Protein AF-T1CLN7-F1 (afdb_monomer_lite)

pLDDT: mean 91.07, std 9.76, range [41.06, 98.38]

Foldseek 3Di:
DADQQQDDDPPDRPNPDDPVVSVVVVVVVVVLVVLCVDPVCVPPVVSLVVLLVRLLVRLLVVLVVCVVPPCSVPPRPSVADDAAEAADCQQPPVQLVCVSSVHHYYYHHPDVVSVVNCCVRPVPQQLCAQPAALADDDPPPPDDDDDDGRGGSNRVVVNCVRLVVVLVVLLCVVQVLLFFFDAQDPVQCVQPVVCVVRHRHGFGFDDWDKFKWFADPDPVLRVDTAGQDQAQWPDPDPPFTKGWDWDDDQSDIFIWMDGDDDDPCRNRDQADPDDDSWGARPNPRHIDDPLNQLVRLLVVRIDMDTRWIWTDDPPDIDIGTDDPVSVVSNLPQAAPDFAFDFDPCDDDPDGCVSRNQTTNRSVDRSSRNSSVVSSVVCVVVSLVVQLVSQVVVVFDDPVADVVNVDSGSD

Structure (mmCIF, N/CA/C/O backbone):
data_AF-T1CLN7-F1
#
_entry.id   AF-T1CLN7-F1
#
loop_
_atom_site.group_PDB
_atom_site.id
_atom_site.type_symbol
_atom_site.label_atom_id
_atom_site.label_alt_id
_atom_site.label_comp_id
_atom_site.label_asym_id
_atom_site.label_entity_id
_atom_site.label_seq_id
_atom_site.pdbx_PDB_ins_code
_atom_site.Cartn_x
_atom_site.Cartn_y
_atom_site.Cartn_z
_atom_site.occupancy
_atom_site.B_iso_or_equiv
_atom_site.auth_seq_id
_atom_site.auth_comp_id
_atom_site.auth_asym_id
_atom_site.auth_atom_id
_atom_site.pdbx_PDB_model_num
ATOM 1 N N . MET A 1 1 ? 28.813 9.329 -17.641 1.00 59.41 1 MET A N 1
ATOM 2 C CA . MET A 1 1 ? 29.922 8.900 -18.520 1.00 59.41 1 MET A CA 1
ATOM 3 C C . MET A 1 1 ? 30.165 9.965 -19.581 1.00 59.41 1 MET A C 1
ATOM 5 O O . MET A 1 1 ? 29.965 9.713 -20.758 1.00 59.41 1 MET A O 1
ATOM 9 N N . VAL A 1 2 ? 30.537 11.173 -19.158 1.00 68.88 2 VAL A N 1
ATOM 10 C CA . VAL A 1 2 ? 30.987 12.227 -20.073 1.00 68.88 2 VAL A CA 1
ATOM 11 C C . VAL A 1 2 ? 32.319 12.724 -19.532 1.00 68.88 2 VAL A C 1
ATOM 13 O O . VAL A 1 2 ? 32.438 12.941 -18.323 1.00 68.88 2 VAL A O 1
ATOM 16 N N . ASN A 1 3 ? 33.325 12.808 -20.394 1.00 73.69 3 ASN A N 1
ATOM 17 C CA . ASN A 1 3 ? 34.664 13.248 -20.028 1.00 73.69 3 ASN A CA 1
ATOM 18 C C . ASN A 1 3 ? 34.623 14.709 -19.568 1.00 73.69 3 ASN A C 1
ATOM 20 O O . ASN A 1 3 ? 34.013 15.549 -20.224 1.00 73.69 3 ASN A O 1
ATOM 24 N N . ASP A 1 4 ? 35.294 15.028 -18.457 1.00 74.25 4 ASP A N 1
ATOM 25 C CA . ASP A 1 4 ? 35.520 16.429 -18.097 1.00 74.25 4 ASP A CA 1
ATOM 26 C C . ASP A 1 4 ? 36.529 17.028 -19.094 1.00 74.25 4 ASP A C 1
ATOM 28 O O . ASP A 1 4 ? 37.690 16.591 -19.109 1.00 74.25 4 ASP A O 1
ATOM 32 N N . PRO A 1 5 ? 36.141 18.046 -19.888 1.00 66.00 5 PRO A N 1
ATOM 33 C CA . PRO A 1 5 ? 37.040 18.691 -20.845 1.00 66.00 5 PRO A CA 1
ATOM 34 C C . PRO A 1 5 ? 38.242 19.377 -20.166 1.00 66.00 5 PRO A C 1
ATOM 36 O O . PRO A 1 5 ? 39.188 19.785 -20.839 1.00 66.00 5 PRO A O 1
ATOM 39 N N . GLY A 1 6 ? 38.231 19.524 -18.835 1.00 60.41 6 GLY A N 1
ATOM 40 C CA . GLY A 1 6 ? 39.309 20.085 -18.024 1.00 60.41 6 GLY A CA 1
ATOM 41 C C . GLY A 1 6 ? 40.275 19.088 -17.369 1.00 60.41 6 GLY A C 1
ATOM 42 O O . GLY A 1 6 ? 41.155 19.553 -16.641 1.00 60.41 6 GLY A O 1
ATOM 43 N N . TYR A 1 7 ? 40.154 17.768 -17.574 1.00 62.16 7 TYR A N 1
ATOM 44 C CA . TYR A 1 7 ? 40.996 16.785 -16.867 1.00 62.16 7 TYR A CA 1
ATOM 45 C C . TYR A 1 7 ? 42.503 16.977 -17.145 1.00 62.16 7 TYR A C 1
ATOM 47 O O . TYR A 1 7 ? 42.960 17.042 -18.294 1.00 62.16 7 TYR A O 1
ATOM 55 N N . GLN A 1 8 ? 43.296 17.044 -16.073 1.00 55.75 8 GLN A N 1
ATOM 56 C CA . GLN A 1 8 ? 44.755 17.181 -16.117 1.00 55.75 8 GLN A CA 1
ATOM 57 C C . GLN A 1 8 ? 45.423 15.843 -15.782 1.00 55.75 8 GLN A C 1
ATOM 59 O O . GLN A 1 8 ? 45.048 15.189 -14.813 1.00 55.75 8 GLN A O 1
ATOM 64 N N . GLN A 1 9 ? 46.439 15.450 -16.556 1.00 49.25 9 GLN A N 1
ATOM 65 C CA . GLN A 1 9 ? 47.309 14.315 -16.228 1.00 49.25 9 GLN A CA 1
ATOM 66 C C . GLN A 1 9 ? 48.760 14.818 -16.202 1.00 49.25 9 GLN A C 1
ATOM 68 O O . GLN A 1 9 ? 49.310 15.187 -17.236 1.00 49.25 9 GLN A O 1
ATOM 73 N N . GLY A 1 10 ? 49.378 14.864 -15.017 1.00 58.50 10 GLY A N 1
ATOM 74 C CA . GLY A 1 10 ? 50.705 15.467 -14.830 1.00 58.50 10 GLY A CA 1
ATOM 75 C C . GLY A 1 10 ? 50.675 17.003 -14.876 1.00 58.50 10 GLY A C 1
ATOM 76 O O . GLY A 1 10 ? 49.749 17.622 -14.362 1.00 58.50 10 GLY A O 1
ATOM 77 N N . SER A 1 11 ? 51.691 17.633 -15.475 1.00 41.06 11 SER A N 1
ATOM 78 C CA . SER A 1 11 ? 51.850 19.098 -15.546 1.00 41.06 11 SER A CA 1
ATOM 79 C C . SER A 1 11 ? 51.095 19.778 -16.705 1.00 41.06 11 SER A C 1
ATOM 81 O O . SER A 1 11 ? 51.303 20.965 -16.956 1.00 41.06 11 SER A O 1
ATOM 83 N N . GLY A 1 12 ? 50.210 19.060 -17.409 1.00 46.72 12 GLY A N 1
ATOM 84 C CA . GLY A 1 12 ? 49.452 19.575 -18.554 1.00 46.72 12 GLY A CA 1
ATOM 85 C C . GLY A 1 12 ? 48.003 19.080 -18.621 1.00 46.72 12 GLY A C 1
ATOM 86 O O . GLY A 1 12 ? 47.623 18.087 -17.996 1.00 46.72 12 GLY A O 1
ATOM 87 N N . PHE A 1 13 ? 47.179 19.786 -19.402 1.00 50.38 13 PHE A N 1
ATOM 88 C CA . PHE A 1 13 ? 45.841 19.323 -19.784 1.00 50.38 13 PHE A CA 1
ATOM 89 C C . PHE A 1 13 ? 45.981 18.150 -20.754 1.00 50.38 13 PHE A C 1
ATOM 91 O O . PHE A 1 13 ? 46.615 18.300 -21.799 1.00 50.38 13 PHE A O 1
ATOM 98 N N . LYS A 1 14 ? 45.375 16.998 -20.443 1.00 53.06 14 LYS A N 1
ATOM 99 C CA . LYS A 1 14 ? 45.470 15.806 -21.303 1.00 53.06 14 LYS A CA 1
ATOM 100 C C . LYS A 1 14 ? 44.819 16.031 -22.680 1.00 53.06 14 LYS A C 1
ATOM 102 O O . LYS A 1 14 ? 45.256 15.446 -23.662 1.00 53.06 14 LYS A O 1
ATOM 107 N N . TYR A 1 15 ? 43.832 16.928 -22.748 1.00 55.28 15 TYR A N 1
ATOM 108 C CA . TYR A 1 15 ? 43.024 17.223 -23.938 1.00 55.28 15 TYR A CA 1
ATOM 109 C C . TYR A 1 15 ? 43.515 18.409 -24.791 1.00 55.28 15 TYR A C 1
ATOM 111 O O . TYR A 1 15 ? 42.861 18.775 -25.762 1.00 55.28 15 TYR A O 1
ATOM 119 N N . GLY A 1 16 ? 44.629 19.066 -24.441 1.00 54.53 16 GLY A N 1
ATOM 120 C CA . GLY A 1 16 ? 45.173 20.183 -25.237 1.00 54.53 16 GLY A CA 1
ATOM 121 C C . GLY A 1 16 ? 44.279 21.435 -25.348 1.00 54.53 16 GLY A C 1
ATOM 122 O O . GLY A 1 16 ? 44.619 22.368 -26.075 1.00 54.53 16 GLY A O 1
ATOM 123 N N . VAL A 1 17 ? 43.152 21.495 -24.632 1.00 62.22 17 VAL A N 1
ATOM 124 C CA . VAL A 1 17 ? 42.264 22.665 -24.568 1.00 62.22 17 VAL A CA 1
ATOM 125 C C . VAL A 1 17 ? 42.686 23.611 -23.445 1.00 62.22 17 VAL A C 1
ATOM 127 O O . VAL A 1 17 ? 43.022 23.193 -22.338 1.00 62.22 17 VAL A O 1
ATOM 130 N N . ASN A 1 18 ? 42.686 24.915 -23.734 1.00 76.50 18 ASN A N 1
ATOM 131 C CA . ASN A 1 18 ? 42.946 25.939 -22.726 1.00 76.50 18 ASN A CA 1
ATOM 132 C C . ASN A 1 18 ? 41.763 26.048 -21.738 1.00 76.50 18 ASN A C 1
ATOM 134 O O . ASN A 1 18 ? 40.655 25.581 -22.010 1.00 76.50 18 ASN A O 1
ATOM 138 N N . LYS A 1 19 ? 41.996 26.677 -20.577 1.00 77.06 19 LYS A N 1
ATOM 139 C CA . LYS A 1 19 ? 40.991 26.799 -19.500 1.00 77.06 19 LYS A CA 1
ATOM 140 C C . LYS A 1 19 ? 39.662 27.393 -19.973 1.00 77.06 19 LYS A C 1
ATOM 142 O O . LYS A 1 19 ? 38.613 26.955 -19.518 1.00 77.06 19 LYS A O 1
ATOM 147 N N . GLU A 1 20 ? 39.721 28.368 -20.872 1.00 81.38 20 GLU A N 1
ATOM 148 C CA . GLU A 1 20 ? 38.552 29.065 -21.407 1.00 81.38 20 GLU A CA 1
ATOM 149 C C . GLU A 1 20 ? 37.677 28.136 -22.259 1.00 81.38 20 GLU A C 1
ATOM 151 O O . GLU A 1 20 ? 36.484 28.005 -21.998 1.00 81.38 20 GLU A O 1
ATOM 156 N N . LYS A 1 21 ? 38.271 27.386 -23.196 1.00 81.94 21 LYS A N 1
ATOM 157 C CA . LYS A 1 21 ? 37.543 26.389 -23.997 1.00 81.94 21 LYS A CA 1
ATOM 158 C C . LYS A 1 21 ? 36.950 25.273 -23.135 1.00 81.94 21 LYS A C 1
ATOM 160 O O . LYS A 1 21 ? 35.828 24.845 -23.382 1.00 81.94 21 LYS A O 1
ATOM 165 N N . ALA A 1 22 ? 37.673 24.831 -22.105 1.00 79.88 22 ALA A N 1
ATOM 166 C CA . ALA A 1 22 ? 37.174 23.822 -21.172 1.00 79.88 22 ALA A CA 1
ATOM 167 C C . ALA A 1 22 ? 36.015 24.329 -20.292 1.00 79.88 22 ALA A C 1
ATOM 169 O O . ALA A 1 22 ? 35.220 23.518 -19.819 1.00 79.88 22 ALA A O 1
ATOM 170 N N . ALA A 1 23 ? 35.922 25.639 -20.040 1.00 85.06 23 ALA A N 1
ATOM 171 C CA . ALA A 1 23 ? 34.800 26.242 -19.323 1.00 85.06 23 ALA A CA 1
ATOM 172 C C . ALA A 1 23 ? 33.552 26.335 -20.213 1.00 85.06 23 ALA A C 1
ATOM 174 O O . ALA A 1 23 ? 32.482 25.920 -19.781 1.00 85.06 23 ALA A O 1
ATOM 175 N N . ILE A 1 24 ? 33.714 26.778 -21.466 1.00 88.44 24 ILE A N 1
ATOM 176 C CA . ILE A 1 24 ? 32.625 26.846 -22.456 1.00 88.44 24 ILE A CA 1
ATOM 177 C C . ILE A 1 24 ? 32.010 25.459 -22.687 1.00 88.44 24 ILE A C 1
ATOM 179 O O . ILE A 1 24 ? 30.791 25.305 -22.663 1.00 88.44 24 ILE A O 1
ATOM 183 N N . GLU A 1 25 ? 32.840 24.426 -22.868 1.00 87.19 25 GLU A N 1
ATOM 184 C CA . GLU A 1 25 ? 32.320 23.070 -23.072 1.00 87.19 25 GLU A CA 1
ATOM 185 C C . GLU A 1 25 ? 31.628 22.527 -21.813 1.00 87.19 25 GLU A C 1
ATOM 187 O O . GLU A 1 25 ? 30.588 21.881 -21.914 1.00 87.19 25 GLU A O 1
ATOM 192 N N . ARG A 1 26 ? 32.136 22.849 -20.615 1.00 88.81 26 ARG A N 1
ATOM 193 C CA . ARG A 1 26 ? 31.452 22.511 -19.357 1.00 88.81 26 ARG A CA 1
ATOM 194 C C . ARG A 1 26 ? 30.084 23.169 -19.242 1.00 88.81 26 ARG A C 1
ATOM 196 O O . ARG A 1 26 ? 29.141 22.499 -18.841 1.00 88.81 26 ARG A O 1
ATOM 203 N N . GLU A 1 27 ? 29.963 24.440 -19.606 1.00 92.25 27 GLU A N 1
ATOM 204 C CA . GLU A 1 27 ? 28.684 25.155 -19.591 1.00 92.25 27 GLU A CA 1
ATOM 205 C C . GLU A 1 27 ? 27.667 24.500 -20.538 1.00 92.25 27 GLU A C 1
ATOM 207 O O . GLU A 1 27 ? 26.531 24.239 -20.140 1.00 92.25 27 GLU A O 1
ATOM 212 N N . ARG A 1 28 ? 28.093 24.113 -21.749 1.00 93.56 28 ARG A N 1
ATOM 213 C CA . ARG A 1 28 ? 27.245 23.357 -22.686 1.00 93.56 28 ARG A CA 1
ATOM 214 C C . ARG A 1 28 ? 26.778 22.022 -22.093 1.00 93.56 28 ARG A C 1
ATOM 216 O O . ARG A 1 28 ? 25.601 21.685 -22.212 1.00 93.56 28 ARG A O 1
ATOM 223 N N . LEU A 1 29 ? 27.678 21.267 -21.458 1.00 92.62 29 LEU A N 1
ATOM 224 C CA . LEU A 1 29 ? 27.351 19.985 -20.822 1.00 92.62 29 LEU A CA 1
ATOM 225 C C . LEU A 1 29 ? 26.399 20.156 -19.634 1.00 92.62 29 LEU A C 1
ATOM 227 O O . LEU A 1 29 ? 25.430 19.405 -19.511 1.00 92.62 29 LEU A O 1
ATOM 231 N N . PHE A 1 30 ? 26.633 21.159 -18.785 1.00 94.25 30 PHE A N 1
ATOM 232 C CA . PHE A 1 30 ? 25.728 21.475 -17.684 1.00 94.25 30 PHE A CA 1
ATOM 233 C C . PHE A 1 30 ? 24.345 21.841 -18.187 1.00 94.25 30 PHE A C 1
ATOM 235 O O . PHE A 1 30 ? 23.371 21.401 -17.586 1.00 94.25 30 PHE A O 1
ATOM 242 N N . LYS A 1 31 ? 24.238 22.526 -19.329 1.00 95.75 31 LYS A N 1
ATOM 243 C CA . LYS A 1 31 ? 22.930 22.855 -19.882 1.00 95.75 31 LYS A CA 1
ATOM 244 C C . LYS A 1 31 ? 22.094 21.616 -20.227 1.00 95.75 31 LYS A C 1
ATOM 246 O O . LYS A 1 31 ? 20.892 21.599 -19.981 1.00 95.75 31 LYS A O 1
ATOM 251 N N . ILE A 1 32 ? 22.726 20.555 -20.735 1.00 94.56 32 ILE A N 1
ATOM 252 C CA . ILE A 1 32 ? 22.050 19.269 -20.983 1.00 94.56 32 ILE A CA 1
ATOM 253 C C . ILE A 1 32 ? 21.564 18.657 -19.660 1.00 94.56 32 ILE A C 1
ATOM 255 O O . ILE A 1 32 ? 20.435 18.180 -19.582 1.00 94.56 32 ILE A O 1
ATOM 259 N N . ILE A 1 33 ? 22.393 18.696 -18.612 1.00 93.62 33 ILE A N 1
ATOM 260 C CA . ILE A 1 33 ? 22.046 18.162 -17.285 1.00 93.62 33 ILE A CA 1
ATOM 261 C C . ILE A 1 33 ? 20.901 18.961 -16.650 1.00 93.62 33 ILE A C 1
ATOM 263 O O . ILE A 1 33 ? 19.965 18.361 -16.130 1.00 93.62 33 ILE A O 1
ATOM 267 N N . GLU A 1 34 ? 20.943 20.293 -16.712 1.00 95.88 34 GLU A N 1
ATOM 268 C CA . GLU A 1 34 ? 19.867 21.167 -16.235 1.00 95.88 34 GLU A CA 1
ATOM 269 C C . GLU A 1 34 ? 18.533 20.805 -16.884 1.00 95.88 34 GLU A C 1
ATOM 271 O O . GLU A 1 34 ? 17.537 20.6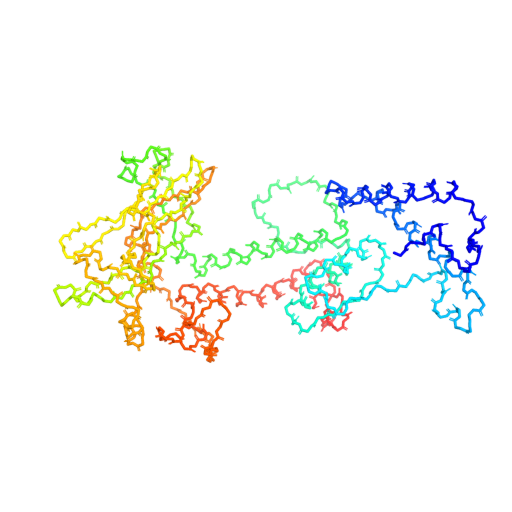31 -16.185 1.00 95.88 34 GLU A O 1
ATOM 276 N N . ASP A 1 35 ? 18.525 20.638 -18.209 1.00 96.19 35 ASP A N 1
ATOM 277 C CA . ASP A 1 35 ? 17.312 20.302 -18.945 1.00 96.19 35 ASP A CA 1
ATOM 278 C C . ASP A 1 35 ? 16.799 18.891 -18.584 1.00 96.19 35 ASP A C 1
ATOM 280 O O . ASP A 1 35 ? 15.587 18.699 -18.501 1.00 96.19 35 ASP A O 1
ATOM 284 N N . LEU A 1 36 ? 17.688 17.919 -18.327 1.00 93.81 36 LEU A N 1
ATOM 285 C CA . LEU A 1 36 ? 17.329 16.549 -17.917 1.00 93.81 36 LEU A CA 1
ATOM 286 C C . LEU A 1 36 ? 16.696 16.464 -16.518 1.00 93.81 36 LEU A C 1
ATOM 288 O O . LEU A 1 36 ? 15.902 15.558 -16.266 1.00 93.81 36 LEU A O 1
ATOM 292 N N . VAL A 1 37 ? 17.062 17.364 -15.601 1.00 93.25 37 VAL A N 1
ATOM 293 C CA . VAL A 1 37 ? 16.590 17.344 -14.201 1.00 93.25 37 VAL A CA 1
ATOM 294 C C . VAL A 1 37 ? 15.163 17.895 -14.064 1.00 93.25 37 VAL A C 1
ATOM 296 O O . VAL A 1 37 ? 14.482 17.612 -13.076 1.00 93.25 37 VAL A O 1
ATOM 299 N N . LEU A 1 38 ? 14.681 18.653 -15.052 1.00 94.75 38 LEU A N 1
ATOM 300 C CA . LEU A 1 38 ? 13.325 19.199 -15.051 1.00 94.75 38 LEU A CA 1
ATOM 301 C C . LEU A 1 38 ? 12.282 18.091 -15.238 1.00 94.75 38 LEU A C 1
ATOM 303 O O . LEU A 1 38 ? 12.330 17.319 -16.198 1.00 94.75 38 LEU A O 1
ATOM 307 N N . TRP A 1 39 ? 11.295 18.046 -14.340 1.00 90.31 39 TRP A N 1
ATOM 308 C CA . TRP A 1 39 ? 10.235 17.033 -14.345 1.00 90.31 39 TRP A CA 1
ATOM 309 C C . TRP A 1 39 ? 9.468 17.007 -15.673 1.00 90.31 39 TRP A C 1
ATOM 311 O O . TRP A 1 39 ? 9.153 15.940 -16.205 1.00 90.31 39 TRP A O 1
ATOM 321 N N . GLU A 1 40 ? 9.224 18.180 -16.247 1.00 93.00 40 GLU A N 1
ATOM 322 C CA . GLU A 1 40 ? 8.513 18.379 -17.508 1.00 93.00 40 GLU A CA 1
ATOM 323 C C . GLU A 1 40 ? 9.232 17.720 -18.697 1.00 93.00 40 GLU A C 1
ATOM 325 O O . GLU A 1 40 ? 8.587 17.329 -19.669 1.00 93.00 40 GLU A O 1
ATOM 330 N N . ASN A 1 41 ? 10.554 17.536 -18.602 1.00 92.56 41 ASN A N 1
ATOM 331 C CA . ASN A 1 41 ? 11.386 16.958 -19.655 1.00 92.56 41 ASN A CA 1
ATOM 332 C C . ASN A 1 41 ? 11.583 15.440 -19.531 1.00 92.56 41 ASN A C 1
ATOM 334 O O . ASN A 1 41 ? 12.268 14.851 -20.365 1.00 92.56 41 ASN A O 1
ATOM 338 N N . THR A 1 42 ? 10.951 14.778 -18.555 1.00 85.94 42 THR A N 1
ATOM 339 C CA . THR A 1 42 ? 11.146 13.341 -18.270 1.00 85.94 42 THR A CA 1
ATOM 340 C C . THR A 1 42 ? 10.945 12.429 -19.494 1.00 85.94 42 THR A C 1
ATOM 342 O O . THR A 1 42 ? 11.605 11.397 -19.596 1.00 85.94 42 THR A O 1
ATOM 345 N N . ASN A 1 43 ? 10.071 12.811 -20.432 1.00 86.00 43 ASN A N 1
ATOM 346 C CA . ASN A 1 43 ? 9.811 12.078 -21.680 1.00 86.00 43 ASN A CA 1
ATOM 347 C C . ASN A 1 43 ? 10.076 12.931 -22.936 1.00 86.00 43 ASN A C 1
ATOM 349 O O . ASN A 1 43 ? 9.506 12.670 -23.996 1.00 86.00 43 ASN A O 1
ATOM 353 N N . ASN A 1 44 ? 10.874 13.996 -22.821 1.00 92.94 44 ASN A N 1
ATOM 354 C CA . ASN A 1 44 ? 11.188 14.862 -23.950 1.00 92.94 44 ASN A CA 1
ATOM 355 C C . ASN A 1 44 ? 12.311 14.236 -24.790 1.00 92.94 44 ASN A C 1
ATOM 357 O O . ASN A 1 44 ? 13.486 14.308 -24.428 1.00 92.94 44 ASN A O 1
ATOM 361 N N . GLU A 1 45 ? 11.948 13.632 -25.924 1.00 91.88 45 GLU A N 1
ATOM 362 C CA . GLU A 1 45 ? 12.907 12.950 -26.801 1.00 91.88 45 GLU A CA 1
ATOM 363 C C . GLU A 1 45 ? 13.990 13.876 -27.365 1.00 91.88 45 GLU A C 1
ATOM 365 O O . GLU A 1 45 ? 15.094 13.408 -27.609 1.00 91.88 45 GLU A O 1
ATOM 370 N N . GLU A 1 46 ? 13.747 15.182 -27.514 1.00 95.25 46 GLU A N 1
ATOM 371 C CA . GLU A 1 46 ? 14.788 16.119 -27.956 1.00 95.25 46 GLU A CA 1
ATOM 372 C C . GLU A 1 46 ? 15.891 16.266 -26.896 1.00 95.25 46 GLU A C 1
ATOM 374 O O . GLU A 1 46 ? 17.085 16.249 -27.202 1.00 95.25 46 GLU A O 1
ATOM 379 N N . VAL A 1 47 ? 15.506 16.364 -25.620 1.00 95.31 47 VAL A N 1
ATOM 380 C CA . VAL A 1 47 ? 16.453 16.441 -24.496 1.00 95.31 47 VAL A CA 1
ATOM 381 C C . VAL A 1 47 ? 17.199 15.114 -24.340 1.00 95.31 47 VAL A C 1
ATOM 383 O O . VAL A 1 47 ? 18.426 15.108 -24.224 1.00 95.31 47 VAL A O 1
ATOM 386 N N . LEU A 1 48 ? 16.478 13.989 -24.396 1.00 94.75 48 LEU A N 1
ATOM 387 C CA . LEU A 1 48 ? 17.070 12.654 -24.294 1.00 94.75 48 LEU A CA 1
ATOM 388 C C . LEU A 1 48 ? 18.021 12.354 -25.460 1.00 94.75 48 LEU A C 1
ATOM 390 O O . LEU A 1 48 ? 19.093 11.794 -25.234 1.00 94.75 48 LEU A O 1
ATOM 394 N N . ALA A 1 49 ? 17.675 12.748 -26.689 1.00 95.81 49 ALA A N 1
ATOM 395 C CA . ALA A 1 49 ? 18.530 12.578 -27.861 1.00 95.81 49 ALA A CA 1
ATOM 396 C C . ALA A 1 49 ? 19.855 13.333 -27.706 1.00 95.81 49 ALA A C 1
ATOM 398 O O . ALA A 1 49 ? 20.910 12.718 -27.851 1.00 95.81 49 ALA A O 1
ATOM 399 N N . ARG A 1 50 ? 19.822 14.613 -27.300 1.00 95.88 50 ARG A N 1
ATOM 400 C CA . ARG A 1 50 ? 21.047 15.393 -27.035 1.00 95.88 50 ARG A CA 1
ATOM 401 C C . ARG A 1 50 ? 21.945 14.727 -25.991 1.00 95.88 50 ARG A C 1
ATOM 403 O O . ARG A 1 50 ? 23.161 14.685 -26.155 1.00 95.88 50 ARG A O 1
ATOM 410 N N . ALA A 1 51 ? 21.356 14.187 -24.924 1.00 95.94 51 ALA A N 1
ATOM 411 C CA . ALA A 1 51 ? 22.105 13.484 -23.886 1.00 95.94 51 ALA A CA 1
ATOM 412 C C . ALA A 1 51 ? 22.734 12.175 -24.397 1.00 95.94 51 ALA A C 1
ATOM 414 O O . ALA A 1 51 ? 23.915 11.924 -24.153 1.00 95.94 51 ALA A O 1
ATOM 415 N N . ARG A 1 52 ? 21.971 11.363 -25.142 1.00 95.94 52 ARG A N 1
ATOM 416 C CA . ARG A 1 52 ? 22.446 10.115 -25.769 1.00 95.94 52 ARG A CA 1
ATOM 417 C C . ARG A 1 52 ? 23.596 10.383 -26.744 1.00 95.94 52 ARG A C 1
ATOM 419 O O . ARG A 1 52 ? 24.617 9.701 -26.693 1.00 95.94 52 ARG A O 1
ATOM 426 N N . GLU A 1 53 ? 23.452 11.396 -27.598 1.00 95.69 53 GLU A N 1
ATOM 427 C CA . GLU A 1 53 ? 24.487 11.821 -28.547 1.00 95.69 53 GLU A CA 1
ATOM 428 C C . GLU A 1 53 ? 25.777 12.230 -27.835 1.00 95.69 53 GLU A C 1
ATOM 430 O O . GLU A 1 53 ? 26.866 11.827 -28.248 1.00 95.69 53 GLU A O 1
ATOM 435 N N . GLU A 1 54 ? 25.667 12.973 -26.732 1.00 95.31 54 GLU A N 1
ATOM 436 C CA . GLU A 1 54 ? 26.829 13.386 -25.951 1.00 95.31 54 GLU A CA 1
ATOM 437 C C . GLU A 1 54 ? 27.536 12.203 -25.277 1.00 95.31 54 GLU A C 1
ATOM 439 O O . GLU A 1 54 ? 28.766 12.134 -25.276 1.00 95.31 54 GLU A O 1
ATOM 444 N N . ILE A 1 55 ? 26.779 11.234 -24.755 1.00 95.31 55 ILE A N 1
ATOM 445 C CA . ILE A 1 55 ? 27.338 9.995 -24.194 1.00 95.31 55 ILE A CA 1
ATOM 446 C C . ILE A 1 55 ? 28.122 9.231 -25.271 1.00 95.31 55 ILE A C 1
ATOM 448 O O . ILE A 1 55 ? 29.259 8.824 -25.029 1.00 95.31 55 ILE A O 1
ATOM 452 N N . VAL A 1 56 ? 27.562 9.081 -26.478 1.00 94.94 56 VAL A N 1
ATOM 453 C CA . VAL A 1 56 ? 28.241 8.417 -27.607 1.00 94.94 56 VAL A CA 1
ATOM 454 C C . VAL A 1 56 ? 29.495 9.180 -28.029 1.00 94.94 56 VAL A C 1
ATOM 456 O O . VAL A 1 56 ? 30.546 8.573 -28.247 1.00 94.94 56 VAL A O 1
ATOM 459 N N . ARG A 1 57 ? 29.412 10.512 -28.125 1.00 93.38 57 ARG A N 1
ATOM 460 C CA . ARG A 1 57 ? 30.551 11.372 -28.462 1.00 93.38 57 ARG A CA 1
ATOM 461 C C . ARG A 1 57 ? 31.684 11.199 -27.454 1.00 93.38 57 ARG A C 1
ATOM 463 O O . ARG A 1 57 ? 32.820 10.953 -27.860 1.00 93.38 57 ARG A O 1
ATOM 470 N N . SER A 1 58 ? 31.371 11.273 -26.162 1.00 92.56 58 SER A N 1
ATOM 471 C CA . SER A 1 58 ? 32.360 11.092 -25.101 1.00 92.56 58 SER A CA 1
ATOM 472 C C . SER A 1 58 ? 32.948 9.683 -25.092 1.00 92.56 58 SER A C 1
ATOM 474 O O . SER A 1 58 ? 34.141 9.532 -24.833 1.00 92.56 58 SER A O 1
ATOM 476 N N . TRP A 1 59 ? 32.152 8.652 -25.387 1.00 93.44 59 TRP A N 1
ATOM 477 C CA . TRP A 1 59 ? 32.658 7.285 -25.470 1.00 93.44 59 TRP A CA 1
ATOM 478 C C . TRP A 1 59 ? 33.674 7.120 -26.599 1.00 93.44 59 TRP A C 1
ATOM 480 O O . TRP A 1 59 ? 34.769 6.616 -26.365 1.00 93.44 59 TRP A O 1
ATOM 490 N N . ARG A 1 60 ? 33.366 7.621 -27.800 1.00 93.31 60 ARG A N 1
ATOM 491 C CA . ARG A 1 60 ? 34.282 7.560 -28.951 1.00 93.31 60 ARG A CA 1
ATOM 492 C C . ARG A 1 60 ? 35.608 8.267 -28.685 1.00 93.31 60 ARG A C 1
ATOM 494 O O . ARG A 1 60 ? 36.657 7.761 -29.075 1.00 93.31 60 ARG A O 1
ATOM 501 N N . GLU A 1 61 ? 35.573 9.402 -27.993 1.00 90.12 61 GLU A N 1
ATOM 502 C CA . GLU A 1 61 ? 36.788 10.085 -27.545 1.00 90.12 61 GLU A CA 1
ATOM 503 C C . GLU A 1 61 ? 37.600 9.214 -26.573 1.00 90.12 61 GLU A C 1
ATOM 505 O O . GLU A 1 61 ? 38.807 9.043 -26.749 1.00 90.12 61 GLU A O 1
ATOM 510 N N . THR A 1 62 ? 36.941 8.606 -25.582 1.00 89.69 62 THR A N 1
ATOM 511 C CA . THR A 1 62 ? 37.584 7.666 -24.653 1.00 89.69 62 THR A CA 1
ATOM 512 C C . THR A 1 62 ? 38.206 6.480 -25.389 1.00 89.69 62 THR A C 1
ATOM 514 O O . THR A 1 62 ? 39.322 6.080 -25.054 1.00 89.69 62 THR A O 1
ATOM 517 N N . CYS A 1 63 ? 37.542 5.941 -26.412 1.00 91.56 63 CYS A N 1
ATOM 518 C CA . CYS A 1 63 ? 38.082 4.867 -27.241 1.00 91.56 63 CYS A CA 1
ATOM 519 C C . CYS A 1 63 ? 39.358 5.289 -27.974 1.00 91.56 63 CYS A C 1
ATOM 521 O O . CYS A 1 63 ? 40.370 4.593 -27.899 1.00 91.56 63 CYS A O 1
ATOM 523 N N . GLU A 1 64 ? 39.341 6.454 -28.622 1.00 90.25 64 GLU A N 1
ATOM 524 C CA . GLU A 1 64 ? 40.493 6.984 -29.357 1.00 90.25 64 GLU A CA 1
ATOM 525 C C . GLU A 1 64 ? 41.705 7.203 -28.439 1.00 90.25 64 GLU A C 1
ATOM 527 O O . GLU A 1 64 ? 42.833 6.844 -28.785 1.00 90.25 64 GLU A O 1
ATOM 532 N N . LEU A 1 65 ? 41.477 7.712 -27.224 1.00 86.88 65 LEU A N 1
ATOM 533 C CA . LEU A 1 65 ? 42.530 7.891 -26.221 1.00 86.88 65 LEU A CA 1
ATOM 534 C C . LEU A 1 65 ? 43.160 6.576 -25.752 1.00 86.88 65 LEU A C 1
ATOM 536 O O . LEU A 1 65 ? 44.314 6.570 -25.321 1.00 86.88 65 LEU A O 1
ATOM 540 N N . ASN A 1 66 ? 42.417 5.474 -25.823 1.00 88.38 66 ASN A N 1
ATOM 541 C CA . ASN A 1 66 ? 42.849 4.162 -25.354 1.00 88.38 66 ASN A CA 1
ATOM 542 C C . ASN A 1 66 ? 43.137 3.182 -26.500 1.00 88.38 66 ASN A C 1
ATOM 544 O O . ASN A 1 66 ? 43.329 1.993 -26.251 1.00 88.38 66 ASN A O 1
ATOM 548 N N . LYS A 1 67 ? 43.262 3.662 -27.745 1.00 90.00 67 LYS A N 1
ATOM 549 C CA . LYS A 1 67 ? 43.544 2.817 -28.920 1.00 90.00 67 LYS A CA 1
ATOM 550 C C . LYS A 1 67 ? 44.829 1.988 -28.815 1.00 90.00 67 LYS A C 1
ATOM 552 O O . LYS A 1 67 ? 44.956 0.963 -29.471 1.00 90.00 67 LYS A O 1
ATOM 557 N N . GLY A 1 68 ? 45.787 2.436 -27.999 1.00 88.88 68 GLY A N 1
ATOM 558 C CA . GLY A 1 68 ? 47.039 1.724 -27.725 1.00 88.88 68 GLY A CA 1
ATOM 559 C C . GLY A 1 68 ? 46.949 0.670 -26.614 1.00 88.88 68 GLY A C 1
ATOM 560 O O . GLY A 1 68 ? 47.954 0.028 -26.319 1.00 88.88 68 GLY A O 1
ATOM 561 N N . HIS A 1 69 ? 45.793 0.504 -25.961 1.00 91.12 69 HIS A N 1
ATOM 562 C CA . HIS A 1 69 ? 45.612 -0.479 -24.895 1.00 91.12 69 HIS A CA 1
ATOM 563 C C . HIS A 1 69 ? 45.691 -1.912 -25.464 1.00 91.12 69 HIS A C 1
ATOM 565 O O . HIS A 1 69 ? 45.065 -2.181 -26.490 1.00 91.12 69 HIS A O 1
ATOM 571 N N . PRO A 1 70 ? 46.371 -2.871 -24.802 1.00 93.69 70 PRO A N 1
ATOM 572 C CA . PRO A 1 70 ? 46.489 -4.250 -25.300 1.00 93.69 70 PRO A CA 1
ATOM 573 C C . PRO A 1 70 ? 45.145 -4.945 -25.572 1.00 93.69 70 PRO A C 1
ATOM 575 O O . PRO A 1 70 ? 45.059 -5.815 -26.430 1.00 93.69 70 PRO A O 1
ATOM 578 N N . GLN A 1 71 ? 44.093 -4.533 -24.859 1.00 92.69 71 GLN A N 1
ATOM 579 C CA . GLN A 1 71 ? 42.714 -5.017 -25.016 1.00 92.69 71 GLN A CA 1
ATOM 580 C C . GLN A 1 71 ? 41.767 -3.960 -25.620 1.00 92.69 71 GLN A C 1
ATOM 582 O O . GLN A 1 71 ? 40.572 -3.975 -25.339 1.00 92.69 71 GLN A O 1
ATOM 587 N N . ALA A 1 72 ? 42.273 -2.997 -26.401 1.00 89.12 72 ALA A N 1
ATOM 588 C CA . ALA A 1 72 ? 41.463 -1.893 -26.937 1.00 89.12 72 ALA A CA 1
ATOM 589 C C . ALA A 1 72 ? 40.238 -2.365 -27.738 1.00 89.12 72 ALA A C 1
ATOM 591 O O . ALA A 1 72 ? 39.157 -1.804 -27.587 1.00 89.12 72 ALA A O 1
ATOM 592 N N . ALA A 1 73 ? 40.384 -3.433 -28.527 1.00 87.31 73 ALA A N 1
ATOM 593 C CA . ALA A 1 73 ? 39.290 -3.993 -29.322 1.00 87.31 73 ALA A CA 1
ATOM 594 C C . ALA A 1 73 ? 38.109 -4.507 -28.472 1.00 87.31 73 ALA A C 1
ATOM 596 O O . ALA A 1 73 ? 36.973 -4.507 -28.938 1.00 87.31 73 ALA A O 1
ATOM 597 N N . GLU A 1 74 ? 38.374 -4.932 -27.235 1.00 88.75 74 GLU A N 1
ATOM 598 C CA . GLU A 1 74 ? 37.368 -5.462 -26.311 1.00 88.75 74 GLU A CA 1
ATOM 599 C C . GLU A 1 74 ? 36.831 -4.369 -25.377 1.00 88.75 74 GLU A C 1
ATOM 601 O O . GLU A 1 74 ? 35.623 -4.173 -25.278 1.00 88.75 74 GLU A O 1
ATOM 606 N N . LEU A 1 75 ? 37.728 -3.632 -24.713 1.00 89.38 75 LEU A N 1
ATOM 607 C CA . LEU A 1 75 ? 37.374 -2.687 -23.647 1.00 89.38 75 LEU A CA 1
ATOM 608 C C . LEU A 1 75 ? 37.011 -1.287 -24.153 1.00 89.38 75 LEU A C 1
ATOM 610 O O . LEU A 1 75 ? 36.392 -0.521 -23.423 1.00 89.38 75 LEU A O 1
ATOM 614 N N . PHE A 1 76 ? 37.412 -0.935 -25.376 1.00 92.50 76 PHE A N 1
ATOM 615 C CA . PHE A 1 76 ? 37.315 0.417 -25.926 1.00 92.50 76 PHE A CA 1
ATOM 616 C C . PHE A 1 76 ? 36.770 0.400 -27.361 1.00 92.50 76 PHE A C 1
ATOM 618 O O . PHE A 1 76 ? 37.263 1.110 -28.237 1.00 92.50 76 PHE A O 1
ATOM 625 N N . ASN A 1 77 ? 35.733 -0.402 -27.607 1.00 90.88 77 ASN A N 1
ATOM 626 C CA . ASN A 1 77 ? 35.076 -0.486 -28.909 1.00 90.88 77 ASN A CA 1
ATOM 627 C C . ASN A 1 77 ? 34.204 0.767 -29.183 1.00 90.88 77 ASN A C 1
ATOM 629 O O . ASN A 1 77 ? 33.211 0.965 -28.483 1.00 90.88 77 ASN A O 1
ATOM 633 N N . PRO A 1 78 ? 34.503 1.592 -30.207 1.00 91.88 78 PRO A N 1
ATOM 634 C CA . PRO A 1 78 ? 33.772 2.838 -30.480 1.00 91.88 78 PRO A CA 1
ATOM 635 C C . PRO A 1 78 ? 32.328 2.636 -30.968 1.00 91.88 78 PRO A C 1
ATOM 637 O O . PRO A 1 78 ? 31.537 3.583 -30.927 1.00 91.88 78 PRO A O 1
ATOM 640 N N . ASP A 1 79 ? 31.985 1.426 -31.412 1.00 90.88 79 ASP A N 1
ATOM 641 C CA . ASP A 1 79 ? 30.657 1.061 -31.910 1.00 90.88 79 ASP A CA 1
ATOM 642 C C . ASP A 1 79 ? 29.787 0.388 -30.837 1.00 90.88 79 ASP A C 1
ATOM 644 O O . ASP A 1 79 ? 28.595 0.169 -31.053 1.00 90.88 79 ASP A O 1
ATOM 648 N N . LYS A 1 80 ? 30.356 0.079 -29.663 1.00 91.00 80 LYS A N 1
ATOM 649 C CA . LYS A 1 80 ? 29.640 -0.536 -28.542 1.00 91.00 80 LYS A CA 1
ATOM 650 C C . LYS A 1 80 ? 29.853 0.266 -27.262 1.00 91.00 80 LYS A C 1
ATOM 652 O O . LYS A 1 80 ? 30.951 0.277 -26.714 1.00 91.00 80 LYS A O 1
ATOM 657 N N . LEU A 1 81 ? 28.790 0.906 -26.771 1.00 91.94 81 LEU A N 1
ATOM 658 C CA . LEU A 1 81 ? 28.803 1.569 -25.464 1.00 91.94 81 LEU A CA 1
ATOM 659 C C . LEU A 1 81 ? 29.080 0.553 -24.341 1.00 91.94 81 LEU A C 1
ATOM 661 O O . LEU A 1 81 ? 28.626 -0.592 -24.432 1.00 91.94 81 LEU A O 1
ATOM 665 N N . PRO A 1 82 ? 29.784 0.956 -23.268 1.00 91.00 82 PRO A N 1
ATOM 666 C CA . PRO A 1 82 ? 29.919 0.121 -22.087 1.00 91.00 82 PRO A CA 1
ATOM 667 C C . PRO A 1 82 ? 28.549 -0.076 -21.438 1.00 91.00 82 PRO A C 1
ATOM 669 O O . PRO A 1 82 ? 27.732 0.847 -21.375 1.00 91.00 82 PRO A O 1
ATOM 672 N N . ALA A 1 83 ? 28.313 -1.280 -20.927 1.00 91.75 83 ALA A N 1
ATOM 673 C CA . ALA A 1 83 ? 27.101 -1.561 -20.183 1.00 91.75 83 ALA A CA 1
ATOM 674 C C . ALA A 1 83 ? 27.141 -0.897 -18.794 1.00 91.75 83 ALA A C 1
ATOM 676 O O . ALA A 1 83 ? 28.191 -0.793 -18.153 1.00 91.75 83 ALA A O 1
ATOM 677 N N . PHE A 1 84 ? 25.985 -0.437 -18.327 1.00 94.00 84 PHE A N 1
ATOM 678 C CA . PHE A 1 84 ? 25.780 0.053 -16.973 1.00 94.00 84 PHE A CA 1
ATOM 679 C C . PHE A 1 84 ? 25.517 -1.131 -16.041 1.00 94.00 84 PHE A C 1
ATOM 681 O O . PHE A 1 84 ? 24.659 -1.963 -16.325 1.00 94.00 84 PHE A O 1
ATOM 688 N N . HIS A 1 85 ? 26.235 -1.201 -14.923 1.00 94.50 85 HIS A N 1
ATOM 689 C CA . HIS A 1 85 ? 26.085 -2.266 -13.936 1.00 94.50 85 HIS A CA 1
ATOM 690 C C . HIS A 1 85 ? 25.742 -1.675 -12.569 1.00 94.50 85 HIS A C 1
ATOM 692 O O . HIS A 1 85 ? 26.512 -0.877 -12.034 1.00 94.50 85 HIS A O 1
ATOM 698 N N . ASP A 1 86 ? 24.623 -2.107 -11.992 1.00 95.38 86 ASP A N 1
ATOM 699 C CA . ASP A 1 86 ? 24.210 -1.759 -10.631 1.00 95.38 86 ASP A CA 1
ATOM 700 C C . ASP A 1 86 ? 23.973 -3.031 -9.801 1.00 95.38 86 ASP A C 1
ATOM 702 O O . ASP A 1 86 ? 22.917 -3.663 -9.913 1.00 95.38 86 ASP A O 1
ATOM 706 N N . PRO A 1 87 ? 24.958 -3.458 -8.989 1.00 94.12 87 PRO A N 1
ATOM 707 C CA . PRO A 1 87 ? 24.854 -4.700 -8.237 1.00 94.12 87 PRO A CA 1
ATOM 708 C C . PRO A 1 87 ? 23.925 -4.620 -7.010 1.00 94.12 87 PRO A C 1
ATOM 710 O O . PRO A 1 87 ? 23.669 -5.658 -6.396 1.00 94.12 87 PRO A O 1
ATOM 713 N N . PHE A 1 88 ? 23.434 -3.424 -6.656 1.00 94.62 88 PHE A N 1
ATOM 714 C CA . PHE A 1 88 ? 22.567 -3.158 -5.501 1.00 94.62 88 PHE A CA 1
ATOM 715 C C . PHE A 1 88 ? 21.413 -2.231 -5.901 1.00 94.62 88 PHE A C 1
ATOM 717 O O . PHE A 1 88 ? 21.179 -1.187 -5.288 1.00 94.62 88 PHE A O 1
ATOM 724 N N . ALA A 1 89 ? 20.710 -2.617 -6.963 1.00 94.75 89 ALA A N 1
ATOM 725 C CA . ALA A 1 89 ? 19.809 -1.732 -7.686 1.00 94.75 89 ALA A CA 1
ATOM 726 C C . ALA A 1 89 ? 18.583 -1.281 -6.881 1.00 94.75 89 ALA A C 1
ATOM 728 O O . ALA A 1 89 ? 17.950 -0.279 -7.234 1.00 94.75 89 ALA A O 1
ATOM 729 N N . GLY A 1 90 ? 18.204 -2.004 -5.820 1.00 94.81 90 GLY A N 1
ATOM 730 C CA . GLY A 1 90 ? 17.018 -1.704 -5.030 1.00 94.81 90 GLY A CA 1
ATOM 731 C C . GLY A 1 90 ? 15.784 -1.551 -5.924 1.00 94.81 90 GLY A C 1
ATOM 732 O O . GLY A 1 90 ? 15.408 -2.464 -6.653 1.00 94.81 90 GLY A O 1
ATOM 733 N N . GLY A 1 91 ? 15.159 -0.372 -5.907 1.00 92.88 91 GLY A N 1
ATOM 734 C CA . GLY A 1 91 ? 13.987 -0.072 -6.740 1.00 92.88 91 GLY A CA 1
ATOM 735 C C . GLY A 1 91 ? 14.257 0.115 -8.242 1.00 92.88 91 GLY A C 1
ATOM 736 O O . GLY A 1 91 ? 13.302 0.284 -8.990 1.00 92.88 91 GLY A O 1
ATOM 737 N N . GLY A 1 92 ? 15.516 0.117 -8.692 1.00 94.44 92 GLY A N 1
ATOM 738 C CA . GLY A 1 92 ? 15.867 0.155 -10.116 1.00 94.44 92 GLY A CA 1
ATOM 739 C C . GLY A 1 92 ? 15.921 1.537 -10.767 1.00 94.44 92 GLY A C 1
ATOM 740 O O . GLY A 1 92 ? 15.974 1.638 -11.988 1.00 94.44 92 GLY A O 1
ATOM 741 N N . ALA A 1 93 ? 15.928 2.620 -9.987 1.00 93.50 93 ALA A N 1
ATOM 742 C CA . ALA A 1 93 ? 15.925 3.977 -10.542 1.00 93.50 93 ALA A CA 1
ATOM 743 C C . ALA A 1 93 ? 17.164 4.280 -11.412 1.00 93.50 93 ALA A C 1
ATOM 745 O O . ALA A 1 93 ? 17.031 4.854 -12.489 1.00 93.50 93 ALA A O 1
ATOM 746 N N . LEU A 1 94 ? 18.358 3.867 -10.970 1.00 94.69 94 LEU A N 1
ATOM 747 C CA . LEU A 1 94 ? 19.606 4.063 -11.716 1.00 94.69 94 LEU A CA 1
ATOM 748 C C . LEU A 1 94 ? 19.657 3.259 -13.028 1.00 94.69 94 LEU A C 1
ATOM 750 O O . LEU A 1 94 ? 19.898 3.872 -14.069 1.00 94.69 94 LEU A O 1
ATOM 754 N N . PRO A 1 95 ? 19.408 1.932 -13.039 1.00 94.38 95 PRO A N 1
ATOM 755 C CA . PRO A 1 95 ? 19.399 1.172 -14.289 1.00 94.38 95 PRO A CA 1
ATOM 756 C C . PRO A 1 95 ? 18.273 1.599 -15.244 1.00 94.38 95 PRO A C 1
ATOM 758 O O . PRO A 1 95 ? 18.481 1.591 -16.455 1.00 94.38 95 PRO A O 1
ATOM 761 N N . LEU A 1 96 ? 17.113 2.036 -14.736 1.00 92.31 96 LEU A N 1
ATOM 762 C CA . LEU A 1 96 ? 16.055 2.604 -15.579 1.00 92.31 96 LEU A CA 1
ATOM 763 C C . LEU A 1 96 ? 16.521 3.890 -16.273 1.00 92.31 96 LEU A C 1
ATOM 765 O O . LEU A 1 96 ? 16.309 4.060 -17.473 1.00 92.31 96 LEU A O 1
ATOM 769 N N . GLU A 1 97 ? 17.176 4.788 -15.536 1.00 92.94 97 GLU A N 1
ATOM 770 C CA . GLU A 1 97 ? 17.701 6.030 -16.105 1.00 92.94 97 GLU A CA 1
ATOM 771 C C . GLU A 1 97 ? 18.813 5.763 -17.124 1.00 92.94 97 GLU A C 1
ATOM 773 O O . GLU A 1 97 ? 18.831 6.361 -18.198 1.00 92.94 97 GLU A O 1
ATOM 778 N N . ALA A 1 98 ? 19.711 4.820 -16.833 1.00 93.00 98 ALA A N 1
ATOM 779 C CA . ALA A 1 98 ? 20.749 4.401 -17.767 1.00 93.00 98 ALA A CA 1
ATOM 780 C C . ALA A 1 98 ? 20.145 3.864 -19.079 1.00 93.00 98 ALA A C 1
ATOM 782 O O . ALA A 1 98 ? 20.555 4.295 -20.160 1.00 93.00 98 ALA A O 1
ATOM 783 N N . GLN A 1 99 ? 19.113 3.018 -18.998 1.00 90.75 99 GLN A N 1
ATOM 784 C CA . GLN A 1 99 ? 18.361 2.549 -20.164 1.00 90.75 99 GLN A CA 1
ATOM 785 C C . GLN A 1 99 ? 17.694 3.709 -20.920 1.00 90.75 99 GLN A C 1
ATOM 787 O O . GLN A 1 99 ? 17.779 3.773 -22.148 1.00 90.75 99 GLN A O 1
ATOM 792 N N . ARG A 1 100 ? 17.085 4.671 -20.209 1.00 90.25 100 ARG A N 1
ATOM 793 C CA . ARG A 1 100 ? 16.488 5.878 -20.809 1.00 90.25 100 ARG A CA 1
ATOM 794 C C . ARG A 1 100 ? 17.524 6.699 -21.584 1.00 90.25 100 ARG A C 1
ATOM 796 O O . ARG A 1 100 ? 17.218 7.222 -22.658 1.00 90.25 100 ARG A O 1
ATOM 803 N N . LEU A 1 101 ? 18.759 6.751 -21.089 1.00 92.81 101 LEU A N 1
ATOM 804 C CA . LEU A 1 101 ? 19.911 7.404 -21.716 1.00 92.81 101 LEU A CA 1
ATOM 805 C C . LEU A 1 101 ? 20.635 6.531 -22.760 1.00 92.81 101 LEU A C 1
ATOM 807 O O . LEU A 1 101 ? 21.692 6.920 -23.252 1.00 92.81 101 LEU A O 1
ATOM 811 N N . GLY A 1 102 ? 20.057 5.391 -23.151 1.00 90.38 102 GLY A N 1
ATOM 812 C CA . GLY A 1 102 ? 20.540 4.556 -24.255 1.00 90.38 102 GLY A CA 1
ATOM 813 C C . GLY A 1 102 ? 21.619 3.538 -23.881 1.00 90.38 102 GLY A C 1
ATOM 814 O O . GLY A 1 102 ? 22.264 2.991 -24.773 1.00 90.38 102 GLY A O 1
ATOM 815 N N . LEU A 1 103 ? 21.830 3.278 -22.590 1.00 92.25 103 LEU A N 1
ATOM 816 C CA . LEU A 1 103 ? 22.807 2.300 -22.115 1.00 92.25 103 LEU A CA 1
ATOM 817 C C . LEU A 1 103 ? 22.162 0.932 -21.900 1.00 92.25 103 LEU A C 1
ATOM 819 O O . LEU A 1 103 ? 21.103 0.806 -21.281 1.00 92.25 103 LEU A O 1
ATOM 823 N N . GLU A 1 104 ? 22.858 -0.113 -22.336 1.00 90.50 104 GLU A N 1
ATOM 824 C CA . GLU A 1 104 ? 22.560 -1.474 -21.903 1.00 90.50 104 GLU A CA 1
ATOM 825 C C . GLU A 1 104 ? 22.771 -1.562 -20.387 1.00 90.50 104 GLU A C 1
ATOM 827 O O . GLU A 1 104 ? 23.831 -1.187 -19.895 1.00 90.50 104 GLU A O 1
ATOM 832 N N . SER A 1 105 ? 21.755 -1.996 -19.641 1.00 91.50 105 SER A N 1
ATOM 833 C CA . SER A 1 105 ? 21.750 -1.913 -18.177 1.00 91.50 105 SER A CA 1
ATOM 834 C C . SER A 1 105 ? 21.558 -3.286 -17.545 1.00 91.50 105 SER A C 1
ATOM 836 O O . SER A 1 105 ? 20.598 -3.991 -17.846 1.00 91.50 105 SER A O 1
ATOM 838 N N . TYR A 1 106 ? 22.456 -3.631 -16.629 1.00 92.00 106 TYR A N 1
ATOM 839 C CA . TYR A 1 106 ? 22.448 -4.852 -15.839 1.00 92.00 106 TYR A CA 1
ATOM 840 C C . TYR A 1 106 ? 22.288 -4.494 -14.366 1.00 92.00 106 TYR A C 1
ATOM 842 O O . TYR A 1 106 ? 23.084 -3.742 -13.804 1.00 92.00 106 TYR A O 1
ATOM 850 N N . ALA A 1 107 ? 21.265 -5.056 -13.736 1.00 92.88 107 ALA A N 1
ATOM 851 C CA . ALA A 1 107 ? 20.923 -4.788 -12.350 1.00 92.88 107 ALA A CA 1
ATOM 852 C C . ALA A 1 107 ? 20.839 -6.097 -11.563 1.00 92.88 107 ALA A C 1
ATOM 854 O O . ALA A 1 107 ? 20.296 -7.088 -12.057 1.00 92.88 107 ALA A O 1
ATOM 855 N N . SER A 1 108 ? 21.335 -6.093 -10.328 1.00 93.81 108 SER A N 1
ATOM 856 C CA . SER A 1 108 ? 21.100 -7.172 -9.369 1.00 93.81 108 SER A CA 1
ATOM 857 C C . SER A 1 108 ? 20.726 -6.618 -8.002 1.00 93.81 108 SER A C 1
ATOM 859 O O . SER A 1 108 ? 20.997 -5.463 -7.686 1.00 93.81 108 SER A O 1
ATOM 861 N N . ASP A 1 109 ? 20.103 -7.459 -7.185 1.00 95.94 109 ASP A N 1
ATOM 862 C CA . ASP A 1 109 ? 19.865 -7.180 -5.775 1.00 95.94 109 ASP A CA 1
ATOM 863 C C . ASP A 1 109 ? 19.763 -8.507 -5.012 1.00 95.94 109 ASP A C 1
ATOM 865 O O . ASP A 1 109 ? 19.389 -9.535 -5.583 1.00 95.94 109 ASP A O 1
ATOM 869 N N . LEU A 1 110 ? 20.088 -8.489 -3.720 1.00 95.56 110 LEU A N 1
ATOM 870 C CA . LEU A 1 110 ? 19.904 -9.648 -2.848 1.00 95.56 110 LEU A CA 1
ATOM 871 C C . LEU A 1 110 ? 18.416 -9.884 -2.545 1.00 95.56 110 LEU A C 1
ATOM 873 O O . LEU A 1 110 ? 17.992 -11.021 -2.344 1.00 95.56 110 LEU A O 1
ATOM 877 N N . ASN A 1 111 ? 17.622 -8.814 -2.481 1.00 93.75 111 ASN A N 1
ATOM 878 C CA . ASN A 1 111 ? 16.201 -8.884 -2.193 1.00 93.75 111 ASN A CA 1
ATOM 879 C C . ASN A 1 111 ? 15.416 -9.303 -3.455 1.00 93.75 111 ASN A C 1
ATOM 881 O O . ASN A 1 111 ? 15.360 -8.541 -4.423 1.00 93.75 111 ASN A O 1
ATOM 885 N N . PRO A 1 112 ? 14.722 -10.456 -3.456 1.00 94.25 112 PRO A N 1
ATOM 886 C CA . PRO A 1 112 ? 13.970 -10.915 -4.627 1.00 94.25 112 PRO A CA 1
ATOM 887 C C . PRO A 1 112 ? 12.818 -9.974 -5.018 1.00 94.25 112 PRO A C 1
ATOM 889 O O . PRO A 1 112 ? 12.440 -9.915 -6.189 1.00 94.25 112 PRO A O 1
ATOM 892 N N . VAL A 1 113 ? 12.279 -9.194 -4.073 1.00 94.12 113 VAL A N 1
ATOM 893 C CA . VAL A 1 113 ? 11.267 -8.167 -4.369 1.00 94.12 113 VAL A CA 1
ATOM 894 C C . VAL A 1 113 ? 11.875 -7.051 -5.215 1.00 94.12 113 VAL A C 1
ATOM 896 O O . VAL A 1 113 ? 11.277 -6.644 -6.207 1.00 94.12 113 VAL A O 1
ATOM 899 N N . ALA A 1 114 ? 13.085 -6.602 -4.872 1.00 94.62 114 ALA A N 1
ATOM 900 C CA . ALA A 1 114 ? 13.817 -5.615 -5.661 1.00 94.62 114 ALA A CA 1
ATOM 901 C C . ALA A 1 114 ? 14.089 -6.146 -7.076 1.00 94.62 114 ALA A C 1
ATOM 903 O O . ALA A 1 114 ? 13.765 -5.477 -8.056 1.00 94.62 114 ALA A O 1
ATOM 904 N N . VAL A 1 115 ? 14.570 -7.387 -7.207 1.00 94.31 115 VAL A N 1
ATOM 905 C CA . VAL A 1 115 ? 14.782 -8.028 -8.519 1.00 94.31 115 VAL A CA 1
ATOM 906 C C . VAL A 1 115 ? 13.488 -8.071 -9.343 1.00 94.31 115 VAL A C 1
ATOM 908 O O . VAL A 1 115 ? 13.499 -7.731 -10.524 1.00 94.31 115 VAL A O 1
ATOM 911 N N . THR A 1 116 ? 12.359 -8.422 -8.723 1.00 93.88 116 THR A N 1
ATOM 912 C CA . THR A 1 116 ? 11.050 -8.480 -9.398 1.00 93.88 116 THR A CA 1
ATOM 913 C C . THR A 1 116 ? 10.605 -7.106 -9.905 1.00 93.88 116 THR A C 1
ATOM 915 O O . THR A 1 116 ? 10.146 -6.992 -11.041 1.00 93.88 116 THR A O 1
ATOM 918 N N . ILE A 1 117 ? 10.793 -6.051 -9.105 1.00 93.38 117 ILE A N 1
ATOM 919 C CA . ILE A 1 117 ? 10.499 -4.666 -9.507 1.00 93.38 117 ILE A CA 1
ATOM 920 C C . ILE A 1 117 ? 11.355 -4.265 -10.715 1.00 93.38 117 ILE A C 1
ATOM 922 O O . ILE A 1 117 ? 10.820 -3.761 -11.701 1.00 93.38 117 ILE A O 1
ATOM 926 N N . ASN A 1 118 ? 12.661 -4.548 -10.681 1.00 93.25 118 ASN A N 1
ATOM 927 C CA . ASN A 1 118 ? 13.564 -4.267 -11.801 1.00 93.25 118 ASN A CA 1
ATOM 928 C C . ASN A 1 118 ? 13.130 -5.001 -13.079 1.00 93.25 118 ASN A C 1
ATOM 930 O O . ASN A 1 118 ? 13.074 -4.395 -14.148 1.00 93.25 118 ASN A O 1
ATOM 934 N N . LYS A 1 119 ? 12.747 -6.282 -12.980 1.00 92.31 119 LYS A N 1
ATOM 935 C CA . LYS A 1 119 ? 12.216 -7.037 -14.126 1.00 92.31 119 LYS A CA 1
ATOM 936 C C . LYS A 1 119 ? 10.962 -6.385 -14.705 1.00 92.31 119 LYS A C 1
ATOM 938 O O . LYS A 1 119 ? 10.897 -6.161 -15.912 1.00 92.31 119 LYS A O 1
ATOM 943 N N . ALA A 1 120 ? 10.000 -6.043 -13.850 1.00 91.38 120 ALA A N 1
ATOM 944 C CA . ALA A 1 120 ? 8.732 -5.445 -14.258 1.00 91.38 120 ALA A CA 1
ATOM 945 C C . ALA A 1 120 ? 8.887 -4.039 -14.861 1.00 91.38 120 ALA A C 1
ATOM 947 O O . ALA A 1 120 ? 8.114 -3.672 -15.741 1.00 91.38 120 ALA A O 1
ATOM 948 N N . MET A 1 121 ? 9.869 -3.257 -14.404 1.00 88.00 121 MET A N 1
ATOM 949 C CA . MET A 1 121 ? 10.049 -1.867 -14.834 1.00 88.00 121 MET A CA 1
ATOM 950 C C . MET A 1 121 ? 11.051 -1.683 -15.980 1.00 88.00 121 MET A C 1
ATOM 952 O O . MET A 1 121 ? 10.900 -0.734 -16.743 1.00 88.00 121 MET A O 1
ATOM 956 N N . ILE A 1 122 ? 12.058 -2.554 -16.108 1.00 88.62 122 ILE A N 1
ATOM 957 C CA . ILE A 1 122 ? 13.227 -2.322 -16.979 1.00 88.62 122 ILE A CA 1
ATOM 958 C C . ILE A 1 122 ? 13.389 -3.433 -18.020 1.00 88.62 122 ILE A C 1
ATOM 960 O O . ILE A 1 122 ? 13.607 -3.149 -19.197 1.00 88.62 122 ILE A O 1
ATOM 964 N N . GLU A 1 123 ? 13.288 -4.702 -17.611 1.00 89.00 123 GLU A N 1
ATOM 965 C CA . GLU A 1 123 ? 13.586 -5.840 -18.496 1.00 89.00 123 GLU A CA 1
ATOM 966 C C . GLU A 1 123 ? 12.397 -6.220 -19.390 1.00 89.00 123 GLU A C 1
ATOM 968 O O . GLU A 1 123 ? 12.558 -6.464 -20.586 1.00 89.00 123 GLU A O 1
ATOM 973 N N . ILE A 1 124 ? 11.199 -6.302 -18.809 1.00 91.81 124 ILE A N 1
ATOM 974 C CA . ILE A 1 124 ? 9.999 -6.796 -19.492 1.00 91.81 124 ILE A CA 1
ATOM 975 C C . ILE A 1 124 ? 9.417 -5.753 -20.461 1.00 91.81 124 ILE A C 1
ATOM 977 O O . ILE A 1 124 ? 9.199 -6.110 -21.620 1.00 91.81 124 ILE A O 1
ATOM 981 N N . PRO A 1 125 ? 9.188 -4.478 -20.081 1.00 91.06 125 PRO A N 1
ATOM 982 C CA . PRO A 1 125 ? 8.465 -3.536 -20.939 1.00 91.06 125 PRO A CA 1
ATOM 983 C C . PRO A 1 125 ? 9.053 -3.328 -22.347 1.00 91.06 125 PRO A C 1
ATOM 985 O O . PRO A 1 125 ? 8.271 -3.315 -23.303 1.00 91.06 125 PRO A O 1
ATOM 988 N N . PRO A 1 126 ? 10.386 -3.230 -22.542 1.00 88.50 126 PRO A N 1
ATOM 989 C CA . PRO A 1 126 ? 10.969 -3.100 -23.878 1.00 88.50 126 PRO A CA 1
ATOM 990 C C . PRO A 1 126 ? 10.673 -4.283 -24.808 1.00 88.50 126 PRO A C 1
ATOM 992 O O . PRO A 1 126 ? 10.540 -4.079 -26.013 1.00 88.50 126 PRO A O 1
ATOM 995 N N . LYS A 1 127 ? 10.502 -5.505 -24.276 1.00 90.56 127 LYS A N 1
ATOM 996 C CA . LYS A 1 127 ? 10.151 -6.701 -25.073 1.00 90.56 127 LYS A CA 1
ATOM 997 C C . LYS A 1 127 ? 8.749 -6.597 -25.698 1.00 90.56 127 LYS A C 1
ATOM 999 O O . LYS A 1 127 ? 8.454 -7.266 -26.689 1.00 90.56 127 LYS A O 1
ATOM 1004 N N . PHE A 1 128 ? 7.904 -5.722 -25.151 1.00 91.62 128 PHE A N 1
ATOM 1005 C CA . PHE A 1 128 ? 6.550 -5.430 -25.628 1.00 91.62 128 PHE A CA 1
ATOM 1006 C C . PHE A 1 128 ? 6.452 -4.082 -26.357 1.00 91.62 128 PHE A C 1
ATOM 1008 O O . PHE A 1 128 ? 5.347 -3.618 -26.647 1.00 91.62 128 PHE A O 1
ATOM 1015 N N . ALA A 1 129 ? 7.582 -3.439 -26.668 1.00 91.62 129 ALA A N 1
ATOM 1016 C CA . ALA A 1 129 ? 7.581 -2.147 -27.338 1.00 91.62 129 ALA A CA 1
ATOM 1017 C C . ALA A 1 129 ? 6.846 -2.211 -28.687 1.00 91.62 129 ALA A C 1
ATOM 1019 O O . ALA A 1 129 ? 7.120 -3.078 -29.514 1.00 91.62 129 ALA A O 1
ATOM 1020 N N . GLY A 1 130 ? 5.908 -1.288 -28.917 1.00 91.81 130 GLY A N 1
ATOM 1021 C CA . GLY A 1 130 ? 5.156 -1.233 -30.175 1.00 91.81 130 GLY A CA 1
ATOM 1022 C C . GLY A 1 130 ? 4.018 -2.252 -30.293 1.00 91.81 130 GLY A C 1
ATOM 1023 O O . GLY A 1 130 ? 3.306 -2.238 -31.297 1.00 91.81 130 GLY A O 1
ATOM 1024 N N . ARG A 1 131 ? 3.828 -3.142 -29.307 1.00 92.00 131 ARG A N 1
ATOM 1025 C CA . ARG A 1 131 ? 2.752 -4.141 -29.345 1.00 92.00 131 ARG A CA 1
ATOM 1026 C C . ARG A 1 131 ? 1.403 -3.499 -29.013 1.00 92.00 131 ARG A C 1
ATOM 1028 O O . ARG A 1 131 ? 1.313 -2.611 -28.169 1.00 92.00 131 ARG A O 1
ATOM 1035 N N . THR A 1 132 ? 0.354 -3.965 -29.686 1.00 93.06 132 THR A N 1
ATOM 1036 C CA . THR A 1 132 ? -1.040 -3.575 -29.411 1.00 93.06 132 THR A CA 1
ATOM 1037 C C . THR A 1 132 ? -1.552 -4.360 -28.195 1.00 93.06 132 THR A C 1
ATOM 1039 O O . THR A 1 132 ? -1.211 -5.538 -28.087 1.00 93.06 132 THR A O 1
ATOM 1042 N N . PRO A 1 133 ? -2.342 -3.750 -27.292 1.00 94.25 133 PRO A N 1
ATOM 1043 C CA . PRO A 1 133 ? -2.929 -4.447 -26.152 1.00 94.25 133 PRO A CA 1
ATOM 1044 C C . PRO A 1 133 ? -3.929 -5.516 -26.599 1.00 94.25 133 PRO A C 1
ATOM 1046 O O . PRO A 1 133 ? -4.746 -5.266 -27.491 1.00 94.25 133 PRO A O 1
ATOM 1049 N N . VAL A 1 134 ? -3.898 -6.670 -25.939 1.00 95.06 134 VAL A N 1
ATOM 1050 C CA . VAL A 1 134 ? -4.768 -7.825 -26.228 1.00 95.06 134 VAL A CA 1
ATOM 1051 C C . VAL A 1 134 ? -5.929 -7.965 -25.242 1.00 95.06 134 VAL A C 1
ATOM 1053 O O . VAL A 1 134 ? -6.923 -8.619 -25.541 1.00 95.06 134 VAL A O 1
ATOM 1056 N N . GLY A 1 135 ? -5.836 -7.327 -24.075 1.00 93.25 135 GLY A N 1
ATOM 1057 C CA . GLY A 1 135 ? -6.820 -7.433 -23.009 1.00 93.25 135 GLY A CA 1
ATOM 1058 C C . GLY A 1 135 ? -8.181 -6.841 -23.375 1.00 93.25 135 GLY A C 1
ATOM 1059 O O . GLY A 1 135 ? -8.285 -5.965 -24.248 1.00 93.25 135 GLY A O 1
ATOM 1060 N N . PRO A 1 136 ? -9.245 -7.271 -22.675 1.00 91.12 136 PRO A N 1
ATOM 1061 C CA . PRO A 1 136 ? -10.606 -6.847 -22.965 1.00 91.12 136 PRO A CA 1
ATOM 1062 C C . PRO A 1 136 ? -10.776 -5.347 -22.711 1.00 91.12 136 PRO A C 1
ATOM 1064 O O . PRO A 1 136 ? -10.336 -4.821 -21.687 1.00 91.12 136 PRO A O 1
ATOM 1067 N N . ARG A 1 137 ? -11.441 -4.645 -23.636 1.00 88.12 137 ARG A N 1
ATOM 1068 C CA . ARG A 1 137 ? -11.781 -3.227 -23.447 1.00 88.12 137 ARG A CA 1
ATOM 1069 C C . ARG A 1 137 ? -12.688 -3.066 -22.226 1.00 88.12 137 ARG A C 1
ATOM 1071 O O . ARG A 1 137 ? -13.582 -3.877 -21.997 1.00 88.12 137 ARG A O 1
ATOM 1078 N N . ILE A 1 138 ? -12.470 -2.002 -21.458 1.00 86.88 138 ILE A N 1
ATOM 1079 C CA . ILE A 1 138 ? -13.299 -1.701 -20.292 1.00 86.88 138 ILE A CA 1
ATOM 1080 C C . ILE A 1 138 ? -14.580 -1.024 -20.781 1.00 86.88 138 ILE A C 1
ATOM 1082 O O . ILE A 1 138 ? -14.514 -0.031 -21.497 1.00 86.88 138 ILE A O 1
ATOM 1086 N N . GLU A 1 139 ? -15.748 -1.522 -20.374 1.00 77.25 139 GLU A N 1
ATOM 1087 C CA . GLU A 1 139 ? -17.057 -1.006 -20.819 1.00 77.25 139 GLU A CA 1
ATOM 1088 C C . GLU A 1 139 ? -17.249 0.500 -20.567 1.00 77.25 139 GLU A C 1
ATOM 1090 O O . GLU A 1 139 ? -17.949 1.180 -21.315 1.00 77.25 139 GLU A O 1
ATOM 1095 N N . SER A 1 140 ? -16.616 1.046 -19.523 1.00 72.25 140 SER A N 1
ATOM 1096 C CA . SER A 1 140 ? -16.671 2.476 -19.200 1.00 72.25 140 SER A CA 1
ATOM 1097 C C . SER A 1 140 ? -15.804 3.357 -20.104 1.00 72.25 140 SER A C 1
ATOM 1099 O O . SER A 1 140 ? -15.927 4.584 -20.046 1.00 72.25 140 SER A O 1
ATOM 1101 N N . ASP A 1 141 ? -14.915 2.771 -20.910 1.00 73.62 141 ASP A N 1
ATOM 1102 C CA . ASP A 1 141 ? -14.074 3.524 -21.832 1.00 73.62 141 ASP A CA 1
ATOM 1103 C C . ASP A 1 141 ? -14.933 4.026 -22.997 1.00 73.62 141 ASP A C 1
ATOM 1105 O O . ASP A 1 141 ? -15.210 3.324 -23.965 1.00 73.62 141 ASP A O 1
ATOM 1109 N N . ARG A 1 142 ? -15.321 5.303 -22.938 1.00 58.16 142 ARG A N 1
ATOM 1110 C CA . ARG A 1 142 ? -16.022 6.004 -24.031 1.00 58.16 142 ARG A CA 1
ATOM 1111 C C . ARG A 1 142 ? -15.125 6.306 -25.242 1.00 58.16 142 ARG A C 1
ATOM 1113 O O . ARG A 1 142 ? -15.480 7.146 -26.065 1.00 58.16 142 ARG A O 1
ATOM 1120 N N . GLN A 1 143 ? -13.945 5.691 -25.338 1.00 55.94 143 GLN A N 1
ATOM 1121 C CA . GLN A 1 143 ? -13.005 5.903 -26.438 1.00 55.94 143 GLN A CA 1
ATOM 1122 C C . GLN A 1 143 ? -13.459 5.139 -27.686 1.00 55.94 143 GLN A C 1
ATOM 1124 O O . GLN A 1 143 ? -12.903 4.116 -28.085 1.00 55.94 143 GLN A O 1
ATOM 1129 N N . GLU A 1 144 ? -14.487 5.677 -28.334 1.00 51.59 144 GLU A N 1
ATOM 1130 C CA . GLU A 1 144 ? -14.749 5.402 -29.737 1.00 51.59 144 GLU A CA 1
ATOM 1131 C C . GLU A 1 144 ? -13.800 6.249 -30.610 1.00 51.59 144 GLU A C 1
ATOM 1133 O O . GLU A 1 144 ? -13.887 7.475 -30.633 1.00 51.59 144 GLU A O 1
ATOM 1138 N N . LYS A 1 145 ? -12.950 5.571 -31.396 1.00 51.28 145 LYS A N 1
ATOM 1139 C CA . LYS A 1 145 ? -12.444 6.038 -32.707 1.00 51.28 145 LYS A CA 1
ATOM 1140 C C . LYS A 1 145 ? -11.363 7.137 -32.749 1.00 51.28 145 LYS A C 1
ATOM 1142 O O . LYS A 1 145 ? -11.370 7.941 -33.679 1.00 51.28 145 LYS A O 1
ATOM 1147 N N . LEU A 1 146 ? -10.377 7.150 -31.850 1.00 57.03 146 LEU A N 1
ATOM 1148 C CA . LEU A 1 146 ? -9.073 7.748 -32.197 1.00 57.03 146 LEU A CA 1
ATOM 1149 C C . LEU A 1 146 ? -8.083 6.652 -32.595 1.00 57.03 146 LEU A C 1
ATOM 1151 O O . LEU A 1 146 ? -8.114 5.560 -32.038 1.00 57.03 146 LEU A O 1
ATOM 1155 N N . HIS A 1 147 ? -7.204 6.946 -33.556 1.00 61.38 147 HIS A N 1
ATOM 1156 C CA . HIS A 1 147 ? -6.058 6.089 -33.850 1.00 61.38 147 HIS A CA 1
ATOM 1157 C C . HIS A 1 147 ? -5.179 5.988 -32.597 1.00 61.38 147 HIS A C 1
ATOM 1159 O O . HIS A 1 147 ? -4.509 6.947 -32.212 1.00 61.38 147 HIS A O 1
ATOM 1165 N N . GLU A 1 148 ? -5.218 4.832 -31.942 1.00 73.06 148 GLU A N 1
ATOM 1166 C CA . GLU A 1 148 ? -4.414 4.543 -30.760 1.00 73.06 148 GLU A CA 1
ATOM 1167 C C . GLU A 1 148 ? -2.970 4.257 -31.202 1.00 73.06 148 GLU A C 1
ATOM 1169 O O . GLU A 1 148 ? -2.696 3.307 -31.934 1.00 73.06 148 GLU A O 1
ATOM 1174 N N . HIS A 1 149 ? -2.036 5.119 -30.794 1.00 83.50 149 HIS A N 1
ATOM 1175 C CA . HIS A 1 149 ? -0.614 4.955 -31.086 1.00 83.50 149 HIS A CA 1
ATOM 1176 C C . HIS A 1 149 ? 0.090 4.207 -29.947 1.00 83.50 149 HIS A C 1
ATOM 1178 O O . HIS A 1 149 ? 0.358 4.778 -28.882 1.00 83.50 149 HIS A O 1
ATOM 1184 N N . TRP A 1 150 ? 0.431 2.940 -30.190 1.00 90.25 150 TRP A N 1
ATOM 1185 C CA . TRP A 1 150 ? 1.041 2.025 -29.216 1.00 90.25 150 TRP A CA 1
ATOM 1186 C C . TRP A 1 150 ? 2.573 2.077 -29.175 1.00 90.25 150 TRP A C 1
ATOM 1188 O O . TRP A 1 150 ? 3.237 1.053 -29.075 1.00 90.25 150 TRP A O 1
ATOM 1198 N N . SER A 1 151 ? 3.169 3.268 -29.246 1.00 89.00 151 SER A N 1
ATOM 1199 C CA . SER A 1 151 ? 4.628 3.420 -29.135 1.00 89.00 151 SER A CA 1
ATOM 1200 C C . SER A 1 151 ? 5.175 2.998 -27.776 1.00 89.00 151 SER A C 1
ATOM 1202 O O . SER A 1 151 ? 4.577 3.306 -26.739 1.00 89.00 151 SER A O 1
ATOM 1204 N N . GLY A 1 152 ? 6.374 2.411 -27.780 1.00 88.31 152 GLY A N 1
ATOM 1205 C CA . GLY A 1 152 ? 7.049 1.973 -26.559 1.00 88.31 152 GLY A CA 1
ATOM 1206 C C . GLY A 1 152 ? 6.182 0.984 -25.781 1.00 88.31 152 GLY A C 1
ATOM 1207 O O . GLY A 1 152 ? 5.459 0.191 -26.377 1.00 88.31 152 GLY A O 1
ATOM 1208 N N . ALA A 1 153 ? 6.208 1.059 -24.453 1.00 90.94 153 ALA A N 1
ATOM 1209 C CA . ALA A 1 153 ? 5.477 0.139 -23.579 1.00 90.94 153 ALA A CA 1
ATOM 1210 C C . ALA A 1 153 ? 3.980 0.478 -23.383 1.00 90.94 153 ALA A C 1
ATOM 1212 O O . ALA A 1 153 ? 3.341 -0.069 -22.485 1.00 90.94 153 ALA A O 1
ATOM 1213 N N . ARG A 1 154 ? 3.395 1.388 -24.180 1.00 91.81 154 ARG A N 1
ATOM 1214 C CA . ARG A 1 154 ? 2.006 1.848 -23.979 1.00 91.81 154 ARG A CA 1
ATOM 1215 C C . ARG A 1 154 ? 0.971 0.734 -24.119 1.00 91.81 154 ARG A C 1
ATOM 1217 O O . ARG A 1 154 ? 0.013 0.734 -23.357 1.00 91.81 154 ARG A O 1
ATOM 1224 N N . GLY A 1 155 ? 1.161 -0.199 -25.053 1.00 93.94 155 GLY A N 1
ATOM 1225 C CA . GLY A 1 155 ? 0.255 -1.342 -25.196 1.00 93.94 155 GLY A CA 1
ATOM 1226 C C . GLY A 1 155 ? 0.277 -2.253 -23.971 1.00 93.94 155 GLY A C 1
ATOM 1227 O O . GLY A 1 155 ? -0.774 -2.563 -23.424 1.00 93.94 155 GLY A O 1
ATOM 1228 N N . LEU A 1 156 ? 1.466 -2.576 -23.451 1.00 94.56 156 LEU A N 1
ATOM 1229 C CA . LEU A 1 156 ? 1.595 -3.347 -22.210 1.00 94.56 156 LEU A CA 1
ATOM 1230 C C . LEU A 1 156 ? 0.959 -2.625 -21.011 1.00 94.56 156 LEU A C 1
ATOM 1232 O O . LEU A 1 156 ? 0.249 -3.241 -20.223 1.00 94.56 156 LEU A O 1
ATOM 1236 N N . ALA A 1 157 ? 1.189 -1.317 -20.869 1.00 93.62 157 ALA A N 1
ATOM 1237 C CA . ALA A 1 157 ? 0.582 -0.528 -19.795 1.00 93.62 157 ALA A CA 1
ATOM 1238 C C . ALA A 1 157 ? -0.955 -0.534 -19.872 1.00 93.62 157 ALA A C 1
ATOM 1240 O O . ALA A 1 157 ? -1.639 -0.588 -18.848 1.00 93.62 157 ALA A O 1
ATOM 1241 N N . GLU A 1 158 ? -1.495 -0.508 -21.089 1.00 94.44 158 GLU A N 1
ATOM 1242 C CA . GLU A 1 158 ? -2.927 -0.614 -21.333 1.00 94.44 158 GLU A CA 1
ATOM 1243 C C . GLU A 1 158 ? -3.471 -2.009 -20.989 1.00 94.44 158 GLU A C 1
ATOM 1245 O O . GLU A 1 158 ? -4.524 -2.104 -20.359 1.00 94.44 158 GLU A O 1
ATOM 1250 N N . ASP A 1 159 ? -2.743 -3.083 -21.299 1.00 95.44 159 ASP A N 1
ATOM 1251 C CA . ASP A 1 159 ? -3.103 -4.435 -20.856 1.00 95.44 159 ASP A CA 1
ATOM 1252 C C . ASP A 1 159 ? -3.120 -4.550 -19.330 1.00 95.44 159 ASP A C 1
ATOM 1254 O O . ASP A 1 159 ? -4.102 -5.032 -18.762 1.00 95.44 159 ASP A O 1
ATOM 1258 N N . VAL A 1 160 ? -2.103 -4.024 -18.638 1.00 95.00 160 VAL A N 1
ATOM 1259 C CA . VAL A 1 160 ? -2.074 -3.983 -17.164 1.00 95.00 160 VAL A CA 1
ATOM 1260 C C . VAL A 1 160 ? -3.318 -3.280 -16.609 1.00 95.00 160 VAL A C 1
ATOM 1262 O O . VAL A 1 160 ? -3.927 -3.760 -15.650 1.00 95.00 160 VAL A O 1
ATOM 1265 N N . ARG A 1 161 ? -3.747 -2.174 -17.229 1.00 95.12 161 ARG A N 1
ATOM 1266 C CA . ARG A 1 161 ? -4.971 -1.459 -16.841 1.00 95.12 161 ARG A CA 1
ATOM 1267 C C . ARG A 1 161 ? -6.226 -2.308 -17.066 1.00 95.12 161 ARG A C 1
ATOM 1269 O O . ARG A 1 161 ? -7.064 -2.393 -16.166 1.00 95.12 161 ARG A O 1
ATOM 1276 N N . ARG A 1 162 ? -6.364 -2.935 -18.238 1.00 95.56 162 ARG A N 1
ATOM 1277 C CA . ARG A 1 162 ? -7.530 -3.753 -18.621 1.00 95.56 162 ARG A CA 1
ATOM 1278 C C . ARG A 1 162 ? -7.676 -4.992 -17.743 1.00 95.56 162 ARG A C 1
ATOM 1280 O O . ARG A 1 162 ? -8.740 -5.204 -17.161 1.00 95.56 162 ARG A O 1
ATOM 1287 N N . TYR A 1 163 ? -6.605 -5.763 -17.569 1.00 96.88 163 TYR A N 1
ATOM 1288 C CA . TYR A 1 163 ? -6.620 -6.940 -16.699 1.00 96.88 163 TYR A CA 1
ATOM 1289 C C . TYR A 1 163 ? -6.742 -6.569 -15.222 1.00 96.88 163 TYR A C 1
ATOM 1291 O O . TYR A 1 163 ? -7.432 -7.265 -14.483 1.00 96.88 163 TYR A O 1
ATOM 1299 N N . GLY A 1 164 ? -6.166 -5.442 -14.791 1.00 95.75 164 GLY A N 1
ATOM 1300 C CA . GLY A 1 164 ? -6.377 -4.912 -13.443 1.00 95.75 164 GLY A CA 1
ATOM 1301 C C . GLY A 1 164 ? -7.846 -4.570 -13.171 1.00 95.75 164 GLY A C 1
ATOM 1302 O O . GLY A 1 164 ? -8.378 -4.897 -12.108 1.00 95.75 164 GLY A O 1
ATOM 1303 N N . ALA A 1 165 ? -8.540 -3.967 -14.138 1.00 95.38 165 ALA A N 1
ATOM 1304 C CA . ALA A 1 165 ? -9.967 -3.680 -14.024 1.00 95.38 165 ALA A CA 1
ATOM 1305 C C . ALA A 1 165 ? -10.828 -4.948 -14.035 1.00 95.38 165 ALA A C 1
ATOM 1307 O O . ALA A 1 165 ? -11.746 -5.065 -13.222 1.00 95.38 165 ALA A O 1
ATOM 1308 N N . TRP A 1 166 ? -10.507 -5.911 -14.902 1.00 96.56 166 TRP A N 1
ATOM 1309 C CA . TRP A 1 166 ? -11.153 -7.222 -14.904 1.00 96.56 166 TRP A CA 1
ATOM 1310 C C . TRP A 1 166 ? -10.970 -7.936 -13.556 1.00 96.56 166 TRP A C 1
ATOM 1312 O O . TRP A 1 166 ? -11.951 -8.351 -12.942 1.00 96.56 166 TRP A O 1
ATOM 1322 N N . MET A 1 167 ? -9.740 -7.989 -13.037 1.00 97.25 167 MET A N 1
ATOM 1323 C CA . MET A 1 167 ? -9.425 -8.613 -11.751 1.00 97.25 167 MET A CA 1
ATOM 1324 C C . MET A 1 167 ? -10.173 -7.935 -10.601 1.00 97.25 167 MET A C 1
ATOM 1326 O O . MET A 1 167 ? -10.712 -8.612 -9.728 1.00 97.25 167 MET A O 1
ATOM 1330 N N . ARG A 1 168 ? -10.267 -6.599 -10.612 1.00 95.69 168 ARG A N 1
ATOM 1331 C CA . ARG A 1 168 ? -11.083 -5.853 -9.648 1.00 95.69 168 ARG A CA 1
ATOM 1332 C C . ARG A 1 168 ? -12.557 -6.260 -9.725 1.00 95.69 168 ARG A C 1
ATOM 1334 O O . ARG A 1 168 ? -13.159 -6.474 -8.678 1.00 95.69 168 ARG A O 1
ATOM 1341 N N . ALA A 1 169 ? -13.135 -6.350 -10.922 1.00 95.94 169 ALA A N 1
ATOM 1342 C CA . ALA A 1 169 ? -14.534 -6.738 -11.093 1.00 95.94 169 ALA A CA 1
ATOM 1343 C C . ALA A 1 169 ? -14.788 -8.175 -10.605 1.00 95.94 169 ALA A C 1
ATOM 1345 O O . ALA A 1 169 ? -15.786 -8.434 -9.934 1.00 95.94 169 ALA A O 1
ATOM 1346 N N . GLU A 1 170 ? -13.867 -9.102 -10.875 1.00 97.69 170 GLU A N 1
ATOM 1347 C CA . GLU A 1 170 ? -13.945 -10.472 -10.360 1.00 97.69 170 GLU A CA 1
ATOM 1348 C C . GLU A 1 170 ? -13.796 -10.538 -8.836 1.00 97.69 170 GLU A C 1
ATOM 1350 O O . GLU A 1 170 ? -14.540 -11.261 -8.171 1.00 97.69 170 GLU A O 1
ATOM 1355 N N . ALA A 1 171 ? -12.897 -9.744 -8.252 1.00 97.81 171 ALA A N 1
ATOM 1356 C CA . ALA A 1 171 ? -12.796 -9.621 -6.802 1.00 97.81 171 ALA A CA 1
ATOM 1357 C C . ALA A 1 171 ? -14.096 -9.052 -6.206 1.00 97.81 171 ALA A C 1
ATOM 1359 O O . ALA A 1 171 ? -14.614 -9.597 -5.236 1.00 97.81 171 ALA A O 1
ATOM 1360 N N . GLU A 1 172 ? -14.684 -8.016 -6.808 1.00 97.00 172 GLU A N 1
ATOM 1361 C CA . GLU A 1 172 ? -15.952 -7.433 -6.354 1.00 97.00 172 GLU A CA 1
ATOM 1362 C C . GLU A 1 172 ? -17.100 -8.457 -6.378 1.00 97.00 172 GLU A C 1
ATOM 1364 O O . GLU A 1 172 ? -17.863 -8.534 -5.416 1.00 97.00 172 GLU A O 1
ATOM 1369 N N . LYS A 1 173 ? -17.174 -9.326 -7.394 1.00 97.88 173 LYS A N 1
ATOM 1370 C CA . LYS A 1 173 ? -18.140 -10.441 -7.416 1.00 97.88 173 LYS A CA 1
ATOM 1371 C C . LYS A 1 173 ? -17.926 -11.425 -6.260 1.00 97.88 173 LYS A C 1
ATOM 1373 O O . LYS A 1 173 ? -18.897 -11.879 -5.660 1.00 97.88 173 LYS A O 1
ATOM 1378 N N . ARG A 1 174 ? -16.669 -11.762 -5.946 1.00 97.50 174 ARG A N 1
ATOM 1379 C CA . ARG A 1 174 ? -16.316 -12.778 -4.935 1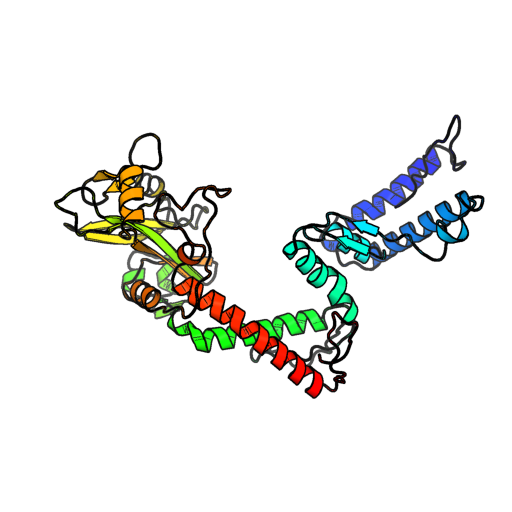.00 97.50 174 ARG A CA 1
ATOM 1380 C C . ARG A 1 174 ? -16.466 -12.271 -3.503 1.00 97.50 174 ARG A C 1
ATOM 1382 O O . ARG A 1 174 ? -16.997 -12.984 -2.658 1.00 97.50 174 ARG A O 1
ATOM 1389 N N . ILE A 1 175 ? -16.002 -11.054 -3.225 1.00 97.62 175 ILE A N 1
ATOM 1390 C CA . ILE A 1 175 ? -15.876 -10.524 -1.858 1.00 97.62 175 ILE A CA 1
ATOM 1391 C C . ILE A 1 175 ? -16.565 -9.177 -1.645 1.00 97.62 175 ILE A C 1
ATOM 1393 O O . ILE A 1 175 ? -16.549 -8.676 -0.526 1.00 97.62 175 ILE A O 1
ATOM 1397 N N . GLY A 1 176 ? -17.196 -8.579 -2.660 1.00 97.12 176 GLY A N 1
ATOM 1398 C CA . GLY A 1 176 ? -17.808 -7.246 -2.558 1.00 97.12 176 GLY A CA 1
ATOM 1399 C C . GLY A 1 176 ? -18.891 -7.131 -1.483 1.00 97.12 176 GLY A C 1
ATOM 1400 O O . GLY A 1 176 ? -19.063 -6.063 -0.900 1.00 97.12 176 GLY A O 1
ATOM 1401 N N . HIS A 1 177 ? -19.550 -8.238 -1.131 1.00 96.75 177 HIS A N 1
ATOM 1402 C CA . HIS A 1 177 ? -20.497 -8.295 -0.014 1.00 96.75 177 HIS A CA 1
ATOM 1403 C C . HIS A 1 177 ? -19.855 -7.950 1.348 1.00 96.75 177 HIS A C 1
ATOM 1405 O O . HIS A 1 177 ? -20.538 -7.413 2.212 1.00 96.75 177 HIS A O 1
ATOM 1411 N N . LEU A 1 178 ? -18.539 -8.157 1.519 1.00 97.69 178 LEU A N 1
ATOM 1412 C CA . LEU A 1 178 ? -17.773 -7.772 2.719 1.00 97.69 178 LEU A CA 1
ATOM 1413 C C . LEU A 1 178 ? -17.387 -6.278 2.755 1.00 97.69 178 LEU A C 1
ATOM 1415 O O . LEU A 1 178 ? -16.817 -5.793 3.746 1.00 97.69 178 LEU A O 1
ATOM 1419 N N . TYR A 1 179 ? -17.677 -5.552 1.671 1.00 96.62 179 TYR A N 1
ATOM 1420 C CA . TYR A 1 179 ? -17.343 -4.143 1.452 1.00 96.62 179 TYR A CA 1
ATOM 1421 C C . TYR A 1 179 ? -18.591 -3.335 1.061 1.00 96.62 179 TYR A C 1
ATOM 1423 O O . TYR A 1 179 ? -18.631 -2.723 -0.010 1.00 96.62 179 TYR A O 1
ATOM 1431 N N . PRO A 1 180 ? -19.627 -3.310 1.918 1.00 96.69 180 PRO A N 1
ATOM 1432 C CA . PRO A 1 180 ? -20.860 -2.597 1.625 1.00 96.69 180 PRO A CA 1
ATOM 1433 C C . PRO A 1 180 ? -20.598 -1.095 1.489 1.00 96.69 180 PRO A C 1
ATOM 1435 O O . PRO A 1 180 ? -19.747 -0.520 2.176 1.00 96.69 180 PRO A O 1
ATOM 1438 N N . LYS A 1 181 ? -21.380 -0.447 0.625 1.00 97.50 181 LYS A N 1
ATOM 1439 C CA . LYS A 1 181 ? -21.512 1.014 0.610 1.00 97.50 181 LYS A CA 1
ATOM 1440 C C . LYS A 1 181 ? -22.264 1.481 1.855 1.00 97.50 181 LYS A C 1
ATOM 1442 O O . LYS A 1 181 ? -23.053 0.726 2.412 1.00 97.50 181 LYS A O 1
ATOM 1447 N N . ILE A 1 182 ? -22.065 2.739 2.234 1.00 97.25 182 ILE A N 1
ATOM 1448 C CA . ILE A 1 182 ? -22.773 3.367 3.355 1.00 97.25 182 ILE A CA 1
ATOM 1449 C C . ILE A 1 182 ? -23.743 4.427 2.841 1.00 97.25 182 ILE A C 1
ATOM 1451 O O . ILE A 1 182 ? -23.371 5.278 2.033 1.00 97.25 182 ILE A O 1
ATOM 1455 N N . GLU A 1 183 ? -24.997 4.366 3.280 1.00 97.00 183 GLU A N 1
ATOM 1456 C CA . GLU A 1 183 ? -26.005 5.371 2.947 1.00 97.00 183 GLU A CA 1
ATOM 1457 C C . GLU A 1 183 ? -25.960 6.525 3.949 1.00 97.00 183 GLU A C 1
ATOM 1459 O O . GLU A 1 183 ? -25.957 6.304 5.160 1.00 97.00 183 GLU A O 1
ATOM 1464 N N . VAL A 1 184 ? -25.923 7.763 3.456 1.00 96.88 184 VAL A N 1
ATOM 1465 C CA . VAL A 1 184 ? -25.982 8.944 4.325 1.00 96.88 184 VAL A CA 1
ATOM 1466 C C . VAL A 1 184 ? -27.436 9.211 4.698 1.00 96.88 184 VAL A C 1
ATOM 1468 O O . VAL A 1 184 ? -28.237 9.613 3.855 1.00 96.88 184 VAL A O 1
ATOM 1471 N N . THR A 1 185 ? -27.785 9.016 5.966 1.00 96.31 185 THR A N 1
ATOM 1472 C CA . THR A 1 185 ? -29.154 9.232 6.453 1.00 96.31 185 THR A CA 1
ATOM 1473 C C . THR A 1 185 ? -29.389 10.680 6.895 1.00 96.31 185 THR A C 1
ATOM 1475 O O . THR A 1 185 ? -28.448 11.442 7.138 1.00 96.31 185 THR A O 1
ATOM 1478 N N . ALA A 1 186 ? -30.661 11.069 7.030 1.00 96.06 186 ALA A N 1
ATOM 1479 C CA . ALA A 1 186 ? -31.031 12.377 7.572 1.00 96.06 186 ALA A CA 1
ATOM 1480 C C . ALA A 1 186 ? -30.506 12.573 9.007 1.00 96.06 186 ALA A C 1
ATOM 1482 O O . ALA A 1 186 ? -29.994 13.646 9.326 1.00 96.06 186 ALA A O 1
ATOM 1483 N N . ASP A 1 187 ? -30.544 11.520 9.829 1.00 94.06 187 ASP A N 1
ATOM 1484 C CA . ASP A 1 187 ? -30.045 11.543 11.209 1.00 94.06 187 ASP A CA 1
ATOM 1485 C C . ASP A 1 187 ? -28.535 11.788 11.266 1.00 94.06 187 ASP A C 1
ATOM 1487 O O . ASP A 1 187 ? -28.067 12.597 12.067 1.00 94.06 187 ASP A O 1
ATOM 1491 N N . MET A 1 188 ? -27.761 11.163 10.367 1.00 94.00 188 MET A N 1
ATOM 1492 C CA . MET A 1 188 ? -26.322 11.431 10.259 1.00 94.00 188 MET A CA 1
ATOM 1493 C C . MET A 1 188 ? -26.043 12.902 9.924 1.00 94.00 188 MET A C 1
ATOM 1495 O O . MET A 1 188 ? -25.073 13.471 10.422 1.00 94.00 188 MET A O 1
ATOM 1499 N N . ALA A 1 189 ? -26.886 13.521 9.093 1.00 94.50 189 ALA A N 1
ATOM 1500 C CA . ALA A 1 189 ? -26.727 14.900 8.638 1.00 94.50 189 ALA A CA 1
ATOM 1501 C C . ALA A 1 189 ? -27.300 15.960 9.598 1.00 94.50 189 ALA A C 1
ATOM 1503 O O . ALA A 1 189 ? -27.062 17.154 9.378 1.00 94.50 189 ALA A O 1
ATOM 1504 N N . ALA A 1 190 ? -28.017 15.562 10.657 1.00 92.50 190 ALA A N 1
ATOM 1505 C CA . ALA A 1 190 ? -28.713 16.476 11.567 1.00 92.50 190 ALA A CA 1
ATOM 1506 C C . ALA A 1 190 ? -27.773 17.547 12.156 1.00 92.50 190 ALA A C 1
ATOM 1508 O O . ALA A 1 190 ? -28.054 18.743 12.069 1.00 92.50 190 ALA A O 1
ATOM 1509 N N . GLU A 1 191 ? -26.607 17.122 12.653 1.00 87.69 191 GLU A N 1
ATOM 1510 C CA . GLU A 1 191 ? -25.559 17.992 13.214 1.00 87.69 191 GLU A CA 1
ATOM 1511 C C . GLU A 1 191 ? -24.330 18.131 12.297 1.00 87.69 191 GLU A C 1
ATOM 1513 O O . GLU A 1 191 ? -23.286 18.640 12.707 1.00 87.69 191 GLU A O 1
ATOM 1518 N N . ARG A 1 192 ? -24.422 17.663 11.048 1.00 91.88 192 ARG A N 1
ATOM 1519 C CA . ARG A 1 192 ? -23.294 17.573 10.109 1.00 91.88 192 ARG A CA 1
ATOM 1520 C C . ARG A 1 192 ? -23.626 18.273 8.791 1.00 91.88 192 ARG A C 1
ATOM 1522 O O . ARG A 1 192 ? -24.079 17.631 7.840 1.00 91.88 192 ARG A O 1
ATOM 1529 N N . PRO A 1 193 ? -23.419 19.604 8.705 1.00 91.06 193 PRO A N 1
ATOM 1530 C CA . PRO A 1 193 ? -23.713 20.382 7.502 1.00 91.06 193 PRO A CA 1
ATOM 1531 C C . PRO A 1 193 ? -23.013 19.864 6.241 1.00 91.06 193 PRO A C 1
ATOM 1533 O O . PRO A 1 193 ? -23.559 19.989 5.149 1.00 91.06 193 PRO A O 1
ATOM 1536 N N . ASP A 1 194 ? -21.837 19.255 6.396 1.00 91.19 194 ASP A N 1
ATOM 1537 C CA . ASP A 1 194 ? -21.065 18.635 5.320 1.00 91.19 194 ASP A CA 1
ATOM 1538 C C . ASP A 1 194 ? -21.755 17.406 4.702 1.00 91.19 194 ASP A C 1
ATOM 1540 O O . ASP A 1 194 ? -21.526 17.109 3.531 1.00 91.19 194 ASP A O 1
ATOM 1544 N N . LEU A 1 195 ? -22.632 16.728 5.452 1.00 95.00 195 LEU A N 1
ATOM 1545 C CA . LEU A 1 195 ? -23.381 15.556 4.991 1.00 95.00 195 LEU A CA 1
ATOM 1546 C C . LEU A 1 195 ? -24.728 15.901 4.352 1.00 95.00 195 LEU A C 1
ATOM 1548 O O . LEU A 1 195 ? -25.262 15.085 3.605 1.00 95.00 195 LEU A O 1
ATOM 1552 N N . LYS A 1 196 ? -25.279 17.100 4.589 1.00 94.44 196 LYS A N 1
ATOM 1553 C CA . LYS A 1 196 ? -26.596 17.503 4.054 1.00 94.44 196 LYS A CA 1
ATOM 1554 C C . LYS A 1 196 ? -26.734 17.323 2.533 1.00 94.44 196 LYS A C 1
ATOM 1556 O O . LYS A 1 196 ? -27.760 16.795 2.114 1.00 94.44 196 LYS A O 1
ATOM 1561 N N . PRO A 1 197 ? -25.738 17.679 1.695 1.00 95.00 197 PRO A N 1
ATOM 1562 C CA . PRO A 1 197 ? -25.828 17.468 0.247 1.00 95.00 197 PRO A CA 1
ATOM 1563 C C . PRO A 1 197 ? -25.788 15.992 -0.172 1.00 95.00 197 PRO A C 1
ATOM 1565 O O . PRO A 1 197 ? -26.040 15.681 -1.334 1.00 95.00 197 PRO A O 1
ATOM 1568 N N . LEU A 1 198 ? -25.411 15.096 0.744 1.00 95.75 198 LEU A N 1
ATOM 1569 C CA . LEU A 1 198 ? -25.187 13.677 0.489 1.00 95.75 198 LEU A CA 1
ATOM 1570 C C . LEU A 1 198 ? -26.332 12.792 0.992 1.00 95.75 198 LEU A C 1
ATOM 1572 O O . LEU A 1 198 ? -26.300 11.595 0.734 1.00 95.75 198 LEU A O 1
ATOM 1576 N N . VAL A 1 199 ? -27.336 13.346 1.680 1.00 97.00 199 VAL A N 1
ATOM 1577 C CA . VAL A 1 199 ? -28.461 12.572 2.233 1.00 97.00 199 VAL A CA 1
ATOM 1578 C C . VAL A 1 199 ? -29.147 11.739 1.141 1.00 97.00 199 VAL A C 1
ATOM 1580 O O . VAL A 1 199 ? -29.464 12.247 0.067 1.00 97.00 199 VAL A O 1
ATOM 1583 N N . GLY A 1 200 ? -29.352 10.449 1.420 1.00 96.50 200 GLY A N 1
ATOM 1584 C CA . GLY A 1 200 ? -29.902 9.446 0.502 1.00 96.50 200 GLY A CA 1
ATOM 1585 C C . GLY A 1 200 ? -28.889 8.851 -0.485 1.00 96.50 200 GLY A C 1
ATOM 1586 O O . GLY A 1 200 ? -29.218 7.918 -1.216 1.00 96.50 200 GLY A O 1
ATOM 1587 N N . GLN A 1 201 ? -27.651 9.353 -0.535 1.00 97.06 201 GLN A N 1
ATOM 1588 C CA . GLN A 1 201 ? -26.610 8.795 -1.399 1.00 97.06 201 GLN A CA 1
ATOM 1589 C C . GLN A 1 201 ? -25.916 7.605 -0.732 1.00 97.06 201 GLN A C 1
ATOM 1591 O O . GLN A 1 201 ? -25.582 7.643 0.454 1.00 97.06 201 GLN A O 1
ATOM 1596 N N . LYS A 1 202 ? -25.628 6.569 -1.529 1.00 97.25 202 LYS A N 1
ATOM 1597 C CA . LYS A 1 202 ? -24.805 5.418 -1.130 1.00 97.25 202 LYS A CA 1
ATOM 1598 C C . LYS A 1 202 ? -23.355 5.655 -1.525 1.00 97.25 202 LYS A C 1
ATOM 1600 O O . LYS A 1 202 ? -23.002 5.551 -2.700 1.00 97.25 202 LYS A O 1
ATOM 1605 N N . LEU A 1 203 ? -22.520 5.958 -0.541 1.00 97.62 203 LEU A N 1
ATOM 1606 C CA . LEU A 1 203 ? -21.114 6.281 -0.736 1.00 97.62 203 LEU A CA 1
ATOM 1607 C C . LEU A 1 203 ? -20.245 5.021 -0.710 1.00 97.62 203 LEU A C 1
ATOM 1609 O O . LEU A 1 203 ? -20.456 4.111 0.097 1.00 97.62 203 LEU A O 1
ATOM 1613 N N . THR A 1 204 ? -19.234 4.986 -1.576 1.00 97.38 204 THR A N 1
ATOM 1614 C CA . THR A 1 204 ? -18.204 3.942 -1.560 1.00 97.38 204 THR A CA 1
ATOM 1615 C C . THR A 1 204 ? -17.359 4.086 -0.304 1.00 97.38 204 THR A C 1
ATOM 1617 O O . THR A 1 204 ? -16.793 5.148 -0.046 1.00 97.38 204 THR A O 1
ATOM 1620 N N . VAL A 1 205 ? -17.251 3.018 0.482 1.00 97.75 205 VAL A N 1
ATOM 1621 C CA . VAL A 1 205 ? -16.403 3.005 1.675 1.00 97.75 205 VAL A CA 1
ATOM 1622 C C . VAL A 1 205 ? -14.983 2.645 1.264 1.00 97.75 205 VAL A C 1
ATOM 1624 O O . VAL A 1 205 ? -14.754 1.636 0.606 1.00 97.75 205 VAL A O 1
ATOM 1627 N N . ILE A 1 206 ? -14.029 3.485 1.656 1.00 96.62 206 ILE A N 1
ATOM 1628 C CA . ILE A 1 206 ? -12.616 3.369 1.277 1.00 96.62 206 ILE A CA 1
ATOM 1629 C C . ILE A 1 206 ? -11.722 2.956 2.449 1.00 96.62 206 ILE A C 1
ATOM 1631 O O . ILE A 1 206 ? -10.609 2.489 2.228 1.00 96.62 206 ILE A O 1
ATOM 1635 N N . ALA A 1 207 ? -12.182 3.118 3.695 1.00 96.94 207 ALA A N 1
ATOM 1636 C CA . ALA A 1 207 ? -11.496 2.582 4.867 1.00 96.94 207 ALA A CA 1
ATOM 1637 C C . ALA A 1 207 ? -12.441 2.385 6.061 1.00 96.94 207 ALA A C 1
ATOM 1639 O O . ALA A 1 207 ? -13.417 3.111 6.241 1.00 96.94 207 ALA A O 1
ATOM 1640 N N . TRP A 1 208 ? -12.076 1.441 6.925 1.00 97.62 208 TRP A N 1
ATOM 1641 C CA . TRP A 1 208 ? -12.645 1.252 8.257 1.00 97.62 208 TRP A CA 1
ATOM 1642 C C . TRP A 1 208 ? -11.524 1.426 9.273 1.00 97.62 208 TRP A C 1
ATOM 1644 O O . TRP A 1 208 ? -10.471 0.802 9.138 1.00 97.62 208 TRP A O 1
ATOM 1654 N N . LEU A 1 209 ? -11.740 2.265 10.280 1.00 97.62 209 LEU A N 1
ATOM 1655 C CA . LEU A 1 209 ? -10.749 2.543 11.313 1.00 97.62 209 LEU A CA 1
ATOM 1656 C C . LEU A 1 209 ? -11.142 1.803 12.588 1.00 97.62 209 LEU A C 1
ATOM 1658 O O . LEU A 1 209 ? -12.237 2.009 13.106 1.00 97.62 209 LEU A O 1
ATOM 1662 N N . TRP A 1 210 ? -10.256 0.936 13.072 1.00 97.19 210 TRP A N 1
ATOM 1663 C CA . TRP A 1 210 ? -10.518 0.011 14.175 1.00 97.19 210 TRP A CA 1
ATOM 1664 C C . TRP A 1 210 ? -9.600 0.292 15.363 1.00 97.19 210 TRP A C 1
ATOM 1666 O O . TRP A 1 210 ? -8.410 0.552 15.183 1.00 97.19 210 TRP A O 1
ATOM 1676 N N . ALA A 1 211 ? -10.135 0.162 16.575 1.00 96.81 211 ALA A N 1
ATOM 1677 C CA . ALA A 1 211 ? -9.354 0.074 17.804 1.00 96.81 211 ALA A CA 1
ATOM 1678 C C . ALA A 1 211 ? -9.135 -1.392 18.172 1.00 96.81 211 ALA A C 1
ATOM 1680 O O . ALA A 1 211 ? -10.075 -2.179 18.088 1.00 96.81 211 ALA A O 1
ATOM 1681 N N . ARG A 1 212 ? -7.945 -1.754 18.666 1.00 95.88 212 ARG A N 1
ATOM 1682 C CA . ARG A 1 212 ? -7.791 -2.998 19.440 1.00 95.88 212 ARG A CA 1
ATOM 1683 C C . ARG A 1 212 ? -8.480 -2.835 20.790 1.00 95.88 212 ARG A C 1
ATOM 1685 O O . ARG A 1 212 ? -8.438 -1.746 21.361 1.00 95.88 212 ARG A O 1
ATOM 1692 N N . THR A 1 213 ? -9.077 -3.903 21.303 1.00 97.12 213 THR A N 1
ATOM 1693 C CA . THR A 1 213 ? -9.764 -3.888 22.600 1.00 97.12 213 THR A CA 1
ATOM 1694 C C . THR A 1 213 ? -9.210 -4.934 23.555 1.00 97.12 213 THR A C 1
ATOM 1696 O O . THR A 1 213 ? -8.642 -5.933 23.123 1.00 97.12 213 THR A O 1
ATOM 1699 N N . VAL A 1 214 ? -9.382 -4.707 24.854 1.00 97.56 214 VAL A N 1
ATOM 1700 C CA . VAL A 1 214 ? -9.173 -5.700 25.922 1.00 97.56 214 VAL A CA 1
ATOM 1701 C C . VAL A 1 214 ? -10.315 -5.603 26.930 1.00 97.56 214 VAL A C 1
ATOM 1703 O O . VAL A 1 214 ? -10.989 -4.572 26.979 1.00 97.56 214 VAL A O 1
ATOM 1706 N N . LYS A 1 215 ? -10.531 -6.627 27.763 1.00 97.31 215 LYS A N 1
ATOM 1707 C CA . LYS A 1 215 ? -11.523 -6.528 28.841 1.00 97.31 215 LYS A CA 1
ATOM 1708 C C . LYS A 1 215 ? -11.137 -5.463 29.865 1.00 97.31 215 LYS A C 1
ATOM 1710 O O . LYS A 1 215 ? -9.960 -5.162 30.061 1.00 97.31 215 LYS A O 1
ATOM 1715 N N . SER A 1 216 ? -12.134 -4.862 30.508 1.00 95.94 216 SER A N 1
ATOM 1716 C CA . SER A 1 216 ? -11.876 -3.923 31.600 1.00 95.94 216 SER A CA 1
ATOM 1717 C C . SER A 1 216 ? -11.223 -4.645 32.789 1.00 95.94 216 SER A C 1
ATOM 1719 O O . SER A 1 216 ? -11.739 -5.680 33.219 1.00 95.94 216 SER A O 1
ATOM 1721 N N . PRO A 1 217 ? -10.156 -4.088 33.399 1.00 94.19 217 PRO A N 1
ATOM 1722 C CA . PRO A 1 217 ? -9.600 -4.624 34.640 1.00 94.19 217 PRO A CA 1
ATOM 1723 C C . PRO A 1 217 ? -10.508 -4.363 35.850 1.00 94.19 217 PRO A C 1
ATOM 1725 O O . PRO A 1 217 ? -10.279 -4.931 36.916 1.00 94.19 217 PRO A O 1
ATOM 1728 N N . ASN A 1 218 ? -11.522 -3.498 35.713 1.00 94.38 218 ASN A N 1
ATOM 1729 C CA . ASN A 1 218 ? -12.501 -3.260 36.764 1.00 94.38 218 ASN A CA 1
ATOM 1730 C C . ASN A 1 218 ? -13.573 -4.367 36.728 1.00 94.38 218 ASN A C 1
ATOM 1732 O O . ASN A 1 218 ? -14.291 -4.454 35.727 1.00 94.38 218 ASN A O 1
ATOM 1736 N N . PRO A 1 219 ? -13.753 -5.154 37.809 1.00 93.69 219 PRO A N 1
ATOM 1737 C CA . PRO A 1 219 ? -14.740 -6.233 37.856 1.00 93.69 219 PRO A CA 1
ATOM 1738 C C . PRO A 1 219 ? -16.168 -5.811 37.487 1.00 93.69 219 PRO A C 1
ATOM 1740 O O . PRO A 1 219 ? -16.868 -6.583 36.832 1.00 93.69 219 PRO A O 1
ATOM 1743 N N . ALA A 1 220 ? -16.578 -4.583 37.830 1.00 94.69 220 ALA A N 1
ATOM 1744 C CA . ALA A 1 220 ? -17.907 -4.052 37.513 1.00 94.69 220 ALA A CA 1
ATOM 1745 C C . ALA A 1 220 ? -18.163 -3.915 36.000 1.00 94.69 220 ALA A C 1
ATOM 1747 O O . ALA A 1 220 ? -19.302 -4.003 35.557 1.00 94.69 220 ALA A O 1
ATOM 1748 N N . PHE A 1 221 ? -17.101 -3.762 35.203 1.00 95.69 221 PHE A N 1
ATOM 1749 C CA . PHE A 1 221 ? -17.163 -3.617 33.745 1.00 95.69 221 PHE A CA 1
ATOM 1750 C C . PHE A 1 221 ? -16.420 -4.745 33.022 1.00 95.69 221 PHE A C 1
ATOM 1752 O O . PHE A 1 221 ? -16.017 -4.588 31.874 1.00 95.69 221 PHE A O 1
ATOM 1759 N N . SER A 1 222 ? -16.209 -5.886 33.683 1.00 93.50 222 SER A N 1
ATOM 1760 C CA . SER A 1 222 ? -15.451 -7.027 33.140 1.00 93.50 222 SER A CA 1
ATOM 1761 C C . SER A 1 222 ? -16.029 -7.595 31.836 1.00 93.50 222 SER A C 1
ATOM 1763 O O . SER A 1 222 ? -15.311 -8.233 31.067 1.00 93.50 222 SER A O 1
ATOM 1765 N N . HIS A 1 223 ? -17.308 -7.334 31.555 1.00 93.75 223 HIS A N 1
ATOM 1766 C CA . HIS A 1 223 ? -17.968 -7.688 30.302 1.00 93.75 223 HIS A CA 1
ATOM 1767 C C . HIS A 1 223 ? -17.546 -6.786 29.126 1.00 93.75 223 HIS A C 1
ATOM 1769 O O . HIS A 1 223 ? -17.534 -7.243 27.980 1.00 93.75 223 HIS A O 1
ATOM 1775 N N . ALA A 1 224 ? -17.165 -5.534 29.395 1.00 95.56 224 ALA A N 1
ATOM 1776 C CA . ALA A 1 224 ? -16.925 -4.515 28.384 1.00 95.56 224 ALA A CA 1
ATOM 1777 C C . ALA A 1 224 ? -15.552 -4.651 27.710 1.00 95.56 224 ALA A C 1
ATOM 1779 O O . ALA A 1 224 ? -14.522 -4.832 28.366 1.00 95.56 224 ALA A O 1
ATOM 1780 N N . ASP A 1 225 ? -15.544 -4.496 26.387 1.00 96.38 225 ASP A N 1
ATOM 1781 C CA . ASP A 1 225 ? -14.339 -4.422 25.564 1.00 96.38 225 ASP A CA 1
ATOM 1782 C C . ASP A 1 225 ? -13.865 -2.972 25.456 1.00 96.38 225 ASP A C 1
ATOM 1784 O O . ASP A 1 225 ? -14.451 -2.157 24.743 1.00 96.38 225 ASP A O 1
ATOM 1788 N N . VAL A 1 226 ? -12.795 -2.634 26.171 1.00 97.00 226 VAL A N 1
ATOM 1789 C CA . VAL A 1 226 ? -12.249 -1.278 26.240 1.00 97.00 226 VAL A CA 1
ATOM 1790 C C . VAL A 1 226 ? -11.309 -1.020 25.059 1.00 97.00 226 VAL A C 1
ATOM 1792 O O . VAL A 1 226 ? -10.346 -1.768 24.882 1.00 97.00 226 VAL A O 1
ATOM 1795 N N . PRO A 1 227 ? -11.513 0.060 24.286 1.00 97.19 227 PRO A N 1
ATOM 1796 C CA . PRO A 1 227 ? -10.684 0.399 23.139 1.00 97.19 227 PRO A CA 1
ATOM 1797 C C . PRO A 1 227 ? -9.356 1.046 23.566 1.00 97.19 227 PRO A C 1
ATOM 1799 O O . PRO A 1 227 ? -9.313 1.992 24.357 1.00 97.19 227 PRO A O 1
ATOM 1802 N N . LEU A 1 228 ? -8.257 0.550 23.000 1.00 96.62 228 LEU A N 1
ATOM 1803 C CA . LEU A 1 228 ? -6.892 1.031 23.214 1.00 96.62 228 LEU A CA 1
ATOM 1804 C C . LEU A 1 228 ? -6.513 1.996 22.084 1.00 96.62 228 LEU A C 1
ATOM 1806 O O . LEU A 1 228 ? -6.018 1.586 21.034 1.00 96.62 228 LEU A O 1
ATOM 1810 N N . VAL A 1 229 ? -6.785 3.285 22.280 1.00 96.44 229 VAL A N 1
ATOM 1811 C CA . VAL A 1 229 ? -6.700 4.307 21.232 1.00 96.44 229 VAL A CA 1
ATOM 1812 C C . VAL A 1 229 ? -5.717 5.386 21.650 1.00 96.44 229 VAL A C 1
ATOM 1814 O O . VAL A 1 229 ? -5.878 6.032 22.678 1.00 96.44 229 VAL A O 1
ATOM 1817 N N . SER A 1 230 ? -4.666 5.586 20.860 1.00 94.50 230 SER A N 1
ATOM 1818 C CA . SER A 1 230 ? -3.630 6.580 21.159 1.00 94.50 230 SER A CA 1
ATOM 1819 C C . SER A 1 230 ? -4.033 8.012 20.805 1.00 94.50 230 SER A C 1
ATOM 1821 O O . SER A 1 230 ? -3.422 8.942 21.326 1.00 94.50 230 SER A O 1
ATOM 1823 N N . THR A 1 231 ? -5.005 8.161 19.903 1.00 96.31 231 THR A N 1
ATOM 1824 C CA . THR A 1 231 ? -5.626 9.411 19.460 1.00 96.31 231 THR A CA 1
ATOM 1825 C C . THR A 1 231 ? -6.942 9.092 18.750 1.00 96.31 231 THR A C 1
ATOM 1827 O O . THR A 1 231 ? -7.025 8.130 17.988 1.00 96.31 231 THR A O 1
ATOM 1830 N N . PHE A 1 232 ? -7.970 9.897 18.989 1.00 98.06 232 PHE A N 1
ATOM 1831 C CA . PHE A 1 232 ? -9.246 9.858 18.277 1.00 98.06 232 PHE A CA 1
ATOM 1832 C C . PHE A 1 232 ? -9.278 10.796 17.057 1.00 98.06 232 PHE A C 1
ATOM 1834 O O . PHE A 1 232 ? -10.300 10.893 16.379 1.00 98.06 232 PHE A O 1
ATOM 1841 N N . VAL A 1 233 ? -8.182 11.497 16.749 1.00 98.19 233 VAL A N 1
ATOM 1842 C CA . VAL A 1 233 ? -8.099 12.399 15.590 1.00 98.19 233 VAL A CA 1
ATOM 1843 C C . VAL A 1 233 ? -8.086 11.593 14.288 1.00 98.19 233 VAL A C 1
ATOM 1845 O O . VAL A 1 233 ? -7.208 10.762 14.074 1.00 98.19 233 VAL A O 1
ATOM 1848 N N . LEU A 1 234 ? -9.040 11.873 13.396 1.00 97.44 234 LEU A N 1
ATOM 1849 C CA . LEU A 1 234 ? -9.173 11.226 12.085 1.00 97.44 234 LEU A CA 1
ATOM 1850 C C . LEU A 1 234 ? -8.497 12.024 10.963 1.00 97.44 234 LEU A C 1
ATOM 1852 O O . LEU A 1 234 ? -7.985 11.453 9.998 1.00 97.44 234 LEU A O 1
ATOM 1856 N N . SER A 1 235 ? -8.520 13.351 11.078 1.00 96.50 235 SER A N 1
ATOM 1857 C CA . SER A 1 235 ? -7.870 14.288 10.164 1.00 96.50 235 SER A CA 1
ATOM 1858 C C . SER A 1 235 ? -7.466 15.540 10.931 1.00 96.50 235 SER A C 1
ATOM 1860 O O . SER A 1 235 ? -8.286 16.131 11.633 1.00 96.50 235 SER A O 1
ATOM 1862 N N . SER A 1 236 ? -6.208 15.947 10.775 1.00 94.94 236 SER A N 1
ATOM 1863 C CA . SER A 1 236 ? -5.652 17.199 11.301 1.00 94.94 236 SER A CA 1
ATOM 1864 C C . SER A 1 236 ? -5.446 18.257 10.212 1.00 94.94 236 SER A C 1
ATOM 1866 O O . SER A 1 236 ? -4.820 19.283 10.463 1.00 94.94 236 SER A O 1
ATOM 1868 N N . LYS A 1 237 ? -5.912 17.996 8.983 1.00 93.75 237 LYS A N 1
ATOM 1869 C CA . LYS A 1 237 ? -5.766 18.932 7.869 1.00 93.75 237 LYS A CA 1
ATOM 1870 C C . LYS A 1 237 ? -6.693 20.125 8.077 1.00 93.75 237 LYS A C 1
ATOM 1872 O O . LYS A 1 237 ? -7.898 19.924 8.202 1.00 93.75 237 LYS A O 1
ATOM 1877 N N . GLU A 1 238 ? -6.128 21.328 8.022 1.00 92.81 238 GLU A N 1
ATOM 1878 C CA . GLU A 1 238 ? -6.868 22.583 8.166 1.00 92.81 238 GLU A CA 1
ATOM 1879 C C . GLU A 1 238 ? -8.062 22.660 7.201 1.00 92.81 238 GLU A C 1
ATOM 1881 O O . GLU A 1 238 ? -7.942 22.363 6.003 1.00 92.81 238 GLU A O 1
ATOM 1886 N N . GLY A 1 239 ? -9.234 22.998 7.740 1.00 89.94 239 GLY A N 1
ATOM 1887 C CA . GLY A 1 239 ? -10.505 23.061 7.014 1.00 89.94 239 GLY A CA 1
ATOM 1888 C C . GLY A 1 239 ? -11.103 21.697 6.642 1.00 89.94 239 GLY A C 1
ATOM 1889 O O . GLY A 1 239 ? -12.120 21.640 5.946 1.00 89.94 239 GLY A O 1
ATOM 1890 N N . LYS A 1 240 ? -10.476 20.591 7.054 1.00 92.31 240 LYS A N 1
ATOM 1891 C CA . LYS A 1 240 ? -10.950 19.208 6.872 1.00 92.31 240 LYS A CA 1
ATOM 1892 C C . LYS A 1 240 ? -10.726 18.376 8.136 1.00 92.31 240 LYS A C 1
ATOM 1894 O O . LYS A 1 240 ? -10.467 17.173 8.048 1.00 92.31 240 LYS A O 1
ATOM 1899 N N . GLU A 1 241 ? -10.771 19.008 9.299 1.00 96.06 241 GLU A N 1
ATOM 1900 C CA . GLU A 1 241 ? -10.568 18.357 10.581 1.00 96.06 241 GLU A CA 1
ATOM 1901 C C . GLU A 1 241 ? -11.760 17.472 10.940 1.00 96.06 241 GLU A C 1
ATOM 1903 O O . GLU A 1 241 ? -12.926 17.837 10.759 1.00 96.06 241 GLU A O 1
ATOM 1908 N N . ALA A 1 242 ? -11.454 16.293 11.470 1.00 97.06 242 ALA A N 1
ATOM 1909 C CA . ALA A 1 242 ? -12.446 15.354 11.965 1.00 97.06 242 ALA A CA 1
ATOM 1910 C C . ALA A 1 242 ? -11.851 14.513 13.093 1.00 97.06 242 ALA A C 1
ATOM 1912 O O . ALA A 1 242 ? -10.656 14.195 13.086 1.00 97.06 242 ALA A O 1
ATOM 1913 N N . TYR A 1 243 ? -12.686 14.122 14.047 1.00 98.31 243 TYR A N 1
ATOM 1914 C CA . TYR A 1 243 ? -12.291 13.279 15.168 1.00 98.31 243 TYR A CA 1
ATOM 1915 C C . TYR A 1 243 ? -13.449 12.399 15.639 1.00 98.31 243 TYR A C 1
ATOM 1917 O O . TYR A 1 243 ? -14.623 12.694 15.408 1.00 98.31 243 TYR A O 1
ATOM 1925 N N . VAL A 1 244 ? -13.097 11.296 16.290 1.00 98.19 244 VAL A N 1
ATOM 1926 C CA . VAL A 1 244 ? -14.043 10.429 16.986 1.00 98.19 244 VAL A CA 1
ATOM 1927 C C . VAL A 1 244 ? -14.335 11.021 18.362 1.00 98.19 244 VAL A C 1
ATOM 1929 O O . VAL A 1 244 ? -13.419 11.359 19.106 1.00 98.19 244 VAL A O 1
ATOM 1932 N N . GLU A 1 245 ? -15.609 11.117 18.717 1.00 96.69 245 GLU A N 1
ATOM 1933 C CA . GLU A 1 245 ? -16.057 11.483 20.056 1.00 96.69 245 GLU A CA 1
ATOM 1934 C C . GLU A 1 245 ? -16.774 10.283 20.689 1.00 96.69 245 GLU A C 1
ATOM 1936 O O . GLU A 1 245 ? -17.869 9.906 20.248 1.00 96.69 245 GLU A O 1
ATOM 1941 N N . PRO A 1 246 ? -16.152 9.625 21.682 1.00 96.00 246 PRO A N 1
ATOM 1942 C CA . PRO A 1 246 ? -16.799 8.547 22.409 1.00 96.00 246 PRO A CA 1
ATOM 1943 C C . PRO A 1 246 ? -17.908 9.092 23.316 1.00 96.00 246 PRO A C 1
ATOM 1945 O O . PRO A 1 246 ? -17.689 10.034 24.071 1.00 96.00 246 PRO A O 1
ATOM 1948 N N . ALA A 1 247 ? -19.076 8.456 23.284 1.00 94.12 247 ALA A N 1
ATOM 1949 C CA . ALA A 1 247 ? -20.177 8.703 24.205 1.00 94.12 247 ALA A CA 1
ATOM 1950 C C . ALA A 1 247 ? -20.360 7.476 25.104 1.00 94.12 247 ALA A C 1
ATOM 1952 O O . ALA A 1 247 ? -20.582 6.371 24.603 1.00 94.12 247 ALA A O 1
ATOM 1953 N N . VAL A 1 248 ? -20.237 7.676 26.415 1.00 94.56 248 VAL A N 1
ATOM 1954 C CA . VAL A 1 248 ? -20.462 6.646 27.439 1.00 94.56 248 VAL A CA 1
ATOM 1955 C C . VAL A 1 248 ? -21.920 6.706 27.881 1.00 94.56 248 VAL A C 1
ATOM 1957 O O . VAL A 1 248 ? -22.429 7.789 28.163 1.00 94.56 248 VAL A O 1
ATOM 1960 N N . ASP A 1 249 ? -22.573 5.550 27.936 1.00 92.12 249 ASP A N 1
ATOM 1961 C CA . ASP A 1 249 ? -23.957 5.395 28.380 1.00 92.12 249 ASP A CA 1
ATOM 1962 C C . ASP A 1 249 ? -24.046 4.199 29.335 1.00 92.12 249 ASP A C 1
ATOM 1964 O O . ASP A 1 249 ? -23.976 3.039 28.915 1.00 92.12 249 ASP A O 1
ATOM 1968 N N . GLY A 1 250 ? -24.109 4.498 30.636 1.00 91.56 250 GLY A N 1
ATOM 1969 C CA . GLY A 1 250 ? -24.093 3.499 31.702 1.00 91.56 250 GLY A CA 1
ATOM 1970 C C . GLY A 1 250 ? -22.816 2.653 31.703 1.00 91.56 250 GLY A C 1
ATOM 1971 O O . GLY A 1 250 ? -21.724 3.152 31.972 1.00 91.56 250 GLY A O 1
ATOM 1972 N N . ASP A 1 251 ? -22.969 1.361 31.422 1.00 93.56 251 ASP A N 1
ATOM 1973 C CA . ASP A 1 251 ? -21.897 0.365 31.322 1.00 93.56 251 ASP A CA 1
ATOM 1974 C C . ASP A 1 251 ? -21.427 0.104 29.882 1.00 93.56 251 ASP A C 1
ATOM 1976 O O . ASP A 1 251 ? -20.611 -0.786 29.635 1.00 93.56 251 ASP A O 1
ATOM 1980 N N . SER A 1 252 ? -21.884 0.919 28.931 1.00 93.69 252 SER A N 1
ATOM 1981 C CA . SER A 1 252 ? -21.587 0.784 27.509 1.00 93.69 252 SER A CA 1
ATOM 1982 C C . SER A 1 252 ? -21.031 2.076 26.903 1.00 93.69 252 SER A C 1
ATOM 1984 O O . SER A 1 252 ? -21.015 3.143 27.521 1.00 93.69 252 SER A O 1
ATOM 1986 N N . TYR A 1 253 ? -20.540 1.988 25.666 1.00 95.31 253 TYR A N 1
ATOM 1987 C CA . TYR A 1 253 ? -20.115 3.157 24.906 1.00 95.31 253 TYR A CA 1
ATOM 1988 C C . TYR A 1 253 ? -20.400 3.007 23.413 1.00 95.31 253 TYR A C 1
ATOM 1990 O O . TYR A 1 253 ? -20.447 1.905 22.854 1.00 95.31 253 TYR A O 1
ATOM 1998 N N . ARG A 1 254 ? -20.505 4.154 22.743 1.00 95.50 254 ARG A N 1
ATOM 1999 C CA . ARG A 1 254 ? -20.552 4.266 21.284 1.00 95.50 254 ARG A CA 1
ATOM 2000 C C . ARG A 1 254 ? -19.577 5.323 20.794 1.00 95.50 254 ARG A C 1
ATOM 2002 O O . ARG A 1 254 ? -19.272 6.276 21.504 1.00 95.50 254 ARG A O 1
ATOM 2009 N N . PHE A 1 255 ? -19.109 5.171 19.564 1.00 97.12 255 PHE A N 1
ATOM 2010 C CA . PHE A 1 255 ? -18.316 6.197 18.902 1.00 97.12 255 PHE A CA 1
ATOM 2011 C C . PHE A 1 255 ? -19.201 7.042 17.998 1.00 97.12 255 PHE A C 1
ATOM 2013 O O . PHE A 1 255 ? -20.047 6.523 17.273 1.00 97.12 255 PHE A O 1
ATOM 2020 N N . THR A 1 256 ? -18.985 8.349 18.031 1.00 95.81 256 THR A N 1
ATOM 2021 C CA . THR A 1 256 ? -19.556 9.295 17.074 1.00 95.81 256 THR A CA 1
ATOM 2022 C C . THR A 1 256 ? -18.426 10.005 16.340 1.00 95.81 256 THR A C 1
ATOM 2024 O O . THR A 1 256 ? -17.274 9.934 16.764 1.00 95.81 256 THR A O 1
ATOM 2027 N N . VAL A 1 257 ? -18.721 10.663 15.219 1.00 96.81 257 VAL A N 1
ATOM 2028 C CA . VAL A 1 257 ? -17.720 11.433 14.469 1.00 96.81 257 VAL A CA 1
ATOM 2029 C C . VAL A 1 257 ? -18.149 12.887 14.381 1.00 96.81 257 VAL A C 1
ATOM 2031 O O . VAL A 1 257 ? -19.228 13.201 13.871 1.00 96.81 257 VAL A O 1
ATOM 2034 N N . LYS A 1 258 ? -17.258 13.768 14.829 1.00 95.75 258 LYS A N 1
ATOM 2035 C CA . LYS A 1 258 ? -17.411 15.220 14.790 1.00 95.75 258 LYS A CA 1
ATOM 2036 C C . LYS A 1 258 ? -16.437 15.822 13.773 1.00 95.75 258 LYS A C 1
ATOM 2038 O O . LYS A 1 258 ? -15.359 15.279 13.522 1.00 95.75 258 LYS A O 1
ATOM 2043 N N . THR A 1 259 ? -16.832 16.943 13.179 1.00 94.38 259 THR A N 1
ATOM 2044 C CA . THR A 1 259 ? -16.001 17.764 12.283 1.00 94.38 259 THR A CA 1
ATOM 2045 C C . THR A 1 259 ? -15.565 19.041 12.982 1.00 94.38 259 THR A C 1
ATOM 2047 O O . THR A 1 259 ? -16.282 19.549 13.844 1.00 94.38 259 THR A O 1
ATOM 2050 N N . GLY A 1 260 ? -14.424 19.584 12.570 1.00 93.50 260 GLY A N 1
ATOM 2051 C CA . GLY A 1 260 ? -13.814 20.765 13.177 1.00 93.50 260 GLY A CA 1
ATOM 2052 C C . GLY A 1 260 ? -12.676 20.411 14.131 1.00 93.50 260 GLY A C 1
ATOM 2053 O O . GLY A 1 260 ? -12.241 19.259 14.212 1.00 93.50 260 GLY A O 1
ATOM 2054 N N . THR A 1 261 ? -12.164 21.427 14.825 1.00 95.50 261 THR A N 1
ATOM 2055 C CA . THR A 1 261 ? -10.945 21.328 15.634 1.00 95.50 261 THR A CA 1
ATOM 2056 C C . THR A 1 261 ? -11.042 20.213 16.681 1.00 95.50 261 THR A C 1
ATOM 2058 O O . THR A 1 261 ? -11.943 20.253 17.523 1.00 95.50 261 THR A O 1
ATOM 2061 N N . PRO A 1 262 ? -10.116 19.234 16.683 1.00 96.38 262 PRO A N 1
ATOM 2062 C CA . PRO A 1 262 ? -10.129 18.170 17.676 1.00 96.38 262 PRO A CA 1
ATOM 2063 C C . PRO A 1 262 ? -9.889 18.689 19.093 1.00 96.38 262 PRO A C 1
ATOM 2065 O O . PRO A 1 262 ? -8.977 19.487 19.327 1.00 96.38 262 PRO A O 1
ATOM 2068 N N . THR A 1 263 ? -10.672 18.182 20.043 1.00 96.31 263 THR A N 1
ATOM 2069 C CA . THR A 1 263 ? -10.528 18.493 21.471 1.00 96.31 263 THR A CA 1
ATOM 2070 C C . THR A 1 263 ? -9.242 17.896 22.052 1.00 96.31 263 THR A C 1
ATOM 2072 O O . THR A 1 263 ? -8.670 16.951 21.502 1.00 96.31 263 THR A O 1
ATOM 2075 N N . GLU A 1 264 ? -8.791 18.398 23.205 1.00 95.00 264 GLU A N 1
ATOM 2076 C CA . GLU A 1 264 ? -7.644 17.803 23.911 1.00 95.00 264 GLU A CA 1
ATOM 2077 C C . GLU A 1 264 ? -7.912 16.346 24.321 1.00 95.00 264 GLU A C 1
ATOM 2079 O O . GLU A 1 264 ? -7.024 15.500 24.218 1.00 95.00 264 GLU A O 1
ATOM 2084 N N . ALA A 1 265 ? -9.159 16.020 24.680 1.00 93.00 265 ALA A N 1
ATOM 2085 C CA . ALA A 1 265 ? -9.577 14.644 24.940 1.00 93.00 265 ALA A CA 1
ATOM 2086 C C . ALA A 1 265 ? -9.444 13.760 23.687 1.00 93.00 265 ALA A C 1
ATOM 2088 O O . ALA A 1 265 ? -8.913 12.651 23.762 1.00 93.00 265 ALA A O 1
ATOM 2089 N N . ALA A 1 266 ? -9.845 14.262 22.513 1.00 96.06 266 ALA A N 1
ATOM 2090 C CA . ALA A 1 266 ? -9.681 13.532 21.262 1.00 96.06 266 ALA A CA 1
ATOM 2091 C C . ALA A 1 266 ? -8.199 13.295 20.927 1.00 96.06 266 ALA A C 1
ATOM 2093 O O . ALA A 1 266 ? -7.830 12.199 20.512 1.00 96.06 266 ALA A O 1
ATOM 2094 N N . LYS A 1 267 ? -7.325 14.283 21.151 1.00 96.00 267 LYS A N 1
ATOM 2095 C CA . LYS A 1 267 ? -5.873 14.131 20.947 1.00 96.00 267 LYS A CA 1
ATOM 2096 C C . LYS A 1 267 ? -5.248 13.110 21.902 1.00 96.00 267 LYS A C 1
ATOM 2098 O O . LYS A 1 267 ? -4.344 12.382 21.497 1.00 96.00 267 LYS A O 1
ATOM 2103 N N . ALA A 1 268 ? -5.724 13.050 23.145 1.00 93.62 268 ALA A N 1
ATOM 2104 C CA . ALA A 1 268 ? -5.219 12.128 24.160 1.00 93.62 268 ALA A CA 1
ATOM 2105 C C . ALA A 1 268 ? -5.653 10.668 23.930 1.00 93.62 268 ALA A C 1
ATOM 2107 O O . ALA A 1 268 ? -4.952 9.742 24.351 1.00 93.62 268 ALA A O 1
ATOM 2108 N N . GLY A 1 269 ? -6.785 10.445 23.254 1.00 95.31 269 GLY A N 1
ATOM 2109 C CA . GLY A 1 269 ? -7.337 9.103 23.083 1.00 95.31 269 GLY A CA 1
ATOM 2110 C C . GLY A 1 269 ? -7.763 8.496 24.424 1.00 95.31 269 GLY A C 1
ATOM 2111 O O . GLY A 1 269 ? -8.267 9.189 25.303 1.00 95.31 269 GLY A O 1
ATOM 2112 N N . THR A 1 270 ? -7.521 7.198 24.603 1.00 95.44 270 THR A N 1
ATOM 2113 C CA . THR A 1 270 ? -7.686 6.489 25.882 1.00 95.44 270 THR A CA 1
ATOM 2114 C C . THR A 1 270 ? -6.364 6.299 26.625 1.00 95.44 270 THR A C 1
ATOM 2116 O O . THR A 1 270 ? -6.273 5.442 27.500 1.00 95.44 270 THR A O 1
ATOM 2119 N N . LYS A 1 271 ? -5.306 7.056 26.302 1.00 94.00 271 LYS A N 1
ATOM 2120 C CA . LYS A 1 271 ? -4.031 6.955 27.031 1.00 94.00 271 LYS A CA 1
ATOM 2121 C C . LYS A 1 271 ? -4.203 7.357 28.495 1.00 94.00 271 LYS A C 1
ATOM 2123 O O . LYS A 1 271 ? -4.828 8.368 28.802 1.00 94.00 271 LYS A O 1
ATOM 2128 N N . ALA A 1 272 ? -3.589 6.594 29.395 1.00 87.62 272 ALA A N 1
ATOM 2129 C CA . ALA A 1 272 ? -3.494 6.991 30.794 1.00 87.62 272 ALA A CA 1
ATOM 2130 C C . ALA A 1 272 ? -2.430 8.085 30.978 1.00 87.62 272 ALA A C 1
ATOM 2132 O O . ALA A 1 272 ? -1.433 8.134 30.255 1.00 87.62 272 ALA A O 1
ATOM 2133 N N . VAL A 1 273 ? -2.620 8.937 31.989 1.00 75.56 273 VAL A N 1
ATOM 2134 C CA . VAL A 1 273 ? -1.630 9.946 32.390 1.00 75.56 273 VAL A CA 1
ATOM 2135 C C . VAL A 1 273 ? -0.382 9.239 32.937 1.00 75.56 273 VAL A C 1
ATOM 2137 O O . VAL A 1 273 ? -0.478 8.448 33.873 1.00 75.56 273 VAL A O 1
ATOM 2140 N N . GLY A 1 274 ? 0.796 9.506 32.359 1.00 68.06 274 GLY A N 1
ATOM 2141 C CA . GLY A 1 274 ? 2.073 8.927 32.799 1.00 68.06 274 GLY A CA 1
ATOM 2142 C C . GLY A 1 274 ? 2.995 8.497 31.651 1.00 68.06 274 GLY A C 1
ATOM 2143 O O . GLY A 1 274 ? 2.758 8.814 30.488 1.00 68.06 274 GLY A O 1
ATOM 2144 N N . ARG A 1 275 ? 4.083 7.782 31.977 1.00 59.00 275 ARG A N 1
ATOM 2145 C CA . ARG A 1 275 ? 5.027 7.217 30.992 1.00 59.00 275 ARG A CA 1
ATOM 2146 C C . ARG A 1 275 ? 4.655 5.767 30.651 1.00 59.00 275 ARG A C 1
ATOM 2148 O O . ARG A 1 275 ? 4.353 4.986 31.548 1.00 59.00 275 ARG A O 1
ATOM 2155 N N . GLY A 1 276 ? 4.755 5.397 29.372 1.00 67.00 276 GLY A N 1
ATOM 2156 C CA . GLY A 1 276 ? 4.581 4.021 28.882 1.00 67.00 276 GLY A CA 1
ATOM 2157 C C . GLY A 1 276 ? 3.329 3.802 28.024 1.00 67.00 276 GLY A C 1
ATOM 2158 O O . GLY A 1 276 ? 2.568 4.727 27.757 1.00 67.00 276 GLY A O 1
ATOM 2159 N N . ALA A 1 277 ? 3.126 2.560 27.574 1.00 71.19 277 ALA A N 1
ATOM 2160 C CA . ALA A 1 277 ? 1.974 2.139 26.769 1.00 71.19 277 ALA A CA 1
ATOM 2161 C C . ALA A 1 277 ? 0.778 1.742 27.658 1.00 71.19 277 ALA A C 1
ATOM 2163 O O . ALA A 1 277 ? 0.300 0.610 27.599 1.00 71.19 277 ALA A O 1
ATOM 2164 N N . ASN A 1 278 ? 0.348 2.662 28.523 1.00 88.50 278 ASN A N 1
ATOM 2165 C CA . ASN A 1 278 ? -0.785 2.463 29.425 1.00 88.50 278 ASN A CA 1
ATOM 2166 C C . ASN A 1 278 ? -2.013 3.210 28.902 1.00 88.50 278 ASN A C 1
ATOM 2168 O O . ASN A 1 278 ? -1.909 4.317 28.369 1.00 88.50 278 ASN A O 1
ATOM 2172 N N . PHE A 1 279 ? -3.178 2.611 29.102 1.00 95.56 279 PHE A N 1
ATOM 2173 C CA . PHE A 1 279 ? -4.468 3.178 28.718 1.00 95.56 279 PHE A CA 1
ATOM 2174 C C . PHE A 1 279 ? -5.360 3.303 29.951 1.00 95.56 279 PHE A C 1
ATOM 2176 O O . PHE A 1 279 ? -5.010 2.805 31.016 1.00 95.56 279 PHE A O 1
ATOM 2183 N N . ALA A 1 280 ? -6.488 3.985 29.843 1.00 94.88 280 ALA A N 1
ATOM 2184 C CA . ALA A 1 280 ? -7.506 4.048 30.877 1.00 94.88 280 ALA A CA 1
ATOM 2185 C C . ALA A 1 280 ? -8.810 3.466 30.333 1.00 94.88 280 ALA A C 1
ATOM 2187 O O . ALA A 1 280 ? -9.177 3.691 29.179 1.00 94.88 280 ALA A O 1
ATOM 2188 N N . CYS A 1 281 ? -9.516 2.716 31.175 1.00 94.81 281 CYS A N 1
ATOM 2189 C CA . CYS A 1 281 ? -10.859 2.259 30.868 1.00 94.81 281 CYS A CA 1
ATOM 2190 C C . CYS A 1 281 ? -11.772 3.467 30.660 1.00 94.81 281 CYS A C 1
ATOM 2192 O O . CYS A 1 281 ? -11.962 4.249 31.581 1.00 94.81 281 CYS A O 1
ATOM 2194 N N . MET A 1 282 ? -12.365 3.619 29.477 1.00 92.81 282 MET A N 1
ATOM 2195 C CA . MET A 1 282 ? -13.244 4.763 29.206 1.00 92.81 282 MET A CA 1
ATOM 2196 C C . MET A 1 282 ? -14.535 4.763 30.041 1.00 92.81 282 MET A C 1
ATOM 2198 O O . MET A 1 282 ? -15.148 5.811 30.189 1.00 92.81 282 MET A O 1
ATOM 2202 N N . LEU A 1 283 ? -14.926 3.609 30.597 1.00 94.44 283 LEU A N 1
ATOM 2203 C CA . LEU A 1 283 ? -16.113 3.469 31.449 1.00 94.44 283 LEU A CA 1
ATOM 2204 C C . LEU A 1 283 ? -15.806 3.762 32.922 1.00 94.44 283 LEU A C 1
ATOM 2206 O O . LEU A 1 283 ? -16.557 4.454 33.597 1.00 94.44 283 LEU A O 1
ATOM 2210 N N . SER A 1 284 ? -14.687 3.239 33.432 1.00 92.50 284 SER A N 1
ATOM 2211 C CA . SER A 1 284 ? -14.360 3.293 34.864 1.00 92.50 284 SER A CA 1
ATOM 2212 C C . SER A 1 284 ? -13.190 4.205 35.213 1.00 92.50 284 SER A C 1
ATOM 2214 O O . SER A 1 284 ? -12.826 4.299 36.381 1.00 92.50 284 SER A O 1
ATOM 2216 N N . LEU A 1 285 ? -12.527 4.774 34.205 1.00 92.00 285 LEU A N 1
ATOM 2217 C CA . LEU A 1 285 ? -11.273 5.536 34.289 1.00 92.00 285 LEU A CA 1
ATOM 2218 C C . LEU A 1 285 ? -10.099 4.770 34.921 1.00 92.00 285 LEU A C 1
ATOM 2220 O O . LEU A 1 285 ? -9.026 5.329 35.142 1.00 92.00 285 LEU A O 1
ATOM 2224 N N . MET A 1 286 ? -10.276 3.472 35.180 1.00 92.38 286 MET A N 1
ATOM 2225 C CA . MET A 1 286 ? -9.261 2.635 35.807 1.00 92.38 286 MET A CA 1
ATOM 2226 C C . MET A 1 286 ? -8.071 2.467 34.854 1.00 92.38 286 MET A C 1
ATOM 2228 O O . MET A 1 286 ? -8.284 2.116 33.689 1.00 92.38 286 MET A O 1
ATOM 2232 N N . PRO A 1 287 ? -6.829 2.674 35.323 1.00 93.81 287 PRO A N 1
ATOM 2233 C CA . PRO A 1 287 ? -5.646 2.425 34.515 1.00 93.81 287 PRO A CA 1
ATOM 2234 C C . PRO A 1 287 ? -5.554 0.962 34.068 1.00 93.81 287 PRO A C 1
ATOM 2236 O O . PRO A 1 287 ? -5.739 0.033 34.851 1.00 93.81 287 PRO A O 1
ATOM 2239 N N . ILE A 1 288 ? -5.210 0.777 32.802 1.00 95.44 288 ILE A N 1
ATOM 2240 C CA . ILE A 1 288 ? -4.950 -0.491 32.134 1.00 95.44 288 ILE A CA 1
ATOM 2241 C C . ILE A 1 288 ? -3.453 -0.525 31.835 1.00 95.44 288 ILE A C 1
ATOM 2243 O O . ILE A 1 288 ? -2.954 0.194 30.962 1.00 95.44 288 ILE A O 1
ATOM 2247 N N . SER A 1 289 ? -2.722 -1.333 32.601 1.00 94.19 289 SER A N 1
ATOM 2248 C CA . SER A 1 289 ? -1.273 -1.447 32.454 1.00 94.19 289 SER A CA 1
ATOM 2249 C C . SER A 1 289 ? -0.893 -2.222 31.192 1.00 94.19 289 SER A C 1
ATOM 2251 O O . SER A 1 289 ? -1.609 -3.124 30.751 1.00 94.19 289 SER A O 1
ATOM 2253 N N . GLY A 1 290 ? 0.286 -1.932 30.640 1.00 93.38 290 GLY A N 1
ATOM 2254 C CA . GLY A 1 290 ? 0.829 -2.687 29.508 1.00 93.38 290 GLY A CA 1
ATOM 2255 C C . GLY A 1 290 ? 0.927 -4.200 29.758 1.00 93.38 290 GLY A C 1
ATOM 2256 O O . GLY A 1 290 ? 0.739 -4.982 28.830 1.00 93.38 290 GLY A O 1
ATOM 2257 N N . ASP A 1 291 ? 1.176 -4.634 30.996 1.00 94.38 291 ASP A N 1
ATOM 2258 C CA . ASP A 1 291 ? 1.253 -6.061 31.341 1.00 94.38 291 ASP A CA 1
ATOM 2259 C C . ASP A 1 291 ? -0.121 -6.730 31.412 1.00 94.38 291 ASP A C 1
ATOM 2261 O O . ASP A 1 291 ? -0.262 -7.882 30.992 1.00 94.38 291 ASP A O 1
ATOM 2265 N N . TYR A 1 292 ? -1.151 -5.998 31.843 1.00 95.69 292 TYR A N 1
ATOM 2266 C CA . TYR A 1 292 ? -2.529 -6.469 31.744 1.00 95.69 292 TYR A CA 1
ATOM 2267 C C . TYR A 1 292 ? -2.936 -6.646 30.273 1.00 95.69 292 TYR A C 1
ATOM 2269 O O . TYR A 1 292 ? -3.417 -7.709 29.898 1.00 95.69 292 TYR A O 1
ATOM 2277 N N . ILE A 1 293 ? -2.624 -5.674 29.405 1.00 95.81 293 ILE A N 1
ATOM 2278 C CA . ILE A 1 293 ? -2.917 -5.754 27.959 1.00 95.81 293 ILE A CA 1
ATOM 2279 C C . ILE A 1 293 ? -2.241 -6.974 27.318 1.00 95.81 293 ILE A C 1
ATOM 2281 O O . ILE A 1 293 ? -2.866 -7.702 26.546 1.00 95.81 293 ILE A O 1
ATOM 2285 N N . LYS A 1 294 ? -0.970 -7.232 27.649 1.00 95.56 294 LYS A N 1
ATOM 2286 C CA . LYS A 1 294 ? -0.247 -8.432 27.190 1.00 95.56 294 LYS A CA 1
ATOM 2287 C C . LYS A 1 294 ? -0.905 -9.719 27.691 1.00 95.56 294 LYS A C 1
ATOM 2289 O O . LYS A 1 294 ? -0.986 -10.691 26.946 1.00 95.56 294 LYS A O 1
ATOM 2294 N N . THR A 1 295 ? -1.370 -9.737 28.939 1.00 96.94 295 THR A N 1
ATOM 2295 C CA . THR A 1 295 ? -2.049 -10.897 29.540 1.00 96.94 295 THR A CA 1
ATOM 2296 C C . THR A 1 295 ? -3.375 -11.191 28.841 1.00 96.94 295 THR A C 1
ATOM 2298 O O . THR A 1 295 ? -3.627 -12.342 28.482 1.00 96.94 295 THR A O 1
ATOM 2301 N N . GLU A 1 296 ? -4.182 -10.163 28.574 1.00 97.31 296 GLU A N 1
ATOM 2302 C CA . GLU A 1 296 ? -5.431 -10.281 27.811 1.00 97.31 296 GLU A CA 1
ATOM 2303 C C . GLU A 1 296 ? -5.172 -10.792 26.389 1.00 97.31 296 GLU A C 1
ATOM 2305 O O . GLU A 1 296 ? -5.810 -11.752 25.954 1.00 97.31 296 GLU A O 1
ATOM 2310 N N . GLY A 1 297 ? -4.175 -10.228 25.698 1.00 96.00 297 GLY A N 1
ATOM 2311 C CA . GLY A 1 297 ? -3.768 -10.671 24.363 1.00 96.00 297 GLY A CA 1
ATOM 2312 C C . GLY A 1 297 ? -3.319 -12.133 24.324 1.00 96.00 297 GLY A C 1
ATOM 2313 O O . GLY A 1 297 ? -3.846 -12.926 23.548 1.00 96.00 297 GLY A O 1
ATOM 2314 N N . LYS A 1 298 ? -2.421 -12.542 25.231 1.00 96.31 298 LYS A N 1
ATOM 2315 C CA . LYS A 1 298 ? -1.984 -13.947 25.360 1.00 96.31 298 LYS A CA 1
ATOM 2316 C C . LYS A 1 298 ? -3.118 -14.907 25.714 1.00 96.31 298 LYS A C 1
ATOM 2318 O O . LYS A 1 298 ? -3.014 -16.090 25.407 1.00 96.31 298 LYS A O 1
ATOM 2323 N N . SER A 1 299 ? -4.165 -14.407 26.364 1.00 96.81 299 SER A N 1
ATOM 2324 C CA . SER A 1 299 ? -5.352 -15.187 26.713 1.00 96.81 299 SER A CA 1
ATOM 2325 C C . SER A 1 299 ? -6.408 -15.215 25.600 1.00 96.81 299 SER A C 1
ATOM 2327 O O . SER A 1 299 ? -7.501 -15.722 25.832 1.00 96.81 299 SER A O 1
ATOM 2329 N N . GLY A 1 300 ? -6.128 -14.638 24.424 1.00 95.25 300 GLY A N 1
ATOM 2330 C CA . GLY A 1 300 ? -7.071 -14.582 23.303 1.00 95.25 300 GLY A CA 1
ATOM 2331 C C . GLY A 1 300 ? -8.252 -13.629 23.515 1.00 95.25 300 GLY A C 1
ATOM 2332 O O . GLY A 1 300 ? -9.233 -13.710 22.787 1.00 95.25 300 GLY A O 1
ATOM 2333 N N . ARG A 1 301 ? -8.180 -12.725 24.503 1.00 96.25 301 ARG A N 1
ATOM 2334 C CA . ARG A 1 301 ? -9.243 -11.753 24.827 1.00 96.25 301 ARG A CA 1
ATOM 2335 C C . ARG A 1 301 ? -9.017 -10.370 24.214 1.00 96.25 301 ARG A C 1
ATOM 2337 O O . ARG A 1 301 ? -9.703 -9.415 24.569 1.00 96.25 301 ARG A O 1
ATOM 2344 N N . MET A 1 302 ? -8.050 -10.247 23.307 1.00 95.44 302 MET A N 1
ATOM 2345 C CA . MET A 1 302 ? -7.856 -9.021 22.541 1.00 95.44 302 MET A CA 1
ATOM 2346 C C . MET A 1 302 ? -8.788 -9.008 21.329 1.00 95.44 302 MET A C 1
ATOM 2348 O O . MET A 1 302 ? -8.677 -9.861 20.452 1.00 95.44 302 MET A O 1
ATOM 2352 N N . GLY A 1 303 ? -9.680 -8.024 21.274 1.00 95.12 303 GLY A N 1
ATOM 2353 C CA . GLY A 1 303 ? -10.650 -7.864 20.195 1.00 95.12 303 GLY A CA 1
ATOM 2354 C C . GLY A 1 303 ? -10.350 -6.675 19.286 1.00 95.12 303 GLY A C 1
ATOM 2355 O O . GLY A 1 303 ? -9.242 -6.117 19.268 1.00 95.12 303 GLY A O 1
ATOM 2356 N N . ALA A 1 304 ? -11.367 -6.282 18.525 1.00 95.44 304 ALA A N 1
ATOM 2357 C CA . ALA A 1 304 ? -11.383 -5.052 17.754 1.00 95.44 304 ALA A CA 1
ATOM 2358 C C . ALA A 1 304 ? -12.762 -4.384 17.845 1.00 95.44 304 ALA A C 1
ATOM 2360 O O . ALA A 1 304 ? -13.770 -5.072 17.968 1.00 95.44 304 ALA A O 1
ATOM 2361 N N . ARG A 1 305 ? -12.793 -3.051 17.773 1.00 96.38 305 ARG A N 1
ATOM 2362 C CA . ARG A 1 305 ? -14.022 -2.247 17.748 1.00 96.38 305 ARG A CA 1
ATOM 2363 C C . ARG A 1 305 ? -13.946 -1.202 16.647 1.00 96.38 305 ARG A C 1
ATOM 2365 O O . ARG A 1 305 ? -12.944 -0.484 16.556 1.00 96.38 305 ARG A O 1
ATOM 2372 N N . LEU A 1 306 ? -14.986 -1.102 15.821 1.00 97.81 306 LEU A N 1
ATOM 2373 C CA . LEU A 1 306 ? -15.036 -0.110 14.747 1.00 97.81 306 LEU A CA 1
ATOM 2374 C C . LEU A 1 306 ? -15.195 1.301 15.330 1.00 97.81 306 LEU A C 1
ATOM 2376 O O . LEU A 1 306 ? -16.145 1.573 16.057 1.00 97.81 306 LEU A O 1
ATOM 2380 N N . MET A 1 307 ? -14.272 2.205 15.003 1.00 97.69 307 MET A N 1
ATOM 2381 C CA . MET A 1 307 ? -14.272 3.592 15.481 1.00 97.69 307 MET A CA 1
ATOM 2382 C C . MET A 1 307 ? -14.882 4.574 14.488 1.00 97.69 307 MET A C 1
ATOM 2384 O O . MET A 1 307 ? -15.512 5.544 14.898 1.00 97.69 307 MET A O 1
ATOM 2388 N N . ALA A 1 308 ? -14.630 4.369 13.195 1.00 98.38 308 ALA A N 1
ATOM 2389 C CA . ALA A 1 308 ? -15.099 5.252 12.138 1.00 98.38 308 ALA A CA 1
ATOM 2390 C C . ALA A 1 308 ? -15.105 4.541 10.783 1.00 98.38 308 ALA A C 1
ATOM 2392 O O . ALA A 1 308 ? -14.287 3.654 10.515 1.00 98.38 308 ALA A O 1
ATOM 2393 N N . VAL A 1 309 ? -15.997 4.999 9.911 1.00 98.38 309 VAL A N 1
ATOM 2394 C CA . VAL A 1 309 ? -16.074 4.615 8.502 1.00 98.38 309 VAL A CA 1
ATOM 2395 C C . VAL A 1 309 ? -15.623 5.803 7.657 1.00 98.38 309 VAL A C 1
ATOM 2397 O O . VAL A 1 309 ? -16.046 6.936 7.882 1.00 98.38 309 VAL A O 1
ATOM 2400 N N . VAL A 1 310 ? -14.740 5.558 6.692 1.00 98.19 310 VAL A N 1
ATOM 2401 C CA . VAL A 1 310 ? -14.244 6.574 5.760 1.00 98.19 310 VAL A CA 1
ATOM 2402 C C . VAL A 1 310 ? -14.810 6.274 4.383 1.00 98.19 310 VAL A C 1
ATOM 2404 O O . VAL A 1 310 ? -14.533 5.216 3.818 1.00 98.19 310 VAL A O 1
ATOM 2407 N N . ALA A 1 311 ? -15.575 7.210 3.836 1.00 97.94 311 ALA A N 1
ATOM 2408 C CA . ALA A 1 311 ? -16.202 7.091 2.529 1.00 97.94 311 ALA A CA 1
ATOM 2409 C C . ALA A 1 311 ? -15.634 8.099 1.521 1.00 97.94 311 ALA A C 1
ATOM 2411 O O . ALA A 1 311 ? -15.094 9.149 1.886 1.00 97.94 311 ALA A O 1
ATOM 2412 N N . GLU A 1 312 ? -15.747 7.764 0.242 1.00 96.62 312 GLU A N 1
ATOM 2413 C CA . GLU A 1 312 ? -15.459 8.660 -0.870 1.00 96.62 312 GLU A CA 1
ATOM 2414 C C . GLU A 1 312 ? -16.558 9.725 -0.977 1.00 96.62 312 GLU A C 1
ATOM 2416 O O . GLU A 1 312 ? -17.738 9.413 -1.129 1.00 96.62 312 GLU A O 1
ATOM 2421 N N . GLY A 1 313 ? -16.169 10.995 -0.878 1.00 91.19 313 GLY A N 1
ATOM 2422 C CA . GLY A 1 313 ? -17.031 12.141 -1.142 1.00 91.19 313 GLY A CA 1
ATOM 2423 C C . GLY A 1 313 ? -16.562 12.931 -2.361 1.00 91.19 313 GLY A C 1
ATOM 2424 O O . GLY A 1 313 ? -15.447 12.765 -2.850 1.00 91.19 313 GLY A O 1
ATOM 2425 N N . VAL A 1 314 ? -17.394 13.875 -2.808 1.00 86.12 314 VAL A N 1
ATOM 2426 C CA . VAL A 1 314 ? -17.207 14.627 -4.068 1.00 86.12 314 VAL A CA 1
ATOM 2427 C C . VAL A 1 314 ? -15.838 15.322 -4.183 1.00 86.12 314 VAL A C 1
ATOM 2429 O O . VAL A 1 314 ? -15.284 15.428 -5.272 1.00 86.12 314 VAL A O 1
ATOM 2432 N N . ARG A 1 315 ? -15.285 15.838 -3.073 1.00 84.75 315 ARG A N 1
ATOM 2433 C CA . ARG A 1 315 ? -14.014 16.603 -3.041 1.00 84.75 315 ARG A CA 1
ATOM 2434 C C . ARG A 1 315 ? -13.068 16.157 -1.920 1.00 84.75 315 ARG A C 1
ATOM 2436 O O . ARG A 1 315 ? -12.279 16.949 -1.382 1.00 84.75 315 ARG A O 1
ATOM 2443 N N . GLY A 1 316 ? -13.171 14.895 -1.519 1.00 89.19 316 GLY A N 1
ATOM 2444 C CA . GLY A 1 316 ? -12.329 14.312 -0.482 1.00 89.19 316 GLY A CA 1
ATOM 2445 C C . GLY A 1 316 ? -13.036 13.238 0.328 1.00 89.19 316 GLY A C 1
ATOM 2446 O O . GLY A 1 316 ? -14.083 12.734 -0.054 1.00 89.19 316 GLY A O 1
ATOM 2447 N N . ARG A 1 317 ? -12.435 12.894 1.463 1.00 95.38 317 ARG A N 1
ATOM 2448 C CA . ARG A 1 317 ? -12.943 11.856 2.357 1.00 95.38 317 ARG A CA 1
ATOM 2449 C C . ARG A 1 317 ? -14.078 12.398 3.215 1.00 95.38 317 ARG A C 1
ATOM 2451 O O . ARG A 1 317 ? -13.996 13.529 3.693 1.00 95.38 317 ARG A O 1
ATOM 2458 N N . VAL A 1 318 ? -15.080 11.564 3.445 1.00 96.25 318 VAL A N 1
ATOM 2459 C CA . VAL A 1 318 ? -16.152 11.795 4.412 1.00 96.25 318 VAL A CA 1
ATOM 2460 C C . VAL A 1 318 ? -15.949 10.832 5.573 1.00 96.25 318 VAL A C 1
ATOM 2462 O O . VAL A 1 318 ? -15.795 9.631 5.362 1.00 96.25 318 VAL A O 1
ATOM 2465 N N . TYR A 1 319 ? -15.928 11.360 6.795 1.00 97.31 319 TYR A N 1
ATOM 2466 C CA . TYR A 1 319 ? -15.789 10.564 8.013 1.00 97.31 319 TYR A CA 1
ATOM 2467 C C . TYR A 1 319 ? -17.155 10.395 8.681 1.00 97.31 319 TYR A C 1
ATOM 2469 O O . TYR A 1 319 ? -17.823 11.383 9.015 1.00 97.31 319 TYR A O 1
ATOM 2477 N N . LEU A 1 320 ? -17.550 9.140 8.866 1.00 97.62 320 LEU A N 1
ATOM 2478 C CA . LEU A 1 320 ? -18.849 8.714 9.371 1.00 97.62 320 LEU A CA 1
ATOM 2479 C C . LEU A 1 320 ? -18.681 7.889 10.647 1.00 97.62 320 LEU A C 1
ATOM 2481 O O . LEU A 1 320 ? -17.681 7.188 10.830 1.00 97.62 320 LEU A O 1
ATOM 2485 N N . ALA A 1 321 ? -19.675 7.984 11.528 1.00 96.88 321 ALA A N 1
ATOM 2486 C CA . ALA A 1 321 ? -19.760 7.140 12.712 1.00 96.88 321 ALA A CA 1
ATOM 2487 C C . ALA A 1 321 ? -19.875 5.653 12.314 1.00 96.88 321 ALA A C 1
ATOM 2489 O O . ALA A 1 321 ? -20.389 5.346 11.235 1.00 96.88 321 ALA A O 1
ATOM 2490 N N . PRO A 1 322 ? -19.385 4.726 13.151 1.00 96.19 322 PRO A N 1
ATOM 2491 C CA . PRO A 1 322 ? -19.548 3.301 12.908 1.00 96.19 322 PRO A CA 1
ATOM 2492 C C . PRO A 1 322 ? -21.026 2.911 12.990 1.00 96.19 322 PRO A C 1
ATOM 2494 O O . PRO A 1 322 ? -21.742 3.393 13.869 1.00 96.19 322 PRO A O 1
ATOM 2497 N N . THR A 1 323 ? -21.469 2.005 12.117 1.00 94.62 323 THR A N 1
ATOM 2498 C CA . THR A 1 323 ? -22.779 1.351 12.252 1.00 94.62 323 THR A CA 1
ATOM 2499 C C . THR A 1 323 ? -22.596 -0.126 12.606 1.00 94.62 323 THR A C 1
ATOM 2501 O O . THR A 1 323 ? -21.590 -0.727 12.203 1.00 94.62 323 THR A O 1
ATOM 2504 N N . PRO A 1 324 ? -23.548 -0.730 13.341 1.00 93.94 324 PRO A N 1
ATOM 2505 C CA . PRO A 1 324 ? -23.510 -2.156 13.642 1.00 93.94 324 PRO A CA 1
ATOM 2506 C C . PRO A 1 324 ? -23.433 -3.037 12.392 1.00 93.94 324 PRO A C 1
ATOM 2508 O O . PRO A 1 324 ? -22.720 -4.036 12.424 1.00 93.94 324 PRO A O 1
ATOM 2511 N N . GLU A 1 325 ? -24.089 -2.670 11.279 1.00 95.56 325 GLU A N 1
ATOM 2512 C CA . GLU A 1 325 ? -24.034 -3.486 10.056 1.00 95.56 325 GLU A CA 1
ATOM 2513 C C . GLU A 1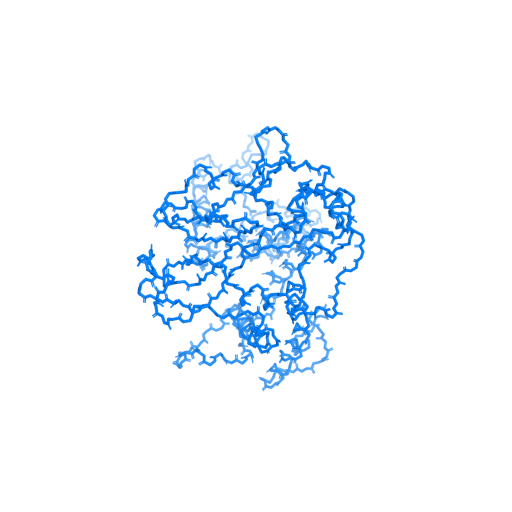 325 ? -22.613 -3.580 9.492 1.00 95.56 325 GLU A C 1
ATOM 2515 O O . GLU A 1 325 ? -22.156 -4.665 9.143 1.00 95.56 325 GLU A O 1
ATOM 2520 N N . HIS A 1 326 ? -21.878 -2.463 9.433 1.00 96.56 326 HIS A N 1
ATOM 2521 C CA . HIS A 1 326 ? -20.508 -2.465 8.912 1.00 96.56 326 HIS A CA 1
ATOM 2522 C C . HIS A 1 326 ? -19.543 -3.263 9.796 1.00 96.56 326 HIS A C 1
ATOM 2524 O O . HIS A 1 326 ? -18.570 -3.822 9.283 1.00 96.56 326 HIS A O 1
ATOM 2530 N N . GLU A 1 327 ? -19.780 -3.298 11.108 1.00 95.31 327 GLU A N 1
ATOM 2531 C CA . GLU A 1 327 ? -18.996 -4.117 12.030 1.00 95.31 327 GLU A CA 1
ATOM 2532 C C . GLU A 1 327 ? -19.351 -5.605 11.900 1.00 95.31 327 GLU A C 1
ATOM 2534 O O . GLU A 1 327 ? -18.447 -6.435 11.811 1.00 95.31 327 GLU A O 1
ATOM 2539 N N . ALA A 1 328 ? -20.641 -5.938 11.800 1.00 96.50 328 ALA A N 1
ATOM 2540 C CA . ALA A 1 328 ? -21.116 -7.305 11.599 1.00 96.50 328 ALA A CA 1
ATOM 2541 C C . ALA A 1 328 ? -20.580 -7.912 10.294 1.00 96.50 328 ALA A C 1
ATOM 2543 O O . ALA A 1 328 ? -19.921 -8.949 10.333 1.00 96.50 328 ALA A O 1
ATOM 2544 N N . ILE A 1 329 ? -20.735 -7.210 9.167 1.00 96.94 329 ILE A N 1
ATOM 2545 C CA . ILE A 1 329 ? -20.273 -7.670 7.848 1.00 96.94 329 ILE A CA 1
ATOM 2546 C C . ILE A 1 329 ? -18.752 -7.879 7.824 1.00 96.94 329 ILE A C 1
ATOM 2548 O O . ILE A 1 329 ? -18.248 -8.809 7.198 1.00 96.94 329 ILE A O 1
ATOM 2552 N N . ALA A 1 330 ? -17.984 -7.044 8.532 1.00 94.81 330 ALA A N 1
ATOM 2553 C CA . ALA A 1 330 ? -16.540 -7.242 8.625 1.00 94.81 330 ALA A CA 1
ATOM 2554 C C . ALA A 1 330 ? -16.161 -8.546 9.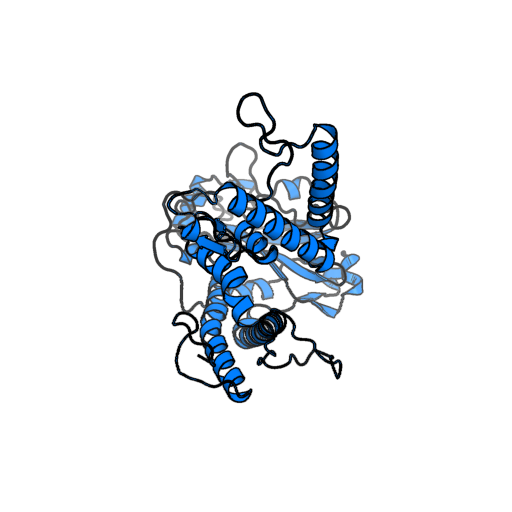352 1.00 94.81 330 ALA A C 1
ATOM 2556 O O . ALA A 1 330 ? -15.139 -9.149 9.018 1.00 94.81 330 ALA A O 1
ATOM 2557 N N . ASN A 1 331 ? -16.980 -8.972 10.318 1.00 94.62 331 ASN A N 1
ATOM 2558 C CA . ASN A 1 331 ? -16.789 -10.186 11.111 1.00 94.62 331 ASN A CA 1
ATOM 2559 C C . ASN A 1 331 ? -17.340 -11.454 10.434 1.00 94.62 331 ASN A C 1
ATOM 2561 O O . ASN A 1 331 ? -17.010 -12.556 10.863 1.00 94.62 331 ASN A O 1
ATOM 2565 N N . GLU A 1 332 ? -18.129 -11.322 9.366 1.00 96.44 332 GLU A N 1
ATOM 2566 C CA . GLU A 1 332 ? -18.611 -12.456 8.561 1.00 96.44 332 GLU A CA 1
ATOM 2567 C C . GLU A 1 332 ? -17.511 -13.091 7.697 1.00 96.44 332 GLU A C 1
ATOM 2569 O O . GLU A 1 332 ? -17.674 -14.207 7.208 1.00 96.44 332 GLU A O 1
ATOM 2574 N N . ALA A 1 333 ? -16.377 -12.411 7.509 1.00 97.12 333 ALA A N 1
ATOM 2575 C CA . ALA A 1 333 ? -15.284 -12.901 6.679 1.00 97.12 333 ALA A CA 1
ATOM 2576 C C . ALA A 1 333 ? -14.681 -14.213 7.219 1.00 97.12 333 ALA A C 1
ATOM 2578 O O . ALA A 1 333 ? -14.127 -14.248 8.319 1.00 97.12 333 ALA A O 1
ATOM 2579 N N . GLN A 1 334 ? -14.716 -15.269 6.400 1.00 96.25 334 GLN A N 1
ATOM 2580 C CA . GLN A 1 334 ? -14.178 -16.596 6.723 1.00 96.25 334 GLN A CA 1
ATOM 2581 C C . GLN A 1 334 ? -12.994 -16.951 5.804 1.00 96.25 334 GLN A C 1
ATOM 2583 O O . GLN A 1 334 ? -13.208 -17.447 4.692 1.00 96.25 334 GLN A O 1
ATOM 2588 N N . PRO A 1 335 ? -11.740 -16.700 6.220 1.00 96.44 335 PRO A N 1
ATOM 2589 C CA . PRO A 1 335 ? -10.573 -17.057 5.422 1.00 96.44 335 PRO A CA 1
ATOM 2590 C C . PRO A 1 335 ? -10.412 -18.580 5.332 1.00 96.44 335 PRO A C 1
ATOM 2592 O O . PRO A 1 335 ? -10.427 -19.273 6.345 1.00 96.44 335 PRO A O 1
ATOM 2595 N N . GLN A 1 336 ? -10.209 -19.095 4.115 1.00 95.06 336 GLN A N 1
ATOM 2596 C CA . GLN A 1 336 ? -9.909 -20.517 3.872 1.00 95.06 336 GLN A CA 1
ATOM 2597 C C . GLN A 1 336 ? -8.422 -20.844 4.050 1.00 95.06 336 GLN A C 1
ATOM 2599 O O . GLN A 1 336 ? -8.042 -21.995 4.248 1.00 95.06 336 GLN A O 1
ATOM 2604 N N . TRP A 1 337 ? -7.575 -19.819 3.987 1.00 95.31 337 TRP A N 1
ATOM 2605 C CA . TRP A 1 337 ? -6.134 -19.925 4.143 1.00 95.31 337 TRP A CA 1
ATOM 2606 C C . TRP A 1 337 ? -5.610 -18.785 5.015 1.00 95.31 337 TRP A C 1
ATOM 2608 O O . TRP A 1 337 ? -6.150 -17.676 5.009 1.00 95.31 337 TRP A O 1
ATOM 2618 N N . ARG A 1 338 ? -4.531 -19.056 5.754 1.00 94.88 338 ARG A N 1
ATOM 2619 C CA . ARG A 1 338 ? -3.782 -18.061 6.526 1.00 94.88 338 ARG A CA 1
ATOM 2620 C C . ARG A 1 338 ? -2.279 -18.358 6.436 1.00 94.88 338 ARG A C 1
ATOM 2622 O O . ARG A 1 338 ? -1.916 -19.537 6.422 1.00 94.88 338 ARG A O 1
ATOM 2629 N N . PRO A 1 339 ? -1.402 -17.339 6.427 1.00 94.31 339 PRO A N 1
ATOM 2630 C CA . PRO A 1 339 ? 0.034 -17.572 6.419 1.00 94.31 339 PRO A CA 1
ATOM 2631 C C . PRO A 1 339 ? 0.479 -18.217 7.735 1.00 94.31 339 PRO A C 1
ATOM 2633 O O . PRO A 1 339 ? 0.147 -17.742 8.822 1.00 94.31 339 PRO A O 1
ATOM 2636 N N . SER A 1 340 ? 1.233 -19.306 7.619 1.00 94.44 340 SER A N 1
ATOM 2637 C CA . SER A 1 340 ? 1.826 -20.029 8.742 1.00 94.44 340 SER A CA 1
ATOM 2638 C C . SER A 1 340 ? 3.233 -19.525 9.066 1.00 94.44 340 SER A C 1
ATOM 2640 O O . SER A 1 340 ? 3.868 -18.844 8.260 1.00 94.44 340 SER A O 1
ATOM 2642 N N . GLY A 1 341 ? 3.759 -19.959 10.209 1.00 95.00 341 GLY A N 1
ATOM 2643 C CA . GLY A 1 341 ? 5.139 -19.715 10.620 1.00 95.00 341 GLY A CA 1
ATOM 2644 C C . GLY A 1 341 ? 5.248 -18.597 11.645 1.00 95.00 341 GLY A C 1
ATOM 2645 O O . GLY A 1 341 ? 4.500 -17.618 11.605 1.00 95.00 341 GLY A O 1
ATOM 2646 N N . ASP A 1 342 ? 6.195 -18.772 12.562 1.00 94.94 342 ASP A N 1
ATOM 2647 C CA . ASP A 1 342 ? 6.388 -17.861 13.678 1.00 94.94 342 ASP A CA 1
ATOM 2648 C C . ASP A 1 342 ? 6.879 -16.492 13.202 1.00 94.94 342 ASP A C 1
ATOM 2650 O O . ASP A 1 342 ? 7.773 -16.371 12.356 1.00 94.94 342 ASP A O 1
ATOM 2654 N N . VAL A 1 343 ? 6.330 -15.440 13.803 1.00 93.00 343 VAL A N 1
ATOM 2655 C CA . VAL A 1 343 ? 6.911 -14.106 13.689 1.00 93.00 343 VAL A CA 1
ATOM 2656 C C . VAL A 1 343 ? 8.189 -14.038 14.534 1.00 93.00 343 VAL A C 1
ATOM 2658 O O . VAL A 1 343 ? 8.233 -14.569 15.649 1.00 93.00 343 VAL A O 1
ATOM 2661 N N . PRO A 1 344 ? 9.243 -13.349 14.064 1.00 90.25 344 PRO A N 1
ATOM 2662 C CA . PRO A 1 344 ? 10.429 -13.098 14.867 1.00 90.25 344 PRO A CA 1
ATOM 2663 C C . PRO A 1 344 ? 10.089 -12.496 16.234 1.00 90.25 344 PRO A C 1
ATOM 2665 O O . PRO A 1 344 ? 9.300 -11.555 16.344 1.00 90.25 344 PRO A O 1
ATOM 2668 N N . ALA A 1 345 ? 10.766 -12.970 17.284 1.00 85.50 345 ALA A N 1
ATOM 2669 C CA . ALA A 1 345 ? 10.586 -12.447 18.642 1.00 85.50 345 ALA A CA 1
ATOM 2670 C C . ALA A 1 345 ? 10.847 -10.930 18.738 1.00 85.50 345 ALA A C 1
ATOM 2672 O O . ALA A 1 345 ? 10.297 -10.249 19.607 1.00 85.50 345 ALA A O 1
ATOM 2673 N N . ARG A 1 346 ? 11.686 -10.397 17.839 1.00 86.38 346 ARG A N 1
ATOM 2674 C CA . ARG A 1 346 ? 11.913 -8.965 17.652 1.00 86.38 346 ARG A CA 1
ATOM 2675 C C . ARG A 1 346 ? 11.715 -8.597 16.189 1.00 86.38 346 ARG A C 1
ATOM 2677 O O . ARG A 1 346 ? 12.467 -9.053 15.335 1.00 86.38 346 ARG A O 1
ATOM 2684 N N . LEU A 1 347 ? 10.735 -7.739 15.937 1.00 82.50 347 LEU A N 1
ATOM 2685 C CA . LEU A 1 347 ? 10.496 -7.122 14.639 1.00 82.50 347 LEU A CA 1
ATOM 2686 C C . LEU A 1 347 ? 10.961 -5.664 14.677 1.00 82.50 347 LEU A C 1
ATOM 2688 O O . LEU A 1 347 ? 10.815 -4.964 15.687 1.00 82.50 347 LEU A O 1
ATOM 2692 N N . THR A 1 348 ? 11.500 -5.195 13.557 1.00 77.19 348 THR A N 1
ATOM 2693 C CA . THR A 1 348 ? 11.785 -3.775 13.341 1.00 77.19 348 THR A CA 1
ATOM 2694 C C . THR A 1 348 ? 10.460 -3.012 13.332 1.00 77.19 348 THR A C 1
ATOM 2696 O O . THR A 1 348 ? 9.592 -3.298 12.516 1.00 77.19 348 THR A O 1
ATOM 2699 N N . GLY A 1 349 ? 10.279 -2.070 14.263 1.00 69.81 349 GLY A N 1
ATOM 2700 C CA . GLY A 1 349 ? 9.032 -1.301 14.405 1.00 69.81 349 GLY A CA 1
ATOM 2701 C C . GLY A 1 349 ? 8.113 -1.729 15.559 1.00 69.81 349 GLY A C 1
ATOM 2702 O O . GLY A 1 349 ? 7.097 -1.077 15.782 1.00 69.81 349 GLY A O 1
ATOM 2703 N N . GLY A 1 350 ? 8.479 -2.758 16.335 1.00 75.69 350 GLY A N 1
ATOM 2704 C CA . GLY A 1 350 ? 7.764 -3.163 17.556 1.00 75.69 350 GLY A CA 1
ATOM 2705 C C . GLY A 1 350 ? 7.472 -4.663 17.622 1.00 75.69 350 GLY A C 1
ATOM 2706 O O . GLY A 1 350 ? 7.436 -5.338 16.606 1.00 75.69 350 GLY A O 1
ATOM 2707 N N . THR A 1 351 ? 7.273 -5.210 18.824 1.00 84.12 351 THR A N 1
ATOM 2708 C CA . THR A 1 351 ? 7.074 -6.658 19.040 1.00 84.12 351 THR A CA 1
ATOM 2709 C C . THR A 1 351 ? 5.615 -7.009 19.306 1.00 84.12 351 THR A C 1
ATOM 2711 O O . THR A 1 351 ? 5.024 -6.498 20.257 1.00 84.12 351 THR A O 1
ATOM 2714 N N . CYS A 1 352 ? 5.056 -7.936 18.533 1.00 90.06 352 CYS A N 1
ATOM 2715 C CA . CYS A 1 352 ? 3.660 -8.368 18.632 1.00 90.06 352 CYS A CA 1
ATOM 2716 C C . CYS A 1 352 ? 3.458 -9.633 19.494 1.00 90.06 352 CYS A C 1
ATOM 2718 O O . CYS A 1 352 ? 2.419 -9.770 20.138 1.00 90.06 352 CYS A O 1
ATOM 2720 N N . VAL A 1 353 ? 4.483 -10.488 19.613 1.00 92.88 353 VAL A N 1
ATOM 2721 C CA . VAL A 1 353 ? 4.468 -11.730 20.415 1.00 92.88 353 VAL A CA 1
ATOM 2722 C C . VAL A 1 353 ? 3.991 -11.536 21.864 1.00 92.88 353 VAL A C 1
ATOM 2724 O O . VAL A 1 353 ? 3.207 -12.360 22.347 1.00 92.88 353 VAL A O 1
ATOM 2727 N N . PRO A 1 354 ? 4.372 -10.460 22.592 1.00 92.50 354 PRO A N 1
ATOM 2728 C CA . PRO A 1 354 ? 3.863 -10.228 23.944 1.00 92.50 354 PRO A CA 1
ATOM 2729 C C . PRO A 1 354 ? 2.339 -10.074 24.034 1.00 92.50 354 PRO A C 1
ATOM 2731 O O . PRO A 1 354 ? 1.800 -10.254 25.121 1.00 92.50 354 PRO A O 1
ATOM 2734 N N . TYR A 1 355 ? 1.665 -9.775 22.922 1.00 92.81 355 TYR A N 1
ATOM 2735 C CA . TYR A 1 355 ? 0.215 -9.608 22.816 1.00 92.81 355 TYR A CA 1
ATOM 2736 C C . TYR A 1 355 ? -0.501 -10.861 22.291 1.00 92.81 355 TYR A C 1
ATOM 2738 O O . TYR A 1 355 ? -1.687 -10.795 21.996 1.00 92.81 355 TYR A O 1
ATOM 2746 N N . GLY A 1 356 ? 0.194 -11.998 22.182 1.00 93.31 356 GLY A N 1
ATOM 2747 C CA . GLY A 1 356 ? -0.398 -13.266 21.743 1.00 93.31 356 GLY A CA 1
ATOM 2748 C C . GLY A 1 356 ? -0.390 -13.499 20.231 1.00 93.31 356 GLY A C 1
ATOM 2749 O O . GLY A 1 356 ? -0.819 -14.565 19.813 1.00 93.31 356 GLY A O 1
ATOM 2750 N N . LEU A 1 357 ? 0.141 -12.562 19.439 1.00 93.75 357 LEU A N 1
ATOM 2751 C CA . LEU A 1 357 ? 0.288 -12.692 17.984 1.00 93.75 357 LEU A CA 1
ATOM 2752 C C . LEU A 1 357 ? 1.625 -13.383 17.685 1.00 93.75 357 LEU A C 1
ATOM 2754 O O . LEU A 1 357 ? 2.682 -12.757 17.805 1.00 93.75 357 LEU A O 1
ATOM 2758 N N . LYS A 1 358 ? 1.588 -14.686 17.404 1.00 93.69 358 LYS A N 1
ATOM 2759 C CA . LYS A 1 358 ? 2.773 -15.554 17.318 1.00 93.69 358 LYS A CA 1
ATOM 2760 C C . LYS A 1 358 ? 3.079 -15.995 15.895 1.00 93.69 358 LYS A C 1
ATOM 2762 O O . LYS A 1 358 ? 4.246 -16.203 15.594 1.00 93.69 358 LYS A O 1
ATOM 2767 N N . GLU A 1 359 ? 2.073 -16.092 15.037 1.00 94.75 359 GLU A N 1
ATOM 2768 C CA . GLU A 1 359 ? 2.232 -16.483 13.637 1.00 94.75 359 GLU A CA 1
ATOM 2769 C C . GLU A 1 359 ? 1.980 -15.302 12.694 1.00 94.75 359 GLU A C 1
ATOM 2771 O O . GLU A 1 359 ? 1.289 -14.342 13.041 1.00 94.75 359 GLU A O 1
ATOM 2776 N N . TRP A 1 360 ? 2.506 -15.376 11.467 1.00 93.50 360 TRP A N 1
ATOM 2777 C CA . TRP A 1 360 ? 2.254 -14.361 10.436 1.00 93.50 360 TRP A CA 1
ATOM 2778 C C . TRP A 1 360 ? 0.758 -14.123 10.193 1.00 93.50 360 TRP A C 1
ATOM 2780 O O . TRP A 1 360 ? 0.349 -12.983 9.972 1.00 93.50 360 TRP A O 1
ATOM 2790 N N . GLY A 1 361 ? -0.066 -15.172 10.288 1.00 95.06 361 GLY A N 1
ATOM 2791 C CA . GLY A 1 361 ? -1.521 -15.086 10.145 1.00 95.06 361 GLY A CA 1
ATOM 2792 C C . GLY A 1 361 ? -2.204 -14.212 11.195 1.00 95.06 361 GLY A C 1
ATOM 2793 O O . GLY A 1 361 ? -3.200 -13.565 10.877 1.00 95.06 361 GLY A O 1
ATOM 2794 N N . ASP A 1 362 ? -1.643 -14.108 12.403 1.00 93.44 362 ASP A N 1
ATOM 2795 C CA . ASP A 1 362 ? -2.222 -13.325 13.503 1.00 93.44 362 ASP A CA 1
ATOM 2796 C C . ASP A 1 362 ? -2.146 -11.806 13.253 1.00 93.44 362 ASP A C 1
ATOM 2798 O O . ASP A 1 362 ? -2.831 -11.010 13.903 1.00 93.44 362 ASP A O 1
ATOM 2802 N N . LEU A 1 363 ? -1.302 -11.377 12.308 1.00 92.56 363 LEU A N 1
ATOM 2803 C CA . LEU A 1 363 ? -1.100 -9.966 11.971 1.00 92.56 363 LEU A CA 1
ATOM 2804 C C . LEU A 1 363 ? -2.192 -9.393 11.062 1.00 92.56 363 LEU A C 1
ATOM 2806 O O . LEU A 1 363 ? -2.231 -8.180 10.845 1.00 92.56 363 LEU A O 1
ATOM 2810 N N . PHE A 1 364 ? -3.097 -10.238 10.571 1.00 94.75 364 PHE A N 1
ATOM 2811 C CA . PHE A 1 364 ? -4.172 -9.858 9.667 1.00 94.75 364 PHE A CA 1
ATOM 2812 C C . PHE A 1 364 ? -5.535 -10.102 10.309 1.00 94.75 364 PHE A C 1
ATOM 2814 O O . PHE A 1 364 ? -5.750 -11.045 11.065 1.00 94.75 364 PHE A O 1
ATOM 2821 N N . THR A 1 365 ? -6.496 -9.247 9.980 1.00 94.56 365 THR A N 1
ATOM 2822 C CA . THR A 1 365 ? -7.909 -9.531 10.259 1.00 94.56 365 THR A CA 1
ATOM 2823 C C . THR A 1 365 ? -8.431 -10.605 9.294 1.00 94.56 365 THR A C 1
ATOM 2825 O O . THR A 1 365 ? -7.945 -10.682 8.160 1.00 94.56 365 THR A O 1
ATOM 2828 N N . PRO A 1 366 ? -9.468 -11.379 9.669 1.00 96.12 366 PRO A N 1
ATOM 2829 C CA . PRO A 1 366 ? -10.099 -12.346 8.766 1.00 96.12 366 PRO A CA 1
ATOM 2830 C C . PRO A 1 366 ? -10.495 -11.739 7.411 1.00 96.12 366 PRO A C 1
ATOM 2832 O O . PRO A 1 366 ? -10.207 -12.310 6.362 1.00 96.12 366 PRO A O 1
ATOM 2835 N N . ARG A 1 367 ? -11.051 -10.518 7.415 1.00 96.75 367 ARG A N 1
ATOM 2836 C CA . ARG A 1 367 ? -11.412 -9.792 6.188 1.00 96.75 367 ARG A CA 1
ATOM 2837 C C . ARG A 1 367 ? -10.206 -9.404 5.327 1.00 96.75 367 ARG A C 1
ATOM 2839 O O . ARG A 1 367 ? -10.299 -9.463 4.106 1.00 96.75 367 ARG A O 1
ATOM 2846 N N . GLN A 1 368 ? -9.071 -9.034 5.927 1.00 96.38 368 GLN A N 1
ATOM 2847 C CA . GLN A 1 368 ? -7.836 -8.782 5.170 1.00 96.38 368 GLN A CA 1
ATOM 2848 C C . GLN A 1 368 ? -7.296 -10.060 4.528 1.00 96.38 368 GLN A C 1
ATOM 2850 O O . GLN A 1 368 ? -6.879 -10.009 3.375 1.00 96.38 368 GLN A O 1
ATOM 2855 N N . LEU A 1 369 ? -7.330 -11.189 5.244 1.00 97.56 369 LEU A N 1
ATOM 2856 C CA . LEU A 1 369 ? -6.910 -12.479 4.696 1.00 97.56 369 LEU A CA 1
ATOM 2857 C C . LEU A 1 369 ? -7.771 -12.866 3.493 1.00 97.56 369 LEU A C 1
ATOM 2859 O O . LEU A 1 369 ? -7.213 -13.103 2.430 1.00 97.56 369 LEU A O 1
ATOM 2863 N N . VAL A 1 370 ? -9.103 -12.815 3.622 1.00 98.19 370 VAL A N 1
ATOM 2864 C CA . VAL A 1 370 ? -10.035 -13.095 2.513 1.00 98.19 370 VAL A CA 1
ATOM 2865 C C . VAL A 1 370 ? -9.742 -12.223 1.287 1.00 98.19 370 VAL A C 1
ATOM 2867 O O . VAL A 1 370 ? -9.742 -12.721 0.162 1.00 98.19 370 VAL A O 1
ATOM 2870 N N . ALA A 1 371 ? -9.464 -10.931 1.477 1.00 97.12 371 ALA A N 1
ATOM 2871 C CA . ALA A 1 371 ? -9.144 -10.041 0.366 1.00 97.12 371 ALA A CA 1
ATOM 2872 C C . ALA A 1 371 ? -7.806 -10.374 -0.301 1.00 97.12 371 ALA A C 1
ATOM 2874 O O . ALA A 1 371 ? -7.746 -10.500 -1.523 1.00 97.12 371 ALA A O 1
ATOM 2875 N N . LEU A 1 372 ? -6.743 -10.538 0.492 1.00 96.94 372 LEU A N 1
ATOM 2876 C CA . LEU A 1 372 ? -5.407 -10.846 -0.018 1.00 96.94 372 LEU A CA 1
ATOM 2877 C C . LEU A 1 372 ? -5.387 -12.183 -0.763 1.00 96.94 372 LEU A C 1
ATOM 2879 O O . LEU A 1 372 ? -4.825 -12.252 -1.854 1.00 96.94 372 LEU A O 1
ATOM 2883 N N . THR A 1 373 ? -6.040 -13.216 -0.222 1.00 96.75 373 THR A N 1
ATOM 2884 C CA . THR A 1 373 ? -6.141 -14.517 -0.895 1.00 96.75 373 THR A CA 1
ATOM 2885 C C . THR A 1 373 ? -6.971 -14.413 -2.163 1.00 96.75 373 THR A C 1
ATOM 2887 O O . THR A 1 373 ? -6.544 -14.915 -3.189 1.00 96.75 373 THR A O 1
ATOM 2890 N N . THR A 1 374 ? -8.086 -13.672 -2.154 1.00 97.81 374 THR A N 1
ATOM 2891 C CA . THR A 1 374 ? -8.903 -13.477 -3.365 1.00 97.81 374 THR A CA 1
ATOM 2892 C C . THR A 1 374 ? -8.096 -12.862 -4.505 1.00 97.81 374 THR A C 1
ATOM 2894 O O . THR A 1 374 ? -8.182 -13.340 -5.633 1.00 97.81 374 THR A O 1
ATOM 2897 N N . PHE A 1 375 ? -7.298 -11.823 -4.233 1.00 97.31 375 PHE A N 1
ATOM 2898 C CA . PHE A 1 375 ? -6.435 -11.234 -5.259 1.00 97.31 375 PHE A CA 1
ATOM 2899 C C . PHE A 1 375 ? -5.315 -12.183 -5.683 1.00 97.31 375 PHE A C 1
ATOM 2901 O O . PHE A 1 375 ? -5.074 -12.318 -6.878 1.00 97.31 375 PHE A O 1
ATOM 2908 N N . SER A 1 376 ? -4.673 -12.872 -4.735 1.00 96.25 376 SER A N 1
ATOM 2909 C CA . SER A 1 376 ? -3.635 -13.866 -5.032 1.00 96.25 376 SER A CA 1
ATOM 2910 C C . SER A 1 376 ? -4.158 -14.992 -5.931 1.00 96.25 376 SER A C 1
ATOM 2912 O O . SER A 1 376 ? -3.510 -15.341 -6.912 1.00 96.25 376 SER A O 1
ATOM 2914 N N . ASP A 1 377 ? -5.353 -15.510 -5.649 1.00 96.69 377 ASP A N 1
ATOM 2915 C CA . ASP A 1 377 ? -5.999 -16.587 -6.408 1.00 96.69 377 ASP A CA 1
ATOM 2916 C C . ASP A 1 377 ? -6.474 -16.123 -7.790 1.00 96.69 377 ASP A C 1
ATOM 2918 O O . ASP A 1 377 ? -6.636 -16.930 -8.702 1.00 96.69 377 ASP A O 1
ATOM 2922 N N . LEU A 1 378 ? -6.709 -14.820 -7.970 1.00 98.19 378 LEU A N 1
ATOM 2923 C CA . LEU A 1 378 ? -7.054 -14.244 -9.268 1.00 98.19 378 LEU A CA 1
ATOM 2924 C C . LEU A 1 378 ? -5.844 -14.062 -10.187 1.00 98.19 378 LEU A C 1
ATOM 2926 O O . LEU A 1 378 ? -6.039 -14.006 -11.398 1.00 98.19 378 LEU A O 1
ATOM 2930 N N . VAL A 1 379 ? -4.616 -13.987 -9.662 1.00 96.88 379 VAL A N 1
ATOM 2931 C CA . VAL A 1 379 ? -3.397 -13.859 -10.482 1.00 96.88 379 VAL A CA 1
ATOM 2932 C C . VAL A 1 379 ? -3.250 -15.000 -11.500 1.00 96.88 379 VAL A C 1
ATOM 2934 O O . VAL A 1 379 ? -3.141 -14.684 -12.684 1.00 96.88 379 VAL A O 1
ATOM 2937 N N . PRO A 1 380 ? -3.285 -16.298 -11.130 1.00 97.12 380 PRO A N 1
ATOM 2938 C CA . PRO A 1 380 ? -3.176 -17.375 -12.117 1.00 97.12 380 PRO A CA 1
ATOM 2939 C C . PRO A 1 380 ? -4.328 -17.371 -13.132 1.00 97.12 380 PRO A C 1
ATOM 2941 O O . PRO A 1 380 ? -4.102 -17.649 -14.304 1.00 97.12 380 PRO A O 1
ATOM 2944 N N . VAL A 1 381 ? -5.539 -16.973 -12.723 1.00 97.88 381 VAL A N 1
ATOM 2945 C CA . VAL A 1 381 ? -6.682 -16.840 -13.646 1.00 97.88 381 VAL A CA 1
ATOM 2946 C C . VAL A 1 381 ? -6.466 -15.685 -14.629 1.00 97.88 381 VAL A C 1
ATOM 2948 O O . VAL A 1 381 ? -6.808 -15.794 -15.802 1.00 97.88 381 VAL A O 1
ATOM 2951 N N . ALA A 1 382 ? -5.876 -14.576 -14.173 1.00 96.69 382 ALA A N 1
ATOM 2952 C CA . ALA A 1 382 ? -5.502 -13.470 -15.046 1.00 96.69 382 ALA A CA 1
ATOM 2953 C C . ALA A 1 382 ? -4.432 -13.897 -16.056 1.00 96.69 382 ALA A C 1
ATOM 2955 O O . ALA A 1 382 ? -4.547 -13.534 -17.218 1.00 96.69 382 ALA A O 1
ATOM 2956 N N . ILE A 1 383 ? -3.435 -14.686 -15.638 1.00 95.00 383 ILE A N 1
ATOM 2957 C CA . ILE A 1 383 ? -2.395 -15.225 -16.531 1.00 95.00 383 ILE A CA 1
ATOM 2958 C C . ILE A 1 383 ? -3.025 -16.095 -17.625 1.00 95.00 383 ILE A C 1
ATOM 2960 O O . ILE A 1 383 ? -2.778 -15.852 -18.804 1.00 95.00 383 ILE A O 1
ATOM 2964 N N . GLU A 1 384 ? -3.891 -17.043 -17.254 1.00 95.62 384 GLU A N 1
ATOM 2965 C CA . GLU A 1 384 ? -4.608 -17.885 -18.221 1.00 95.62 384 GLU A CA 1
ATOM 2966 C C . GLU A 1 384 ? -5.435 -17.033 -19.193 1.00 95.62 384 GLU A C 1
ATOM 2968 O O . GLU A 1 384 ? -5.415 -17.244 -20.407 1.00 95.62 384 GLU A O 1
ATOM 2973 N N . LYS A 1 385 ? -6.121 -16.014 -18.669 1.00 96.62 385 LYS A N 1
ATOM 2974 C CA . LYS A 1 385 ? -6.900 -15.094 -19.488 1.00 96.62 385 LYS A CA 1
ATOM 2975 C C . LYS A 1 385 ? -6.023 -14.289 -20.455 1.00 96.62 385 LYS A C 1
ATOM 2977 O O . LYS A 1 385 ? -6.394 -14.153 -21.618 1.00 96.62 385 LYS A O 1
ATOM 2982 N N . CYS A 1 386 ? -4.865 -13.802 -20.007 1.00 95.56 386 CYS A N 1
ATOM 2983 C CA . CYS A 1 386 ? -3.895 -13.112 -20.856 1.00 95.56 386 CYS A CA 1
ATOM 2984 C C . CYS A 1 386 ? -3.435 -13.991 -22.021 1.00 95.56 386 CYS A C 1
ATOM 2986 O O . CYS A 1 386 ? -3.403 -13.520 -23.157 1.00 95.56 386 CYS A O 1
ATOM 2988 N N . GLN A 1 387 ? -3.121 -15.261 -21.751 1.00 95.44 387 GLN A N 1
ATOM 2989 C CA . GLN A 1 387 ? -2.709 -16.221 -22.775 1.00 95.44 387 GLN A CA 1
ATOM 2990 C C . GLN A 1 387 ? -3.832 -16.461 -23.795 1.00 95.44 387 GLN A C 1
ATOM 2992 O O . GLN A 1 387 ? -3.605 -16.377 -25.002 1.00 95.44 387 GLN A O 1
ATOM 2997 N N . GLN A 1 388 ? -5.065 -16.694 -23.331 1.00 96.25 388 GLN A N 1
ATOM 2998 C CA . GLN A 1 388 ? -6.229 -16.895 -24.204 1.00 96.25 388 GLN A CA 1
ATOM 2999 C C . GLN A 1 388 ? -6.500 -15.676 -25.098 1.00 96.25 388 GLN A C 1
ATOM 3001 O O . GLN A 1 388 ? -6.693 -15.822 -26.307 1.00 96.25 388 GLN A O 1
ATOM 3006 N N . ASP A 1 389 ? -6.484 -14.474 -24.521 1.00 96.75 389 ASP A N 1
ATOM 3007 C CA . ASP A 1 389 ? -6.734 -13.225 -25.241 1.00 96.75 389 ASP A CA 1
ATOM 3008 C C . ASP A 1 389 ? -5.585 -12.911 -26.233 1.00 96.75 389 ASP A C 1
ATOM 3010 O O . ASP A 1 389 ? -5.832 -12.414 -27.338 1.00 96.75 389 ASP A O 1
ATOM 3014 N N . ALA A 1 390 ? -4.337 -13.268 -25.902 1.00 95.00 390 ALA A N 1
ATOM 3015 C CA . ALA A 1 390 ? -3.187 -13.177 -26.807 1.00 95.00 390 ALA A CA 1
ATOM 3016 C C . ALA A 1 390 ? -3.335 -14.101 -28.030 1.00 95.00 390 ALA A C 1
ATOM 3018 O O . ALA A 1 390 ? -3.183 -13.642 -29.167 1.00 95.00 390 ALA A O 1
ATOM 3019 N N . ILE A 1 391 ? -3.700 -15.370 -27.815 1.00 95.81 391 ILE A N 1
ATOM 3020 C CA . ILE A 1 391 ? -3.963 -16.342 -28.892 1.00 95.81 391 ILE A CA 1
ATOM 3021 C C . ILE A 1 391 ? -5.121 -15.865 -29.773 1.00 95.81 391 ILE A C 1
ATOM 3023 O O . ILE A 1 391 ? -5.014 -15.864 -31.000 1.00 95.81 391 ILE A O 1
ATOM 3027 N N . ALA A 1 392 ? -6.217 -15.404 -29.163 1.00 95.62 392 ALA A N 1
ATOM 3028 C CA . ALA A 1 392 ? -7.374 -14.878 -29.885 1.00 95.62 392 ALA A CA 1
ATOM 3029 C C . ALA A 1 392 ? -7.033 -13.633 -30.725 1.00 95.62 392 ALA A C 1
ATOM 3031 O O . ALA A 1 392 ? -7.639 -13.405 -31.772 1.00 95.62 392 ALA A O 1
ATOM 3032 N N . SER A 1 393 ? -6.029 -12.863 -30.299 1.00 93.31 393 SER A N 1
ATOM 3033 C CA . SER A 1 393 ? -5.489 -11.710 -31.028 1.00 93.31 393 SER A CA 1
ATOM 3034 C C . SER A 1 393 ? -4.488 -12.093 -32.131 1.00 93.31 393 SER A C 1
ATOM 3036 O O . SER A 1 393 ? -3.947 -11.212 -32.798 1.00 93.31 393 SER A O 1
ATOM 3038 N N . GLY A 1 394 ? -4.241 -13.391 -32.348 1.00 93.56 394 GLY A N 1
ATOM 3039 C CA . GLY A 1 394 ? -3.365 -13.908 -33.401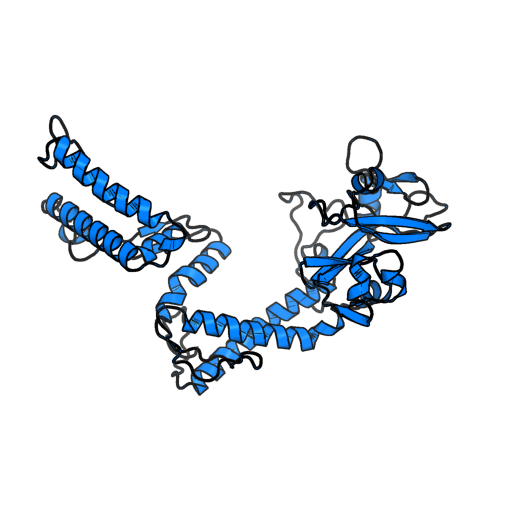 1.00 93.56 394 GLY A CA 1
ATOM 3040 C C . GLY A 1 394 ? -1.888 -14.024 -33.015 1.00 93.56 394 GLY A C 1
ATOM 3041 O O . GLY A 1 394 ? -1.052 -14.218 -33.898 1.00 93.56 394 GLY A O 1
ATOM 3042 N N . ILE A 1 395 ? -1.544 -13.906 -31.728 1.00 92.44 395 ILE A N 1
ATOM 3043 C CA . ILE A 1 395 ? -0.183 -14.171 -31.246 1.00 92.44 395 ILE A CA 1
ATOM 3044 C C . ILE A 1 395 ? 0.032 -15.688 -31.219 1.00 92.44 395 ILE A C 1
ATOM 3046 O O . ILE A 1 395 ? -0.784 -16.428 -30.674 1.00 92.44 395 ILE A O 1
ATOM 3050 N N . ALA A 1 396 ? 1.125 -16.155 -31.827 1.00 92.00 396 ALA A N 1
ATOM 3051 C CA . ALA A 1 396 ? 1.477 -17.571 -31.822 1.00 92.00 396 ALA A CA 1
ATOM 3052 C C . ALA A 1 396 ? 1.781 -18.058 -30.397 1.00 92.00 396 ALA A C 1
ATOM 3054 O O . ALA A 1 396 ? 2.371 -17.328 -29.601 1.00 92.00 396 ALA A O 1
ATOM 3055 N N . ASP A 1 397 ? 1.414 -19.301 -30.102 1.00 91.31 397 ASP A N 1
ATOM 3056 C CA . ASP A 1 397 ? 1.754 -19.958 -28.844 1.00 91.31 397 ASP A CA 1
ATOM 3057 C C . ASP A 1 397 ? 2.776 -21.067 -29.109 1.00 91.31 397 ASP A C 1
ATOM 3059 O O . ASP A 1 397 ? 2.478 -22.055 -29.783 1.00 91.31 397 ASP A O 1
ATOM 3063 N N . ASP A 1 398 ? 4.001 -20.861 -28.633 1.00 87.94 398 ASP A N 1
ATOM 3064 C CA . ASP A 1 398 ? 5.109 -21.813 -28.716 1.00 87.94 398 ASP A CA 1
ATOM 3065 C C . ASP A 1 398 ? 5.288 -22.613 -27.413 1.00 87.94 398 ASP A C 1
ATOM 3067 O O . ASP A 1 398 ? 6.143 -23.500 -27.354 1.00 87.94 398 ASP A O 1
ATOM 3071 N N . GLY A 1 399 ? 4.475 -22.338 -26.384 1.00 91.31 399 GLY A N 1
ATOM 3072 C CA . GLY A 1 399 ? 4.58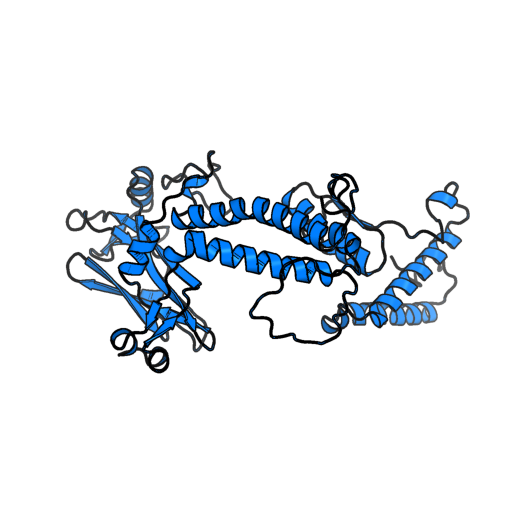5 -22.954 -25.063 1.00 91.31 399 GLY A CA 1
ATOM 3073 C C . GLY A 1 399 ? 5.852 -22.564 -24.295 1.00 91.31 399 GLY A C 1
ATOM 3074 O O . GLY A 1 399 ? 6.189 -23.226 -23.311 1.00 91.31 399 GLY A O 1
ATOM 3075 N N . VAL A 1 400 ? 6.582 -21.535 -24.741 1.00 93.25 400 VAL A N 1
ATOM 3076 C CA . VAL A 1 400 ? 7.829 -21.085 -24.118 1.00 93.25 400 VAL A CA 1
ATOM 3077 C C . VAL A 1 400 ? 7.559 -19.804 -23.340 1.00 93.25 400 VAL A C 1
ATOM 3079 O O . VAL A 1 400 ? 7.220 -18.784 -23.927 1.00 93.25 400 VAL A O 1
ATOM 3082 N N . GLY A 1 401 ? 7.760 -19.843 -22.022 1.00 91.44 401 GLY A N 1
ATOM 3083 C CA . GLY A 1 401 ? 7.600 -18.669 -21.166 1.00 91.44 401 GLY A CA 1
ATOM 3084 C C . GLY A 1 401 ? 8.622 -17.566 -21.458 1.00 91.44 401 GLY A C 1
ATOM 3085 O O . GLY A 1 401 ? 9.745 -17.816 -21.915 1.00 91.44 401 GLY A O 1
ATOM 3086 N N . LEU A 1 402 ? 8.257 -16.322 -21.139 1.00 90.12 402 LEU A N 1
ATOM 3087 C CA . LEU A 1 402 ? 9.119 -15.143 -21.310 1.00 90.12 402 LEU A CA 1
ATOM 3088 C C . LEU A 1 402 ? 10.481 -15.262 -20.594 1.00 90.12 402 LEU A C 1
ATOM 3090 O O . LEU A 1 402 ? 11.480 -14.696 -21.048 1.00 90.12 402 LEU A O 1
ATOM 3094 N N . ASP A 1 403 ? 10.534 -15.978 -19.471 1.00 87.50 403 ASP A N 1
ATOM 3095 C CA . ASP A 1 403 ? 11.747 -16.254 -18.693 1.00 87.50 403 ASP A CA 1
ATOM 3096 C C . ASP A 1 403 ? 12.704 -17.228 -19.398 1.00 87.50 403 ASP A C 1
ATOM 3098 O O . ASP A 1 403 ? 13.920 -17.117 -19.236 1.00 87.50 403 ASP A O 1
ATOM 3102 N N . ALA A 1 404 ? 12.172 -18.115 -20.242 1.00 91.12 404 ALA A N 1
ATOM 3103 C CA . ALA A 1 404 ? 12.927 -19.011 -21.116 1.00 91.12 404 ALA A CA 1
ATOM 3104 C C . ALA A 1 404 ? 13.256 -18.387 -22.490 1.00 91.12 404 ALA A C 1
ATOM 3106 O O . ALA A 1 404 ? 13.769 -19.070 -23.377 1.00 91.12 404 ALA A O 1
ATOM 3107 N N . GLY A 1 405 ? 12.988 -17.089 -22.673 1.00 88.56 405 GLY A N 1
ATOM 3108 C CA . GLY A 1 405 ? 13.227 -16.371 -23.929 1.00 88.56 405 GLY A CA 1
ATOM 3109 C C . GLY A 1 405 ? 12.078 -16.461 -24.934 1.00 88.56 405 GLY A C 1
ATOM 3110 O O . GLY A 1 405 ? 12.260 -16.072 -26.089 1.00 88.56 405 GLY A O 1
ATOM 3111 N N . GLY A 1 406 ? 10.911 -16.944 -24.506 1.00 89.75 406 GLY A N 1
ATOM 3112 C CA . GLY A 1 406 ? 9.696 -16.954 -25.309 1.00 89.75 406 GLY A CA 1
ATOM 3113 C C . GLY A 1 406 ? 9.212 -15.554 -25.679 1.00 89.75 406 GLY A C 1
ATOM 3114 O O . GLY A 1 406 ? 9.549 -14.551 -25.040 1.00 89.75 406 GLY A O 1
ATOM 3115 N N . SER A 1 407 ? 8.431 -15.475 -26.755 1.00 88.12 407 SER A N 1
ATOM 3116 C CA . SER A 1 407 ? 7.866 -14.207 -27.248 1.00 88.12 407 SER A CA 1
ATOM 3117 C C . SER A 1 407 ? 6.409 -14.302 -27.712 1.00 88.12 407 SER A C 1
ATOM 3119 O O . SER A 1 407 ? 5.846 -13.283 -28.150 1.00 88.12 407 SER A O 1
ATOM 3121 N N . GLY A 1 408 ? 5.846 -15.512 -27.617 1.00 89.19 408 GLY A N 1
ATOM 3122 C CA . GLY A 1 408 ? 4.473 -15.868 -27.943 1.00 89.19 408 GLY A CA 1
ATOM 3123 C C . GLY A 1 408 ? 3.496 -15.579 -26.804 1.00 89.19 408 GLY A C 1
ATOM 3124 O O . GLY A 1 408 ? 3.696 -14.652 -26.021 1.00 89.19 408 GLY A O 1
ATOM 3125 N N . ALA A 1 409 ? 2.402 -16.337 -26.760 1.00 91.06 409 ALA A N 1
ATOM 3126 C CA . ALA A 1 409 ? 1.329 -16.146 -25.784 1.00 91.06 409 ALA A CA 1
ATOM 3127 C C . ALA A 1 409 ? 1.628 -16.699 -24.372 1.00 91.06 409 ALA A C 1
ATOM 3129 O O . ALA A 1 409 ? 0.967 -16.257 -23.430 1.00 91.06 409 ALA A O 1
ATOM 3130 N N . THR A 1 410 ? 2.570 -17.643 -24.239 1.00 88.38 410 THR A N 1
ATOM 3131 C CA . THR A 1 410 ? 2.934 -18.325 -22.978 1.00 88.38 410 THR A CA 1
ATOM 3132 C C . THR A 1 410 ? 3.946 -17.549 -22.131 1.00 88.38 410 THR A C 1
ATOM 3134 O O . THR A 1 410 ? 4.869 -16.913 -22.692 1.00 88.38 410 THR A O 1
#

Organism: NCBI:txid410659

Sequence (410 aa):
MVNDPGYQQGSGFKYGVNKEKAAIERERLFKIIEDLVLWENTNNEEVLARAREEIVRSWRETCELNKGHPQAAELFNPDKLPAFHDPFAGGGALPLEAQRLGLESYASDLNPVAVTINKAMIEIPPKFAGRTPVGPRIESDRQEKLHEHWSGARGLAEDVRRYGAWMRAEAEKRIGHLYPKIEVTADMAAERPDLKPLVGQKLTVIAWLWARTVKSPNPAFSHADVPLVSTFVLSSKEGKEAYVEPAVDGDSYRFTVKTGTPTEAAKAGTKAVGRGANFACMLSLMPISGDYIKTEGKSGRMGARLMAVVAEGVRGRVYLAPTPEHEAIANEAQPQWRPSGDVPARLTGGTCVPYGLKEWGDLFTPRQLVALTTFSDLVPVAIEKCQQDAIASGIADDGVGLDAGGSGAT

Secondary structure (DSSP, 8-state):
----TT-EETTEETT---HHHHHHHHHHHHHHHHHHHSGGGTT-HHHHHHHHHHHHHHHHHHHHHTTTSTTHHHH--TTSPPPEEETT-TT-HHHHHHHHTT--EEE--SSHHHHHHHIIIIIHHHHTTTPPP-SPPPTT----S------TTHHHHHHHHHHHHHHHHHHHHHHGGGS--EE--HHHHTT-TTTGGGTT-EEPEEEEEEEEEEE-SSGGGTTSEEEE-S--EEE-STT--EEEEEEEETTEEEEEEEESSPPHHHHHTTBPSSSSS-EE-TTT--EE-HHHHHHHHHTT--EEEEEEEEEEETTEEEEE---HHHHHHHHT---S----SBPPSS-TT---GGGT--BGGGGS-HHHHHHHHHHHHHHHHHHHHHHHHHHHTT----S--GGGT--S--

Radius of gyration: 30.3 Å; chains: 1; bounding box: 83×52×72 Å

InterPro domains:
  IPR029063 S-adenosyl-L-methionine-dependent methyltransferase superfamily [SSF53335] (74-125)